Protein AF-A0A1B6GGQ5-F1 (afdb_monomer)

InterPro domains:
  IPR001676 Picornavirus capsid [PF00073] (69-137)
  IPR029053 Viral coat protein subunit [G3DSA:2.60.120.20] (2-201)
  IPR033703 Picornavirus/Calicivirus coat protein [cd00205] (10-200)

Secondary structure (DSSP, 8-state):
--------BHHHHTTS-EEEEEEEEETT--TT-EEEEEE-SSS--GGGS-EEEETTEEEE---HHHHHHTTEEEEES-EEEEEEEE--TT-EEEEEEEEEESS--TT--HHHHTTSEEEEEETTT-SEEEEE-----SSSSEE-S--SSSSS-----SEEEEEEEEEEEE--TTS-SEEEEEEEEEE-TT-EEEEE---SS--TT-------TTSSBEEPTTS-SBEEE--TT-TTTTSTTTTT--B-EEESSSSTT-BPPEE-SS--BGGGTB-EEEEE-TTSS-TT-EEPPSSTTSPPEE--EEEEEEETTEEEEEEES-HHHHHHHHHHHHHTTT-GGGT-BTTB-GGGTB-B---TT-SPPB-TTS---EEEEE---HHHHHHHHHHTTT-------S---S-S----SSPPP-TTTHHHHS----BHHHHHHHS------------

Organism: NCBI:txid1464854

pLDDT: mean 78.4, std 18.25, range [25.19, 97.12]

Solvent-accessible surface area (backbone atoms only — not comparable to full-atom values): 26386 Å² total; per-residue (Å²): 133,84,81,76,75,76,74,69,29,52,72,59,47,21,48,40,72,15,62,39,40,77,48,74,48,43,49,84,42,47,58,56,37,72,74,50,72,48,61,60,50,72,41,64,62,77,88,58,32,50,72,46,75,49,96,89,32,86,42,71,54,67,19,48,25,24,59,54,46,39,39,19,48,28,34,38,46,25,43,30,37,37,42,42,48,61,69,59,93,62,41,35,34,26,37,36,41,28,45,42,69,40,76,88,62,92,85,66,48,57,76,61,46,69,77,42,55,66,49,79,44,50,48,71,84,42,56,60,51,78,49,74,44,78,69,60,63,100,53,87,59,41,68,39,44,65,59,79,89,47,86,86,64,70,45,73,46,51,15,29,36,40,36,29,26,60,39,42,50,44,69,55,95,92,60,77,70,54,36,44,30,38,34,27,38,18,33,36,97,46,35,43,57,32,60,83,41,81,58,59,70,82,69,80,89,68,55,77,78,80,73,57,84,75,73,42,27,29,58,38,92,86,28,50,34,27,26,54,20,58,57,87,87,41,75,66,32,78,32,98,76,25,68,94,45,38,44,40,30,43,21,43,49,86,53,97,84,35,59,22,36,44,45,62,66,72,80,70,35,29,79,77,62,37,44,56,39,33,31,55,39,87,83,52,92,40,69,73,37,59,45,84,48,95,49,90,91,54,74,59,44,78,48,56,26,32,38,74,42,79,58,88,95,45,33,34,51,31,52,26,80,37,68,70,49,48,47,55,51,48,52,47,33,32,78,52,50,53,47,66,85,74,64,54,48,101,93,43,42,60,70,77,41,33,47,71,44,86,62,59,80,71,52,72,75,40,56,77,80,57,68,48,46,32,45,80,41,77,55,82,49,76,62,54,58,48,46,55,60,52,53,68,71,72,70,83,72,83,87,73,90,77,78,79,71,91,85,78,87,65,102,54,98,63,61,83,79,48,67,37,34,31,73,81,71,74,45,66,66,55,48,50,65,63,47,58,72,73,68,56,79,88,72,89,78,89,78,73,82,80,128

Radius of gyration: 28.23 Å; Cα contacts (8 Å, |Δi|>4): 866; chains: 1; bounding box: 82×48×77 Å

Nearest PDB structures (foldseek):
  5j98-assembly1_C  TM=6.216E-01  e=2.034E-29  Slow bee paralysis virus
  5mv5-assembly1_C  TM=5.835E-01  e=1.631E-29  Deformed wing virus
  6f5j-assembly1_C  TM=5.620E-01  e=7.533E-30  Deformed wing virus
  5l7q-assembly1_C  TM=5.604E-01  e=2.640E-30  Deformed wing virus
  5j96-assembly1_C  TM=5.602E-01  e=4.228E-28  Slow bee paralysis virus

Sequence (451 aa):
NTYVDDSFTVKDLVKRYGYVKQLRWEVSNASGKCIHAFPAIPMLPPTSYFTQVVDGVNTYVLPPISFLSNLFMYWRGQLMLRFDFVATMMHTGRLLIGYVPGDYKQDLSLEQLYGSSYVEFDLKEQQSIEYKTPFISDKIYWHRGLDLSQSSENSYAPGYIYIFVLAPLAIMDSIANFVEFNMYLAGAENFELVIPAQPSIGLSFNPKSIVPTYAKARFLEGYYPVYVGTYVYLGINDQPYSIGQSFAIFRYGTGYQHVAQVYLPSKTDYKNNVAYYLTLSSGTGAKDFKIRSKQDGQPDIPVSVFIPWFDGDYTYLLPCRSASVAQTFLDKMLRVGGDFSSVFFANYRPDTVFYPYWNDDVDPFVNQKGDWIFLETKVTTLESQIEDAMLAVHQIGDNRFVGCSESLLNPTTSVPSTSHGSYQFGESFNDLKDYTRRYQPYAVASISKAT

Foldseek 3Di:
DPPPPPDQWLLVQLFDWDFFDKFKAFLPAAFFDWRDKFFQAQAGDQVRFDWDADPNDTDGDHRSSNQSLLQFFKKFWKKKKKKAKPDDLQKWFKKKKAKDFDADDPPDTPVNRVVGGIDMDICNVDRMDIDIHFTDAPDLIAGHQADPPDDPPGRGGRIMMIMGGNTRIDGDPPDDRMMMMIMIIGGDSQMFGAHGDDRRDDDPPDPDDPDDPLAFKFWDPPLDLWWWFFAPPQVLCVAPQNPPFTFIWIAHDPPNPRGTFMRDSDDAFLQVLKAKKKFWDPPPPTQADFADDPDPPDDTHGFGIWGWDDDPPTITTFTWPDPVLVLVQVLLCSVVRNPPNPSDDPVRGPCNTTPTDDDHPPGDGDPRPRPITIDIDIRDHPVNVVVVVVVVVPPPPPPDDDDQPPDQPDPDSTGDHPQNCCSPNVDHRTHVVVVCVPPVCPDDDDDDDDD

Structure (mmCIF, N/CA/C/O backbone):
data_AF-A0A1B6GGQ5-F1
#
_entry.id   AF-A0A1B6GGQ5-F1
#
loop_
_atom_site.group_PDB
_atom_site.id
_atom_site.type_symbol
_atom_site.label_atom_id
_atom_site.label_alt_id
_atom_site.label_comp_id
_atom_site.label_asym_id
_atom_site.label_entity_id
_atom_site.label_seq_id
_atom_site.pdbx_PDB_ins_code
_atom_site.Cartn_x
_atom_site.Cartn_y
_atom_site.Cartn_z
_atom_site.occupancy
_atom_site.B_iso_or_equiv
_atom_site.auth_seq_id
_atom_site.auth_comp_id
_atom_site.auth_asym_id
_atom_site.auth_atom_id
_atom_site.pdbx_PDB_model_num
ATOM 1 N N . ASN A 1 1 ? -39.915 -25.429 3.733 1.00 43.44 1 ASN A N 1
ATOM 2 C CA . ASN A 1 1 ? -38.716 -24.578 3.869 1.00 43.44 1 ASN A CA 1
ATOM 3 C C . ASN A 1 1 ? -38.555 -23.732 2.626 1.00 43.44 1 ASN A C 1
ATOM 5 O O . ASN A 1 1 ? -37.887 -24.142 1.688 1.00 43.44 1 ASN A O 1
ATOM 9 N N . THR A 1 2 ? -39.226 -22.585 2.581 1.00 47.47 2 THR A N 1
ATOM 10 C CA . THR A 1 2 ? -38.871 -21.510 1.652 1.00 47.47 2 THR A CA 1
ATOM 11 C C . THR A 1 2 ? -37.515 -20.980 2.098 1.00 47.47 2 THR A C 1
ATOM 13 O O . THR A 1 2 ? -37.426 -20.340 3.143 1.00 47.47 2 THR A O 1
ATOM 16 N N . TYR A 1 3 ? -36.457 -21.323 1.365 1.00 50.84 3 TYR A N 1
ATOM 17 C CA . TYR A 1 3 ? -35.186 -20.618 1.476 1.00 50.84 3 TYR A CA 1
ATOM 18 C C . TYR A 1 3 ? -35.476 -19.159 1.120 1.00 50.84 3 TYR A C 1
ATOM 20 O O . TYR A 1 3 ? -35.829 -18.854 -0.016 1.00 50.84 3 TYR A O 1
ATOM 28 N N . VAL A 1 4 ? -35.456 -18.284 2.123 1.00 62.16 4 VAL A N 1
ATOM 29 C CA . VAL A 1 4 ? -35.434 -16.844 1.887 1.00 62.16 4 VAL A CA 1
ATOM 30 C C . VAL A 1 4 ? -34.001 -16.555 1.475 1.00 62.16 4 VAL A C 1
ATOM 32 O O . VAL A 1 4 ? -33.096 -16.711 2.291 1.00 62.16 4 VAL A O 1
ATOM 35 N N . ASP A 1 5 ? -33.794 -16.244 0.198 1.00 63.41 5 ASP A N 1
ATOM 36 C CA . ASP A 1 5 ? -32.487 -15.804 -0.279 1.00 63.41 5 ASP A CA 1
ATOM 37 C C . ASP A 1 5 ? -32.059 -14.570 0.523 1.00 63.41 5 ASP A C 1
ATOM 39 O O . ASP A 1 5 ? -32.849 -13.642 0.723 1.00 63.41 5 ASP A O 1
ATOM 43 N N . ASP A 1 6 ? -30.806 -14.563 0.980 1.00 65.31 6 ASP A N 1
ATOM 44 C CA . ASP A 1 6 ? -30.202 -13.377 1.578 1.00 65.31 6 ASP A CA 1
ATOM 45 C C . ASP A 1 6 ? -30.344 -12.200 0.603 1.00 65.31 6 ASP A C 1
ATOM 47 O O . ASP A 1 6 ? -30.014 -12.304 -0.583 1.00 65.31 6 ASP A O 1
ATOM 51 N N . SER A 1 7 ? -30.816 -11.065 1.119 1.00 66.81 7 SER A N 1
ATOM 52 C CA . SER A 1 7 ? -30.860 -9.808 0.374 1.00 66.81 7 SER A CA 1
ATOM 53 C C . SER A 1 7 ? -29.465 -9.489 -0.173 1.00 66.81 7 SER A C 1
ATOM 55 O O . SER A 1 7 ? -28.511 -9.281 0.579 1.00 66.81 7 SER A O 1
ATOM 57 N N . PHE A 1 8 ? -29.334 -9.480 -1.500 1.00 74.19 8 PHE A N 1
ATOM 58 C CA . PHE A 1 8 ? -28.065 -9.283 -2.204 1.00 74.19 8 PHE A CA 1
ATOM 59 C C . PHE A 1 8 ? -27.829 -7.803 -2.540 1.00 74.19 8 PHE A C 1
ATOM 61 O O . PHE A 1 8 ? -27.456 -7.449 -3.658 1.00 74.19 8 PHE A O 1
ATOM 68 N N . THR A 1 9 ? -28.095 -6.920 -1.578 1.00 83.00 9 THR A N 1
ATOM 69 C CA . THR A 1 9 ? -27.884 -5.477 -1.743 1.00 83.00 9 THR A CA 1
ATOM 70 C C . THR A 1 9 ? -26.495 -5.074 -1.270 1.00 83.00 9 THR A C 1
ATOM 72 O O . THR A 1 9 ? -25.923 -5.678 -0.355 1.00 83.00 9 THR A O 1
ATOM 75 N N . VAL A 1 10 ? -25.953 -4.001 -1.853 1.00 83.12 10 VAL A N 1
ATOM 76 C CA . VAL A 1 10 ? -24.671 -3.430 -1.407 1.00 83.12 10 VAL A CA 1
ATOM 77 C C . VAL A 1 10 ? -24.747 -3.068 0.080 1.00 83.12 10 VAL A C 1
ATOM 79 O O . VAL A 1 10 ? -23.834 -3.386 0.839 1.00 83.12 10 VAL A O 1
ATOM 82 N N . LYS A 1 11 ? -25.872 -2.485 0.514 1.00 83.88 11 LYS A N 1
ATOM 83 C CA . LYS A 1 11 ? -26.104 -2.040 1.894 1.00 83.88 11 LYS A CA 1
ATOM 84 C C . LYS A 1 11 ? -26.077 -3.175 2.921 1.00 83.88 11 LYS A C 1
ATOM 86 O O . LYS A 1 11 ? -25.633 -2.954 4.046 1.00 83.88 11 LYS A O 1
ATOM 91 N N . ASP A 1 12 ? -26.539 -4.370 2.565 1.00 86.31 12 ASP A N 1
ATOM 92 C CA . ASP A 1 12 ? -26.548 -5.511 3.487 1.00 86.31 12 ASP A CA 1
ATOM 93 C C . ASP A 1 12 ? -25.192 -6.221 3.531 1.00 86.31 12 ASP A C 1
ATOM 95 O O . ASP A 1 12 ? -24.758 -6.685 4.587 1.00 86.31 12 ASP A O 1
ATOM 99 N N . LEU A 1 13 ? -24.478 -6.257 2.403 1.00 89.25 13 LEU A N 1
ATOM 100 C CA . LEU A 1 13 ? -23.166 -6.893 2.316 1.00 89.25 13 LEU A CA 1
ATOM 101 C C . LEU A 1 13 ? -22.066 -6.082 3.014 1.00 89.25 13 LEU A C 1
ATOM 103 O O . LEU A 1 13 ? -21.235 -6.675 3.702 1.00 89.25 13 LEU A O 1
ATOM 107 N N . VAL A 1 14 ? -22.070 -4.746 2.903 1.00 91.56 14 VAL A N 1
ATOM 108 C CA . VAL A 1 14 ? -21.056 -3.890 3.560 1.00 91.56 14 VAL A CA 1
ATOM 109 C C . VAL A 1 14 ? -21.108 -3.967 5.087 1.00 91.56 14 VAL A C 1
ATOM 111 O O . VAL A 1 14 ? -20.090 -3.745 5.733 1.00 91.56 14 VAL A O 1
ATOM 114 N N . LYS A 1 15 ? -22.256 -4.322 5.678 1.00 91.75 15 LYS A N 1
ATOM 115 C CA . LYS A 1 15 ? -22.434 -4.455 7.136 1.00 91.75 15 LYS A CA 1
ATOM 116 C C . LYS A 1 15 ? -21.809 -5.724 7.720 1.00 91.75 15 LYS A C 1
ATOM 118 O O . LYS A 1 15 ? -21.727 -5.864 8.937 1.00 91.75 15 LYS A O 1
ATOM 123 N N . ARG A 1 16 ? -21.398 -6.676 6.879 1.00 91.62 16 ARG A N 1
ATOM 124 C CA . ARG A 1 16 ? -20.781 -7.924 7.338 1.00 91.62 16 ARG A CA 1
ATOM 125 C C . ARG A 1 16 ? -19.344 -7.647 7.769 1.00 91.62 16 ARG A C 1
ATOM 127 O O . ARG A 1 16 ? -18.522 -7.236 6.952 1.00 91.62 16 ARG A O 1
ATOM 134 N N . TYR A 1 17 ? -19.037 -7.921 9.035 1.00 94.38 17 TYR A N 1
ATOM 135 C CA . TYR A 1 17 ? -17.672 -7.844 9.548 1.00 94.38 17 TYR A CA 1
ATOM 136 C C . TYR A 1 17 ? -16.751 -8.796 8.793 1.00 94.38 17 TYR A C 1
ATOM 138 O O . TYR A 1 17 ? -16.973 -10.007 8.769 1.00 94.38 17 TYR A O 1
ATOM 146 N N . GLY A 1 18 ? -15.692 -8.243 8.211 1.00 93.00 18 GLY A N 1
ATOM 147 C CA . GLY A 1 18 ? -14.581 -9.021 7.688 1.00 93.00 18 GLY A CA 1
ATOM 148 C C . GLY A 1 18 ? -13.331 -8.808 8.527 1.00 93.00 18 GLY A C 1
ATOM 149 O O . GLY A 1 18 ? -13.074 -7.705 9.007 1.00 93.00 18 GLY A O 1
ATOM 150 N N . TYR A 1 19 ? -12.564 -9.878 8.705 1.00 93.25 19 TYR A N 1
ATOM 151 C CA . TYR A 1 19 ? -11.262 -9.822 9.357 1.00 93.25 19 TYR A CA 1
ATOM 152 C C . TYR A 1 19 ? -10.282 -8.992 8.522 1.00 93.25 19 TYR A C 1
ATOM 154 O O . TYR A 1 19 ? -10.258 -9.110 7.297 1.00 93.25 19 TYR A O 1
ATOM 162 N N . VAL A 1 20 ? -9.468 -8.172 9.186 1.00 92.25 20 VAL A N 1
ATOM 163 C CA . VAL A 1 20 ? -8.448 -7.344 8.535 1.00 92.25 20 VAL A CA 1
ATOM 164 C C . VAL A 1 20 ? -7.047 -7.787 8.935 1.00 92.25 20 VAL A C 1
ATOM 166 O O . VAL A 1 20 ? -6.260 -8.201 8.082 1.00 92.25 20 VAL A O 1
ATOM 169 N N . LYS A 1 21 ? -6.727 -7.679 10.229 1.00 91.19 21 LYS A N 1
ATOM 170 C CA . LYS A 1 21 ? -5.389 -7.948 10.759 1.00 91.19 21 LYS A C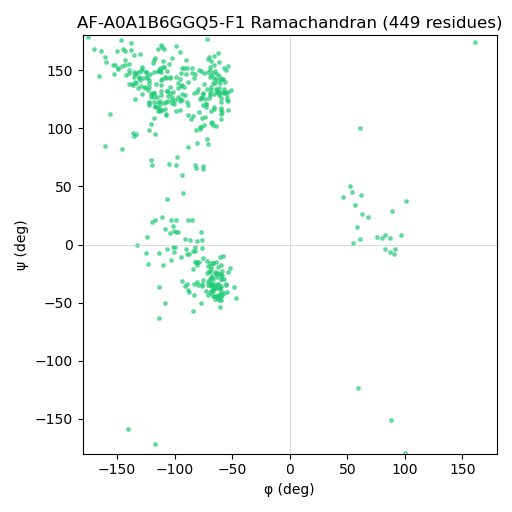A 1
ATOM 171 C C . LYS A 1 21 ? -5.432 -8.235 12.251 1.00 91.19 21 LYS A C 1
ATOM 173 O O . LYS A 1 21 ? -6.326 -7.772 12.956 1.00 91.19 21 LYS A O 1
ATOM 178 N N . GLN A 1 22 ? -4.415 -8.937 12.728 1.00 94.19 22 GLN A N 1
ATOM 179 C CA . GLN A 1 22 ? -4.111 -9.074 14.142 1.00 94.19 22 GLN A CA 1
ATOM 180 C C . GLN A 1 22 ? -3.094 -8.010 14.568 1.00 94.19 22 GLN A C 1
ATOM 182 O O . GLN A 1 22 ? -2.116 -7.739 13.867 1.00 94.19 22 GLN A O 1
ATOM 187 N N . LEU A 1 23 ? -3.337 -7.410 15.724 1.00 94.62 23 LEU A N 1
ATOM 188 C CA . LEU A 1 23 ? -2.466 -6.447 16.379 1.00 94.62 23 LEU A CA 1
ATOM 189 C C . LEU A 1 23 ? -2.025 -7.012 17.732 1.00 94.62 23 LEU A C 1
ATOM 191 O O . LEU A 1 23 ? -2.664 -7.910 18.282 1.00 94.62 23 LEU A O 1
ATOM 195 N N . ARG A 1 24 ? -0.919 -6.491 18.263 1.00 95.75 24 ARG A N 1
ATOM 196 C CA . ARG A 1 24 ? -0.322 -6.958 19.516 1.00 95.75 24 ARG A CA 1
ATOM 197 C C . ARG A 1 24 ? -0.140 -5.797 20.480 1.00 95.75 24 ARG A C 1
ATOM 199 O O . ARG A 1 24 ? 0.361 -4.746 20.094 1.00 95.75 24 ARG A O 1
ATOM 206 N N . TRP A 1 25 ? -0.526 -6.021 21.729 1.00 96.38 25 TRP A N 1
ATOM 207 C CA . TRP A 1 25 ? -0.337 -5.110 22.848 1.00 96.38 25 TRP A CA 1
ATOM 208 C C . TRP A 1 25 ? 0.544 -5.773 23.904 1.00 96.38 25 TRP A C 1
ATOM 210 O O . TRP A 1 25 ? 0.231 -6.859 24.387 1.00 96.38 25 TRP A O 1
ATOM 220 N N . GLU A 1 26 ? 1.663 -5.144 24.246 1.00 95.81 26 GLU A N 1
ATOM 221 C CA . GLU A 1 26 ? 2.661 -5.702 25.160 1.00 95.81 26 GLU A CA 1
ATOM 222 C C . GLU A 1 26 ? 2.688 -4.972 26.504 1.00 95.81 26 GLU A C 1
ATOM 224 O O . GLU A 1 26 ? 2.445 -3.767 26.575 1.00 95.81 26 GLU A O 1
ATOM 229 N N . VAL A 1 27 ? 3.100 -5.677 27.565 1.00 94.56 27 VAL A N 1
ATOM 230 C CA . VAL A 1 27 ? 3.356 -5.085 28.898 1.00 94.56 27 VAL A CA 1
ATOM 231 C C . VAL A 1 27 ? 4.433 -3.988 28.842 1.00 94.56 27 VAL A C 1
ATOM 233 O O . VAL A 1 27 ? 4.425 -3.058 29.643 1.00 94.56 27 VAL A O 1
ATOM 236 N N . SER A 1 28 ? 5.339 -4.056 27.860 1.00 95.44 28 SER A N 1
ATOM 237 C CA . SER A 1 28 ? 6.368 -3.041 27.601 1.00 95.44 28 SER A CA 1
ATOM 238 C C . SER A 1 28 ? 5.795 -1.707 27.094 1.00 95.44 28 SER A C 1
ATOM 240 O O . SER A 1 28 ? 6.479 -0.682 27.136 1.00 95.44 28 SER A O 1
ATOM 242 N N . ASN A 1 29 ? 4.557 -1.693 26.583 1.00 96.00 29 ASN A N 1
ATOM 243 C CA . ASN A 1 29 ? 3.934 -0.487 26.055 1.00 96.00 29 ASN A CA 1
ATOM 244 C C . ASN A 1 29 ? 3.453 0.399 27.211 1.00 96.00 29 ASN A C 1
ATOM 246 O O . ASN A 1 29 ? 2.410 0.159 27.819 1.00 96.00 29 ASN A O 1
ATOM 250 N N . ALA A 1 30 ? 4.237 1.438 27.499 1.00 95.44 30 ALA A N 1
ATOM 251 C CA . ALA A 1 30 ? 3.911 2.442 28.501 1.00 95.44 30 ALA A CA 1
ATOM 252 C C . ALA A 1 30 ? 2.674 3.274 28.115 1.00 95.44 30 ALA A C 1
ATOM 254 O O . ALA A 1 30 ? 2.283 3.343 26.947 1.00 95.44 30 ALA A O 1
ATOM 255 N N . SER A 1 31 ? 2.088 3.947 29.108 1.00 95.75 31 SER A N 1
ATOM 256 C CA . SER A 1 31 ? 1.003 4.907 28.889 1.00 95.75 31 SER A CA 1
ATOM 257 C C . SER A 1 31 ? 1.440 5.989 27.896 1.00 95.75 31 SER A C 1
ATOM 259 O O . SER A 1 31 ? 2.594 6.419 27.904 1.00 95.75 31 SER A O 1
ATOM 261 N N . GLY A 1 32 ? 0.535 6.380 27.002 1.00 94.19 32 GLY A N 1
ATOM 262 C CA . GLY A 1 32 ? 0.812 7.327 25.924 1.00 94.19 32 GLY A CA 1
ATOM 263 C C . GLY A 1 32 ? 1.461 6.707 24.684 1.00 94.19 32 GLY A C 1
ATOM 264 O O . GLY A 1 32 ? 1.624 7.394 23.678 1.00 94.19 32 GLY A O 1
ATOM 265 N N . LYS A 1 33 ? 1.798 5.408 24.686 1.00 95.12 33 LYS A N 1
ATOM 266 C CA . LYS A 1 33 ? 2.314 4.737 23.487 1.00 95.12 33 LYS A CA 1
ATOM 267 C C . LYS A 1 33 ? 1.191 4.496 22.472 1.00 95.12 33 LYS A C 1
ATOM 269 O O . LYS A 1 33 ? 0.208 3.825 22.782 1.00 95.12 33 LYS A O 1
ATOM 274 N N . CYS A 1 34 ? 1.382 4.965 21.239 1.00 94.69 34 CYS A N 1
ATOM 275 C CA . CYS A 1 34 ? 0.583 4.540 20.089 1.00 94.69 34 CYS A CA 1
ATOM 276 C C . CYS A 1 34 ? 0.978 3.107 19.689 1.00 94.69 34 CYS A C 1
ATOM 278 O O . CYS A 1 34 ? 2.138 2.858 19.345 1.00 94.69 34 CYS A O 1
ATOM 280 N N . ILE A 1 35 ? 0.027 2.173 19.762 1.00 94.44 35 ILE A N 1
ATOM 281 C CA . ILE A 1 35 ? 0.185 0.776 19.330 1.00 94.44 35 ILE A CA 1
ATOM 282 C C . ILE A 1 35 ? 0.103 0.702 17.808 1.00 94.44 35 ILE A C 1
ATOM 284 O O . ILE A 1 35 ? 0.943 0.087 17.152 1.00 94.44 35 ILE A O 1
ATOM 288 N N . HIS A 1 36 ? -0.937 1.315 17.243 1.00 93.94 36 HIS A N 1
ATOM 289 C CA . HIS A 1 36 ? -1.184 1.283 15.813 1.00 93.94 36 HIS A CA 1
ATOM 290 C C . HIS A 1 36 ? -1.960 2.515 15.360 1.00 93.94 36 HIS A C 1
ATOM 292 O O . HIS A 1 36 ? -2.821 3.020 16.082 1.00 93.94 36 HIS A O 1
ATOM 298 N N . ALA A 1 37 ? -1.666 2.954 14.140 1.00 93.06 37 ALA A N 1
ATOM 299 C CA . ALA A 1 37 ? -2.384 4.013 13.458 1.00 93.06 37 ALA A CA 1
ATOM 300 C C . ALA A 1 37 ? -2.625 3.605 12.005 1.00 93.06 37 ALA A C 1
ATOM 302 O O . ALA A 1 37 ? -1.732 3.048 11.361 1.00 93.06 37 ALA A O 1
ATOM 303 N N . PHE A 1 38 ? -3.827 3.859 11.497 1.00 91.06 38 PHE A N 1
ATOM 304 C CA . PHE A 1 38 ? -4.216 3.467 10.145 1.00 91.06 38 PHE A CA 1
ATOM 305 C C . PHE A 1 38 ? -5.278 4.416 9.570 1.00 91.06 38 PHE A C 1
ATOM 307 O O . PHE A 1 38 ? -6.005 5.062 10.331 1.00 91.06 38 PHE A O 1
ATOM 314 N N . PRO A 1 39 ? -5.366 4.543 8.234 1.00 91.81 39 PRO A N 1
ATOM 315 C CA . PRO A 1 39 ? -6.329 5.437 7.602 1.00 91.81 39 PRO A CA 1
ATOM 316 C C . PRO A 1 39 ? -7.769 4.967 7.832 1.00 91.81 39 PRO A C 1
ATOM 318 O O . PRO A 1 39 ? -8.076 3.783 7.710 1.00 91.81 39 PRO A O 1
ATOM 321 N N . ALA A 1 40 ? -8.673 5.902 8.111 1.00 92.75 40 ALA A N 1
ATOM 322 C CA . ALA A 1 40 ? -10.099 5.641 8.282 1.00 92.75 40 ALA A CA 1
ATOM 323 C C . ALA A 1 40 ? -10.812 5.578 6.921 1.00 92.75 40 ALA A C 1
ATOM 325 O O . ALA A 1 40 ? -11.594 6.456 6.563 1.00 92.75 40 ALA A O 1
ATOM 326 N N . ILE A 1 41 ? -10.501 4.541 6.145 1.00 92.06 41 ILE A N 1
ATOM 327 C CA . ILE A 1 41 ? -11.041 4.299 4.802 1.00 92.06 41 ILE A CA 1
ATOM 328 C C . ILE A 1 41 ? -11.599 2.875 4.701 1.00 92.06 41 ILE A C 1
ATOM 330 O O . ILE A 1 41 ? -11.092 1.973 5.370 1.00 92.06 41 ILE A O 1
ATOM 334 N N . PRO A 1 42 ? -12.616 2.631 3.856 1.00 92.38 42 PRO A N 1
ATOM 335 C CA . PRO A 1 42 ? -13.243 1.319 3.755 1.00 92.38 42 PRO A CA 1
ATOM 336 C C . PRO A 1 42 ? -12.332 0.273 3.119 1.00 92.38 42 PRO A C 1
ATOM 338 O O . PRO A 1 42 ? -12.526 -0.908 3.364 1.00 92.38 42 PRO A O 1
ATOM 341 N N . MET A 1 43 ? -11.344 0.696 2.323 1.00 87.75 43 MET A N 1
ATOM 342 C CA . MET A 1 43 ? -10.304 -0.157 1.760 1.00 87.75 43 MET A CA 1
ATOM 343 C C . MET A 1 43 ? -8.934 0.369 2.191 1.00 87.75 43 MET A C 1
ATOM 345 O O . MET A 1 43 ? -8.403 1.300 1.596 1.00 87.75 43 MET A O 1
ATOM 349 N N . LEU A 1 44 ? -8.373 -0.238 3.233 1.00 86.12 44 LEU A N 1
ATOM 350 C CA . LEU A 1 44 ? -7.020 0.019 3.727 1.00 86.12 44 LEU A CA 1
ATOM 351 C C . LEU A 1 44 ? -5.932 -0.330 2.691 1.00 86.12 44 LEU A C 1
ATOM 353 O O . LEU A 1 44 ? -6.209 -1.076 1.746 1.00 86.12 44 LEU A O 1
ATOM 357 N N . PRO A 1 45 ? -4.687 0.147 2.883 1.00 82.62 45 PRO A N 1
ATOM 358 C CA . PRO A 1 45 ? -3.550 -0.244 2.056 1.00 82.62 45 PRO A CA 1
ATOM 359 C C . PRO A 1 45 ? -3.316 -1.765 2.047 1.00 82.62 45 PRO A C 1
ATOM 361 O O . PRO A 1 45 ? -3.578 -2.429 3.052 1.00 82.62 45 PRO A O 1
ATOM 364 N N . PRO A 1 46 ? -2.745 -2.342 0.971 1.00 79.50 46 PRO A N 1
ATOM 365 C CA . PRO A 1 46 ? -2.531 -3.790 0.874 1.00 79.50 46 PRO A CA 1
ATOM 366 C C . PRO A 1 46 ? -1.698 -4.387 2.023 1.00 79.50 46 PRO A C 1
ATOM 368 O O . PRO A 1 46 ? -1.920 -5.524 2.429 1.00 79.50 46 PRO A O 1
ATOM 371 N N . THR A 1 47 ? -0.782 -3.603 2.603 1.00 79.38 47 THR A N 1
ATOM 372 C CA . THR A 1 47 ? 0.062 -3.977 3.758 1.00 79.38 47 THR A CA 1
ATOM 373 C C . THR A 1 47 ? -0.718 -4.178 5.066 1.00 79.38 47 THR A C 1
ATOM 375 O O . THR A 1 47 ? -0.201 -4.759 6.031 1.00 79.38 47 THR A O 1
ATOM 378 N N . SER A 1 48 ? -1.961 -3.700 5.120 1.00 83.69 48 SER A N 1
ATOM 379 C CA . SER A 1 48 ? -2.856 -3.870 6.262 1.00 83.69 48 SER A CA 1
ATOM 380 C C . SER A 1 48 ? -3.562 -5.222 6.266 1.00 83.69 48 SER A C 1
ATOM 382 O O . SER A 1 48 ? -4.076 -5.597 7.311 1.00 83.69 48 SER A O 1
ATOM 384 N N . TYR A 1 49 ? -3.576 -5.965 5.159 1.00 85.12 49 TYR A N 1
ATOM 385 C CA . TYR A 1 49 ? -4.291 -7.238 5.076 1.00 85.12 49 TYR A CA 1
ATOM 386 C C . TYR A 1 49 ? -3.368 -8.445 5.191 1.00 85.12 49 TYR A C 1
ATOM 388 O O . TYR A 1 49 ? -2.165 -8.385 4.916 1.00 85.12 49 TYR A O 1
ATOM 396 N N . PHE A 1 50 ? -3.967 -9.585 5.532 1.00 81.06 50 PHE A N 1
ATOM 397 C CA . PHE A 1 50 ? -3.308 -10.871 5.371 1.00 81.06 50 PHE A CA 1
ATOM 398 C C . PHE A 1 50 ? -2.953 -11.100 3.894 1.00 81.06 50 PHE A C 1
ATOM 400 O O . PHE A 1 50 ? -3.814 -11.010 3.013 1.00 81.06 50 PHE A O 1
ATOM 407 N N . THR A 1 51 ? -1.675 -11.382 3.638 1.00 81.12 51 THR A N 1
ATOM 408 C CA . THR A 1 51 ? -1.119 -11.568 2.294 1.00 81.12 51 THR A CA 1
ATOM 409 C C . THR A 1 51 ? -0.719 -13.024 2.096 1.00 81.12 51 THR A C 1
ATOM 411 O O . THR A 1 51 ? -0.009 -13.599 2.918 1.00 81.12 51 THR A O 1
ATOM 414 N N . GLN A 1 52 ? -1.133 -13.598 0.974 1.00 80.06 52 GLN A N 1
ATOM 415 C CA . GLN A 1 52 ? -0.759 -14.932 0.507 1.00 80.06 52 GLN A CA 1
ATOM 416 C C . GLN A 1 52 ? -0.182 -14.842 -0.906 1.00 80.06 52 GLN A C 1
ATOM 418 O O . GLN A 1 52 ? -0.592 -13.992 -1.694 1.00 80.06 52 GLN A O 1
ATOM 423 N N . VAL A 1 53 ? 0.752 -15.726 -1.250 1.00 76.25 53 VAL A N 1
ATOM 424 C CA . VAL A 1 53 ? 1.364 -15.765 -2.585 1.00 76.25 53 VAL A CA 1
ATOM 425 C C . VAL A 1 53 ? 0.748 -16.904 -3.389 1.00 76.25 53 VAL A C 1
ATOM 427 O O . VAL A 1 53 ? 0.828 -18.058 -2.975 1.00 76.25 53 VAL A O 1
ATOM 430 N N . VAL A 1 54 ? 0.161 -16.586 -4.544 1.00 67.75 54 VAL A N 1
ATOM 431 C CA . VAL A 1 54 ? -0.381 -17.567 -5.499 1.00 67.75 54 VAL A CA 1
ATOM 432 C C . VAL A 1 54 ? 0.318 -17.349 -6.839 1.00 67.75 54 VAL A C 1
ATOM 434 O O . VAL A 1 54 ? 0.313 -16.237 -7.360 1.00 67.75 54 VAL A O 1
ATOM 437 N N . ASP A 1 55 ? 0.986 -18.384 -7.357 1.00 67.25 55 ASP A N 1
ATOM 438 C CA . ASP A 1 55 ? 1.824 -18.346 -8.571 1.00 67.25 55 ASP A CA 1
ATOM 439 C C . ASP A 1 55 ? 2.794 -17.148 -8.642 1.00 67.25 55 ASP A C 1
ATOM 441 O O . ASP A 1 55 ? 2.987 -16.527 -9.687 1.00 67.25 55 ASP A O 1
ATOM 445 N N . GLY A 1 56 ? 3.414 -16.804 -7.509 1.00 64.88 56 GLY A N 1
ATOM 446 C CA . GLY A 1 56 ? 4.395 -15.716 -7.422 1.00 64.88 56 GLY A CA 1
ATOM 447 C C . GLY A 1 56 ? 3.801 -14.305 -7.343 1.00 64.88 56 GLY A C 1
ATOM 448 O O . GLY A 1 56 ? 4.562 -13.339 -7.345 1.00 64.88 56 GLY A O 1
ATOM 449 N N . VAL A 1 57 ? 2.476 -14.167 -7.236 1.00 65.44 57 VAL A N 1
ATOM 450 C CA . VAL A 1 57 ? 1.787 -12.878 -7.073 1.00 65.44 57 VAL A CA 1
ATOM 451 C C . VAL A 1 57 ? 1.162 -12.771 -5.685 1.00 65.44 57 VAL A C 1
ATOM 453 O O . VAL A 1 57 ? 0.551 -13.716 -5.184 1.00 65.44 57 VAL A O 1
ATOM 456 N N . ASN A 1 58 ? 1.302 -11.597 -5.065 1.00 74.62 58 ASN A N 1
ATOM 457 C CA . ASN A 1 58 ? 0.664 -11.292 -3.788 1.00 74.62 58 ASN A CA 1
ATOM 458 C C . ASN A 1 58 ? -0.854 -11.179 -3.968 1.00 74.62 58 ASN A C 1
ATOM 460 O O . ASN A 1 58 ? -1.349 -10.432 -4.809 1.00 74.62 58 ASN A O 1
ATOM 464 N N . THR A 1 59 ? -1.588 -11.899 -3.135 1.00 78.38 59 THR A N 1
ATOM 465 C CA . THR A 1 59 ? -3.046 -11.888 -3.052 1.00 78.38 59 THR A CA 1
ATOM 466 C C . THR A 1 59 ? -3.450 -11.555 -1.620 1.00 78.38 59 THR A C 1
ATOM 468 O O . THR A 1 59 ? -2.757 -11.927 -0.672 1.00 78.38 59 THR A O 1
ATOM 471 N N . TYR A 1 60 ? -4.548 -10.821 -1.458 1.00 84.19 60 TYR A N 1
ATOM 472 C CA . TYR A 1 60 ? -4.944 -10.229 -0.179 1.00 84.19 60 TYR A CA 1
ATOM 473 C C . TYR A 1 60 ? -6.334 -10.710 0.222 1.00 84.19 60 TYR A C 1
ATOM 475 O O . TYR A 1 60 ? -7.233 -10.785 -0.618 1.00 84.19 60 TYR A O 1
ATOM 483 N N . VAL A 1 61 ? -6.520 -11.014 1.506 1.00 85.38 61 VAL A N 1
ATOM 484 C CA . VAL A 1 61 ? -7.838 -11.347 2.059 1.00 85.38 61 VAL A CA 1
ATOM 485 C C . VAL A 1 61 ? -8.510 -10.056 2.508 1.00 85.38 61 VAL A C 1
ATOM 487 O O . VAL A 1 61 ? -8.057 -9.409 3.449 1.00 85.38 61 VAL A O 1
ATOM 490 N N . LEU A 1 62 ? -9.573 -9.668 1.805 1.00 88.12 62 LEU A N 1
ATOM 491 C CA . LEU A 1 62 ? -10.269 -8.404 2.029 1.00 88.12 62 LEU A CA 1
ATOM 492 C C . LEU A 1 62 ? -11.590 -8.615 2.776 1.00 88.12 62 LEU A C 1
ATOM 494 O O . LEU A 1 62 ? -12.305 -9.578 2.481 1.00 88.12 62 LEU A O 1
ATOM 498 N N . PRO A 1 63 ? -11.970 -7.699 3.684 1.00 91.75 63 PRO A N 1
ATOM 499 C CA . PRO A 1 63 ? -13.307 -7.698 4.251 1.00 91.75 63 PRO A CA 1
ATOM 500 C C . PRO A 1 63 ? -14.352 -7.308 3.180 1.00 91.75 63 PRO A C 1
ATOM 502 O O . PRO A 1 63 ? -14.009 -6.642 2.195 1.00 91.75 63 PRO A O 1
ATOM 505 N N . PRO A 1 64 ? -15.638 -7.672 3.365 1.00 91.69 64 PRO A N 1
ATOM 506 C CA . PRO A 1 64 ? -16.697 -7.407 2.384 1.00 91.69 64 PRO A CA 1
ATOM 507 C C . PRO A 1 64 ? -16.811 -5.936 1.974 1.00 91.69 64 PRO A C 1
ATOM 509 O O . PRO A 1 64 ? -16.957 -5.635 0.790 1.00 91.69 64 PRO A O 1
ATOM 512 N N . ILE A 1 65 ? -16.682 -5.018 2.937 1.00 93.69 65 ILE A N 1
ATOM 513 C CA . ILE A 1 65 ? -16.680 -3.576 2.677 1.00 93.69 65 ILE A CA 1
ATOM 514 C C . ILE A 1 65 ? -15.516 -3.157 1.766 1.00 93.69 65 ILE A C 1
ATOM 516 O O . ILE A 1 65 ? -15.772 -2.496 0.767 1.00 93.69 65 ILE A O 1
ATOM 520 N N . SER A 1 66 ? -14.277 -3.595 2.023 1.00 90.69 66 SER A N 1
ATOM 521 C CA . SER A 1 66 ? -13.119 -3.269 1.173 1.00 90.69 66 SER A CA 1
ATOM 522 C C . SER A 1 66 ? -13.310 -3.761 -0.259 1.00 90.69 66 SER A C 1
ATOM 524 O O . SER A 1 66 ? -13.018 -3.035 -1.209 1.00 90.69 66 SER A O 1
ATOM 526 N N . PHE A 1 67 ? -13.806 -4.993 -0.419 1.00 87.62 67 PHE A N 1
ATOM 527 C CA . PHE A 1 67 ? -14.052 -5.579 -1.735 1.00 87.62 67 PHE A CA 1
ATOM 528 C C . PHE A 1 67 ? -15.123 -4.805 -2.513 1.00 87.62 67 PHE A C 1
ATOM 530 O O . PHE A 1 67 ? -14.936 -4.521 -3.694 1.00 87.62 67 PHE A O 1
ATOM 537 N N . LEU A 1 68 ? -16.226 -4.429 -1.858 1.00 89.62 68 LEU A N 1
ATOM 538 C CA . LEU A 1 68 ? -17.289 -3.659 -2.500 1.00 89.62 68 LEU A CA 1
ATOM 539 C C . LEU A 1 68 ? -16.857 -2.223 -2.787 1.00 89.62 68 LEU A C 1
ATOM 541 O O . LEU A 1 68 ? -17.085 -1.747 -3.890 1.00 89.62 68 LEU A O 1
ATOM 545 N N . SER A 1 69 ? -16.184 -1.543 -1.858 1.00 89.75 69 SER A N 1
ATOM 546 C CA . SER A 1 69 ? -15.694 -0.173 -2.062 1.00 89.75 69 SER A CA 1
ATOM 547 C C . SER A 1 69 ? -14.729 -0.045 -3.232 1.00 89.75 69 SER A C 1
ATOM 549 O O . SER A 1 69 ? -14.698 0.990 -3.882 1.00 89.75 69 SER A O 1
ATOM 551 N N . ASN A 1 70 ? -13.983 -1.101 -3.547 1.00 84.38 70 ASN A N 1
ATOM 552 C CA . ASN A 1 70 ? -13.121 -1.153 -4.721 1.00 84.38 70 ASN A CA 1
ATOM 553 C C . ASN A 1 70 ? -13.885 -1.040 -6.063 1.00 84.38 70 ASN A C 1
ATOM 555 O O . ASN A 1 70 ? -13.306 -0.618 -7.063 1.00 84.38 70 ASN A O 1
ATOM 559 N N . LEU A 1 71 ? -15.169 -1.408 -6.095 1.00 84.75 71 LEU A N 1
ATOM 560 C CA . LEU A 1 71 ? -16.027 -1.384 -7.288 1.00 84.75 71 LEU A CA 1
ATOM 561 C C . LEU A 1 71 ? -16.630 0.001 -7.588 1.00 84.75 71 LEU A C 1
ATOM 563 O O . LEU A 1 71 ? -17.299 0.173 -8.612 1.00 84.75 71 LEU A O 1
ATOM 567 N N . PHE A 1 72 ? -16.414 0.975 -6.700 1.00 85.56 72 PHE A N 1
ATOM 568 C CA . PHE A 1 72 ? -16.979 2.320 -6.769 1.00 85.56 72 PHE A CA 1
ATOM 569 C C . PHE A 1 72 ? -15.878 3.372 -6.621 1.00 85.56 72 PHE A C 1
ATOM 571 O O . PHE A 1 72 ? -14.883 3.146 -5.941 1.00 85.56 72 PHE A O 1
ATOM 578 N N . MET A 1 73 ? -16.051 4.529 -7.255 1.00 80.56 73 MET A N 1
ATOM 579 C CA . MET A 1 73 ? -15.089 5.632 -7.213 1.00 80.56 73 MET A CA 1
ATOM 580 C C . MET A 1 73 ? -15.152 6.394 -5.892 1.00 80.56 73 MET A C 1
ATOM 582 O O . MET A 1 73 ? -14.123 6.843 -5.387 1.00 80.56 73 MET A O 1
ATOM 586 N N . TYR A 1 74 ? -16.355 6.524 -5.329 1.00 85.19 74 TYR A N 1
ATOM 587 C CA . TYR A 1 74 ? -16.599 7.318 -4.138 1.00 85.19 74 TYR A CA 1
ATOM 588 C C . TYR A 1 74 ? -17.350 6.546 -3.057 1.00 85.19 74 TYR A C 1
ATOM 590 O O . TYR A 1 74 ? -18.144 5.642 -3.323 1.00 85.19 74 TYR A O 1
ATOM 598 N N . TRP A 1 75 ? -17.130 6.955 -1.814 1.00 90.88 75 TRP A N 1
ATOM 599 C CA . TRP A 1 75 ? -17.808 6.428 -0.639 1.00 90.88 75 TRP A CA 1
ATOM 600 C C . TRP A 1 75 ? -18.078 7.542 0.373 1.00 90.88 75 TRP A C 1
ATOM 602 O O . TRP A 1 75 ? -17.432 8.589 0.360 1.00 90.88 75 TRP A O 1
ATOM 612 N N . ARG A 1 76 ? -19.040 7.329 1.265 1.00 88.50 76 ARG A N 1
ATOM 613 C CA . ARG A 1 76 ? -19.257 8.187 2.435 1.00 88.50 76 ARG A CA 1
ATOM 614 C C . ARG A 1 76 ? -19.847 7.392 3.586 1.00 88.50 76 ARG A C 1
ATOM 616 O O . ARG A 1 76 ? -20.378 6.302 3.392 1.00 88.50 76 ARG A O 1
ATOM 623 N N . GLY A 1 77 ? -19.828 7.993 4.768 1.00 90.31 77 GLY A N 1
ATOM 624 C CA . GLY A 1 77 ? -20.489 7.448 5.946 1.00 90.31 77 GLY A CA 1
ATOM 625 C C . GLY A 1 77 ? -19.534 6.737 6.892 1.00 90.31 77 GLY A C 1
ATOM 626 O O . GLY A 1 77 ? -18.319 6.725 6.705 1.00 90.31 77 GLY A O 1
ATOM 627 N N . GLN A 1 78 ? -20.100 6.213 7.973 1.00 93.62 78 GLN A N 1
ATOM 628 C CA . GLN A 1 78 ? -19.319 5.742 9.109 1.00 93.62 78 GLN A CA 1
ATOM 629 C C . GLN A 1 78 ? -18.806 4.324 8.875 1.00 93.62 78 GLN A C 1
ATOM 631 O O . GLN A 1 78 ? -19.505 3.474 8.316 1.00 93.62 78 GLN A O 1
ATOM 636 N N . LEU A 1 79 ? -17.595 4.062 9.354 1.00 95.31 79 LEU A N 1
ATOM 637 C CA . LEU A 1 79 ? -17.034 2.723 9.409 1.00 95.31 79 LEU A CA 1
ATOM 638 C C . LEU A 1 79 ? -17.313 2.135 10.790 1.00 95.31 79 LEU A C 1
ATOM 640 O O . LEU A 1 79 ? -17.375 2.851 11.792 1.00 95.31 79 LEU A O 1
ATOM 644 N N . MET A 1 80 ? -17.491 0.824 10.833 1.00 96.12 80 MET A N 1
ATOM 645 C CA . MET A 1 80 ? -17.634 0.070 12.063 1.00 96.12 80 MET A CA 1
ATOM 646 C C . MET A 1 80 ? -16.401 -0.804 12.249 1.00 96.12 80 MET A C 1
ATOM 648 O O . MET A 1 80 ? -16.130 -1.698 11.444 1.00 96.12 80 MET A O 1
ATOM 652 N N . LEU A 1 81 ? -15.647 -0.519 13.304 1.00 96.25 81 LEU A N 1
ATOM 653 C CA . LEU A 1 81 ? -14.474 -1.283 13.698 1.00 96.25 81 LEU A CA 1
ATOM 654 C C . LEU A 1 81 ? -14.842 -2.148 14.886 1.00 96.25 81 LEU A C 1
ATOM 656 O O . LEU A 1 81 ? -15.371 -1.633 15.866 1.00 96.25 81 LEU A O 1
ATOM 660 N N . ARG A 1 82 ? -14.520 -3.435 14.825 1.00 96.56 82 ARG A N 1
ATOM 661 C CA . ARG A 1 82 ? -14.613 -4.315 15.988 1.00 96.56 82 ARG A CA 1
ATOM 662 C C . ARG A 1 82 ? -13.237 -4.848 16.330 1.00 96.56 82 ARG A C 1
ATOM 664 O O . ARG A 1 82 ? -12.533 -5.345 15.450 1.00 96.56 82 ARG A O 1
ATOM 671 N N . PHE A 1 83 ? -12.867 -4.742 17.597 1.00 97.06 83 PHE A N 1
ATOM 672 C CA . PHE A 1 83 ? -11.624 -5.284 18.122 1.00 97.06 83 PHE A CA 1
ATOM 673 C C . PHE A 1 83 ? -11.948 -6.403 19.102 1.00 97.06 83 PHE A C 1
ATOM 675 O O . PHE A 1 83 ? -12.572 -6.143 20.124 1.00 97.06 83 PHE A O 1
ATOM 682 N N . ASP A 1 84 ? -11.516 -7.624 18.789 1.00 96.88 84 ASP A N 1
ATOM 683 C CA . ASP A 1 84 ? -11.715 -8.802 19.638 1.00 96.88 84 ASP A CA 1
ATOM 684 C C . ASP A 1 84 ? -10.375 -9.186 20.281 1.00 96.88 84 ASP A C 1
ATOM 686 O O . ASP A 1 84 ? -9.445 -9.606 19.588 1.00 96.88 84 ASP A O 1
ATOM 690 N N . PHE A 1 85 ? -10.264 -9.026 21.598 1.00 96.44 85 PHE A N 1
ATOM 691 C CA . PHE A 1 85 ? -9.050 -9.244 22.381 1.00 96.44 85 PHE A CA 1
ATOM 692 C C . PHE A 1 85 ? -8.955 -10.693 22.861 1.00 96.44 85 PHE A C 1
ATOM 694 O O . PHE A 1 85 ? -9.816 -11.192 23.585 1.00 96.44 85 PHE A O 1
ATOM 701 N N . VAL A 1 86 ? -7.864 -11.364 22.499 1.00 94.69 86 VAL A N 1
ATOM 702 C CA . VAL A 1 86 ? -7.551 -12.728 22.930 1.00 94.69 86 VAL A CA 1
ATOM 703 C C . VAL A 1 86 ? -6.775 -12.647 24.241 1.00 94.69 86 VAL A C 1
ATOM 705 O O . VAL A 1 86 ? -5.546 -12.650 24.269 1.00 94.69 86 VAL A O 1
ATOM 708 N N . ALA A 1 87 ? -7.512 -12.527 25.341 1.00 92.00 87 ALA A N 1
ATOM 709 C CA . ALA A 1 87 ? -6.958 -12.394 26.682 1.00 92.00 87 ALA A CA 1
ATOM 710 C C . ALA A 1 87 ? -7.686 -13.293 27.688 1.00 92.00 87 ALA A C 1
ATOM 712 O O . ALA A 1 87 ? -8.803 -13.754 27.460 1.00 92.00 87 ALA A O 1
ATOM 713 N N . THR A 1 88 ? -7.059 -13.526 28.837 1.00 90.31 88 THR A N 1
ATOM 714 C CA . THR A 1 88 ? -7.720 -14.111 30.016 1.00 90.31 88 THR A CA 1
ATOM 715 C C . THR A 1 88 ? -8.180 -13.002 30.962 1.00 90.31 88 THR A C 1
ATOM 717 O O . THR A 1 88 ? -7.685 -11.881 30.879 1.00 90.31 88 THR A O 1
ATOM 720 N N . MET A 1 89 ? -9.044 -13.318 31.933 1.00 88.12 89 MET A N 1
ATOM 721 C CA . MET A 1 89 ? -9.478 -12.366 32.976 1.00 88.12 89 MET A CA 1
ATOM 722 C C . MET A 1 89 ? -8.332 -11.824 33.855 1.00 88.12 89 MET A C 1
ATOM 724 O O . MET A 1 89 ? -8.536 -10.898 34.634 1.00 88.12 89 MET A O 1
ATOM 728 N N . MET A 1 90 ? -7.136 -12.416 33.754 1.00 90.69 90 MET A N 1
ATOM 729 C CA . MET A 1 90 ? -5.940 -12.014 34.501 1.00 90.69 90 MET A CA 1
ATOM 730 C C . MET A 1 90 ? -5.134 -10.916 33.793 1.00 90.69 90 MET A C 1
ATOM 732 O O . MET A 1 90 ? -4.183 -10.397 34.371 1.00 90.69 90 MET A O 1
ATOM 736 N N . HIS A 1 91 ? -5.494 -10.576 32.552 1.00 93.62 91 HIS A N 1
ATOM 737 C CA . HIS A 1 91 ? -4.960 -9.418 31.848 1.00 93.62 91 HIS A CA 1
ATOM 738 C C . HIS A 1 91 ? -5.865 -8.220 32.122 1.00 93.62 91 HIS A C 1
ATOM 740 O O . HIS A 1 91 ? -7.076 -8.292 31.927 1.00 93.62 91 HIS A O 1
ATOM 746 N N . THR A 1 92 ? -5.280 -7.108 32.551 1.00 94.75 92 THR A N 1
ATOM 747 C CA . THR A 1 92 ? -6.010 -5.858 32.789 1.00 94.75 92 THR A CA 1
ATOM 748 C C . THR A 1 92 ? -5.283 -4.696 32.138 1.00 94.75 92 THR A C 1
ATOM 750 O O . THR A 1 92 ? -4.062 -4.697 32.038 1.00 94.75 92 THR A O 1
ATOM 753 N N . GLY A 1 93 ? -6.021 -3.689 31.699 1.00 95.19 93 GLY A N 1
ATOM 754 C CA . GLY A 1 93 ? -5.450 -2.460 31.170 1.00 95.19 93 GLY A CA 1
ATOM 755 C C . GLY A 1 93 ? -6.477 -1.721 30.328 1.00 95.19 93 GLY A C 1
ATOM 756 O O . GLY A 1 93 ? -7.574 -2.228 30.088 1.00 95.19 93 GLY A O 1
ATOM 757 N N . ARG A 1 94 ? -6.117 -0.518 29.879 1.00 96.81 94 ARG A N 1
ATOM 758 C CA . ARG A 1 94 ? -7.044 0.361 29.161 1.00 96.81 94 ARG A CA 1
ATOM 759 C C . ARG A 1 94 ? -6.421 0.906 27.892 1.00 96.81 94 ARG A C 1
ATOM 761 O O . ARG A 1 94 ? -5.289 1.393 27.920 1.00 96.81 94 ARG A O 1
ATOM 768 N N . LEU A 1 95 ? -7.183 0.869 26.809 1.00 97.00 95 LEU A N 1
ATOM 769 C CA . LEU A 1 95 ? -6.818 1.464 25.530 1.00 97.00 95 LEU A CA 1
ATOM 770 C C . LEU A 1 95 ? -7.741 2.636 25.219 1.00 97.00 95 LEU A C 1
ATOM 772 O O . LEU A 1 95 ? -8.906 2.647 25.609 1.00 97.00 95 LEU A O 1
ATOM 776 N N . LEU A 1 96 ? -7.215 3.606 24.485 1.00 96.69 96 LEU A N 1
ATOM 777 C CA . LEU A 1 96 ? -7.979 4.709 23.932 1.00 96.69 96 LEU A CA 1
ATOM 778 C C . LEU A 1 96 ? -7.905 4.620 22.411 1.00 96.69 96 LEU A C 1
ATOM 780 O O . LEU A 1 96 ? -6.822 4.667 21.828 1.00 96.69 96 LEU A O 1
ATOM 784 N N . ILE A 1 97 ? -9.060 4.448 21.778 1.00 96.69 97 ILE A N 1
ATOM 785 C CA . ILE A 1 97 ? -9.192 4.339 20.326 1.00 96.69 97 ILE A CA 1
ATOM 786 C C . ILE A 1 97 ? -9.867 5.616 19.852 1.00 96.69 97 ILE A C 1
ATOM 788 O O . ILE A 1 97 ? -10.968 5.924 20.299 1.00 96.69 97 ILE A O 1
ATOM 792 N N . GLY A 1 98 ? -9.233 6.368 18.959 1.00 95.06 98 GLY A N 1
ATOM 793 C CA . GLY A 1 98 ? -9.798 7.633 18.505 1.00 95.06 98 GLY A CA 1
ATOM 794 C C . GLY A 1 98 ? -9.551 7.934 17.041 1.00 95.06 98 GLY A C 1
ATOM 795 O O . GLY A 1 98 ? -8.596 7.453 16.437 1.00 95.06 98 GLY A O 1
ATOM 796 N N . TYR A 1 99 ? -10.448 8.736 16.483 1.00 95.38 99 TYR A N 1
ATOM 797 C CA . TYR A 1 99 ? -10.415 9.246 15.124 1.00 95.38 99 TYR A CA 1
ATOM 798 C C . TYR A 1 99 ? -9.947 10.698 15.129 1.00 95.38 99 TYR A C 1
ATOM 800 O O . TYR A 1 99 ? -10.563 11.546 15.779 1.00 95.38 99 TYR A O 1
ATOM 808 N N . VAL A 1 100 ? -8.919 10.996 14.338 1.00 93.38 100 VAL A N 1
ATOM 809 C CA . VAL A 1 100 ? -8.445 12.359 14.080 1.00 93.38 100 VAL A CA 1
ATOM 810 C C . VAL A 1 100 ? -8.723 12.707 12.613 1.00 93.38 100 VAL A C 1
ATOM 812 O O . VAL A 1 100 ? -8.231 11.992 11.736 1.00 93.38 100 VAL A O 1
ATOM 815 N N . PRO A 1 101 ? -9.501 13.767 12.318 1.00 90.88 101 PRO A N 1
ATOM 816 C CA . PRO A 1 101 ? -9.745 14.205 10.945 1.00 90.88 101 PRO A CA 1
ATOM 817 C C . PRO A 1 101 ? -8.487 14.803 10.302 1.00 90.88 101 PRO A C 1
ATOM 819 O O . PRO A 1 101 ? -7.676 15.440 10.981 1.00 90.88 101 PRO A O 1
ATOM 822 N N . GLY A 1 102 ? -8.381 14.660 8.981 1.00 85.88 102 GLY A N 1
ATOM 823 C CA . GLY A 1 102 ? -7.286 15.197 8.174 1.00 85.88 102 GLY A CA 1
ATOM 824 C C . GLY A 1 102 ? -6.088 14.254 8.056 1.00 85.88 102 GLY A C 1
ATOM 825 O O . GLY A 1 102 ? -6.231 13.031 8.091 1.00 85.88 102 GLY A O 1
ATOM 826 N N . ASP A 1 103 ? -4.905 14.842 7.887 1.00 83.44 103 ASP A N 1
ATOM 827 C CA . ASP A 1 103 ? -3.689 14.104 7.551 1.00 83.44 103 ASP A CA 1
ATOM 828 C C . ASP A 1 103 ? -3.139 13.241 8.691 1.00 83.44 103 ASP A C 1
ATOM 830 O O . ASP A 1 103 ? -3.404 13.446 9.882 1.00 83.44 103 ASP A O 1
ATOM 834 N N . TYR A 1 104 ? -2.315 12.269 8.299 1.00 84.44 104 TYR A N 1
ATOM 835 C CA . TYR A 1 104 ? -1.586 11.420 9.229 1.00 84.44 104 TYR A CA 1
ATOM 836 C C . TYR A 1 104 ? -0.631 12.251 10.089 1.00 84.44 104 TYR A C 1
ATOM 838 O O . TYR A 1 104 ? 0.126 13.082 9.589 1.00 84.44 104 TYR A O 1
ATOM 846 N N . LYS A 1 105 ? -0.624 11.974 11.391 1.00 85.19 105 LYS A N 1
ATOM 847 C CA . LYS A 1 105 ? 0.252 12.605 12.375 1.00 85.19 105 LYS A CA 1
ATOM 848 C C . LYS A 1 105 ? 1.093 11.527 13.036 1.00 85.19 105 LYS A C 1
ATOM 850 O O . LYS A 1 105 ? 0.608 10.790 13.890 1.00 85.19 105 LYS A O 1
ATOM 855 N N . GLN A 1 106 ? 2.358 11.447 12.631 1.00 84.38 106 GLN A N 1
ATOM 856 C CA . GLN A 1 106 ? 3.299 10.455 13.150 1.00 84.38 106 GLN A CA 1
ATOM 857 C C . GLN A 1 106 ? 3.507 10.588 14.667 1.00 84.38 106 GLN A C 1
ATOM 859 O O . GLN A 1 106 ? 3.460 9.586 15.377 1.00 84.38 106 GLN A O 1
ATOM 864 N N . ASP A 1 107 ? 3.646 11.822 15.154 1.00 87.25 107 ASP A N 1
ATOM 865 C CA . ASP A 1 107 ? 3.936 12.137 16.558 1.00 87.25 107 ASP A CA 1
ATOM 866 C C . ASP A 1 107 ? 2.708 12.700 17.294 1.00 87.25 107 ASP A C 1
ATOM 868 O O . ASP A 1 107 ? 2.805 13.648 18.075 1.00 87.25 107 ASP A O 1
ATOM 872 N N . LEU A 1 108 ? 1.520 12.149 17.018 1.00 90.81 108 LEU A N 1
ATOM 873 C CA . LEU A 1 108 ? 0.315 12.493 17.773 1.00 90.81 108 LEU A CA 1
ATOM 874 C C . LEU A 1 108 ? 0.485 12.066 19.241 1.00 90.81 108 LEU A C 1
ATOM 876 O O . LEU A 1 108 ? 0.855 10.924 19.512 1.00 90.81 108 LEU A O 1
ATOM 880 N N . SER A 1 109 ? 0.188 12.958 20.187 1.00 91.69 109 SER A N 1
ATOM 881 C CA . SER A 1 109 ? 0.190 12.617 21.615 1.00 91.69 109 SER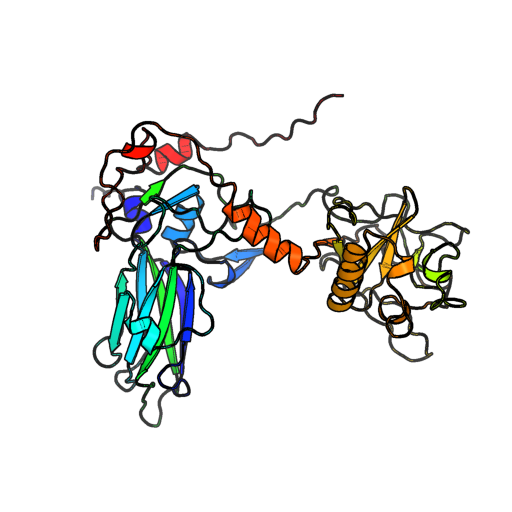 A CA 1
ATOM 882 C C . SER A 1 109 ? -1.180 12.118 22.090 1.00 91.69 109 SER A C 1
ATOM 884 O O . SER A 1 109 ? -2.218 12.412 21.490 1.00 91.69 109 SER A O 1
ATOM 886 N N . LEU A 1 110 ? -1.198 11.380 23.202 1.00 91.75 110 LEU A N 1
ATOM 887 C CA . LEU A 1 110 ? -2.436 10.892 23.816 1.00 91.75 110 LEU A CA 1
ATOM 888 C C . LEU A 1 110 ? -3.345 12.054 24.257 1.00 91.75 110 LEU A C 1
ATOM 890 O O . LEU A 1 110 ? -4.559 11.999 24.072 1.00 91.75 110 LEU A O 1
ATOM 894 N N . GLU A 1 111 ? -2.766 13.145 24.759 1.00 91.31 111 GLU A N 1
ATOM 895 C CA . GLU A 1 111 ? -3.488 14.359 25.161 1.00 91.31 111 GLU A CA 1
ATOM 896 C C . GLU A 1 111 ? -4.136 15.062 23.964 1.00 91.31 111 GLU A C 1
ATOM 898 O O . GLU A 1 111 ? -5.239 15.592 24.074 1.00 91.31 111 GLU A O 1
ATOM 903 N N . GLN A 1 112 ? -3.476 15.047 22.803 1.00 90.62 112 GLN A N 1
ATOM 904 C CA . GLN A 1 112 ? -4.041 15.598 21.572 1.00 90.62 112 GLN A CA 1
ATOM 905 C C . GLN A 1 112 ? -5.213 14.755 21.057 1.00 90.62 112 GLN A C 1
ATOM 907 O O . GLN A 1 112 ? -6.181 15.310 20.533 1.00 90.62 112 GLN A O 1
ATOM 912 N N . LEU A 1 113 ? -5.156 13.429 21.225 1.00 91.06 113 LEU A N 1
ATOM 913 C CA . LEU A 1 113 ? -6.234 12.534 20.807 1.00 91.06 113 LEU A CA 1
ATOM 914 C C . LEU A 1 113 ? -7.524 12.759 21.610 1.00 91.06 113 LEU A C 1
ATOM 916 O O . LEU A 1 113 ? -8.608 12.698 21.030 1.00 91.06 113 LEU A O 1
ATOM 920 N N . TYR A 1 114 ? -7.422 13.118 22.895 1.00 90.44 114 TYR A N 1
AT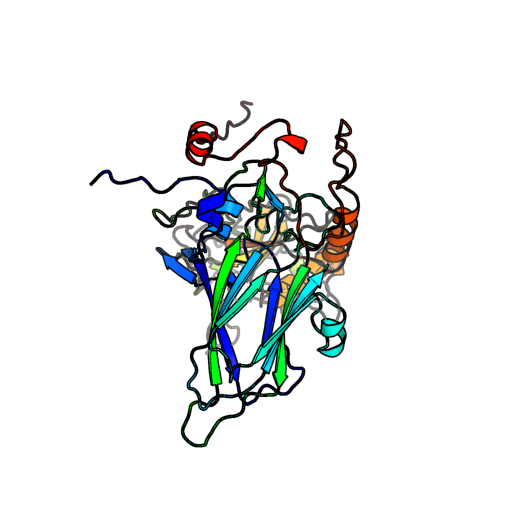OM 921 C CA . TYR A 1 114 ? -8.573 13.521 23.717 1.00 90.44 114 TYR A CA 1
ATOM 922 C C . TYR A 1 114 ? -9.334 14.735 23.165 1.00 90.44 114 TYR A C 1
ATOM 924 O O . TYR A 1 114 ? -10.516 14.904 23.461 1.00 90.44 114 TYR A O 1
ATOM 932 N N . GLY A 1 115 ? -8.687 15.568 22.343 1.00 86.81 115 GLY A N 1
ATOM 933 C CA . GLY A 1 115 ? -9.334 16.677 21.639 1.00 86.81 115 GLY A CA 1
ATOM 934 C C . GLY A 1 115 ? -10.176 16.256 20.428 1.00 86.81 115 GLY A C 1
ATOM 935 O O . GLY A 1 115 ? -10.781 17.113 19.789 1.00 86.81 115 GLY A O 1
ATOM 936 N N . SER A 1 116 ? -10.198 14.966 20.080 1.00 90.00 116 SER A N 1
ATOM 937 C CA . SER A 1 116 ? -10.924 14.418 18.927 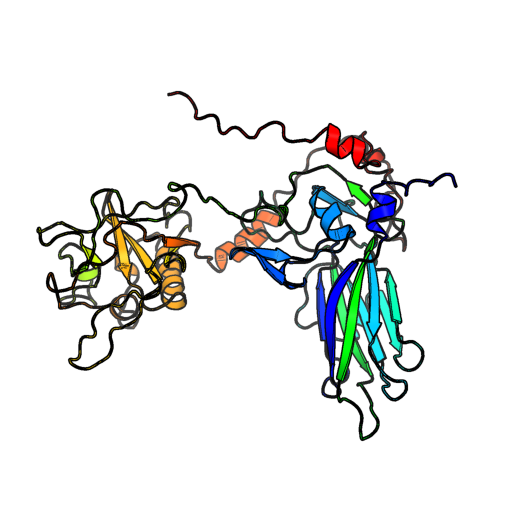1.00 90.00 116 SER A CA 1
ATOM 938 C C . SER A 1 116 ? -12.018 13.429 19.362 1.00 90.00 116 SER A C 1
ATOM 940 O O . SER A 1 116 ? -12.336 13.315 20.541 1.00 90.00 116 SER A O 1
ATOM 942 N N . SER A 1 117 ? -12.648 12.722 18.417 1.00 91.19 117 SER A N 1
ATOM 943 C CA . SER A 1 117 ? -13.612 11.668 18.760 1.00 91.19 117 SER A CA 1
ATOM 944 C 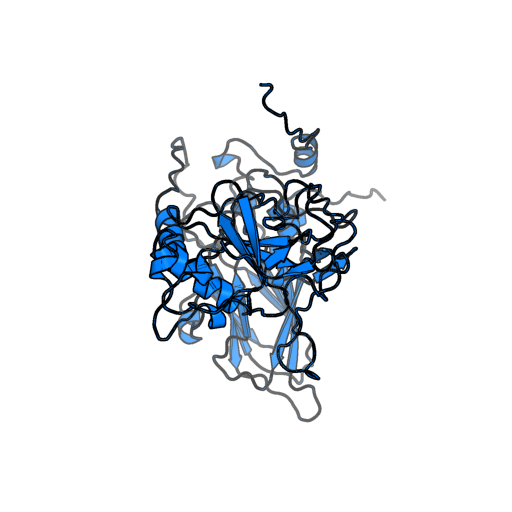C . SER A 1 117 ? -12.866 10.419 19.217 1.00 91.19 117 SER A C 1
ATOM 946 O O . SER A 1 117 ? -12.011 9.923 18.488 1.00 91.19 117 SER A O 1
ATOM 948 N N . TYR A 1 118 ? -13.204 9.883 20.387 1.00 94.38 118 TYR A N 1
ATOM 949 C CA . TYR A 1 118 ? -12.573 8.681 20.926 1.00 94.38 118 TYR A CA 1
ATOM 950 C C . TYR A 1 118 ? -13.566 7.791 21.673 1.00 94.38 118 TYR A C 1
ATOM 952 O O . TYR A 1 118 ? -14.683 8.198 21.993 1.00 94.38 118 TYR A O 1
ATOM 960 N N . VAL A 1 119 ? -13.128 6.567 21.948 1.00 95.00 119 VAL A N 1
ATOM 961 C CA . VAL A 1 119 ? -13.747 5.628 22.874 1.00 95.00 119 VAL A CA 1
ATOM 962 C C . VAL A 1 119 ? -12.662 5.026 23.765 1.00 95.00 119 VAL A C 1
ATOM 964 O O . VAL A 1 119 ? -11.555 4.725 23.307 1.00 95.00 119 VAL A O 1
ATOM 967 N N . GLU A 1 120 ? -12.970 4.873 25.048 1.00 95.69 120 GLU A N 1
ATOM 968 C CA . GLU A 1 120 ? -12.109 4.171 25.995 1.00 95.69 120 GLU A CA 1
ATOM 969 C C . GLU A 1 120 ? -12.548 2.710 26.103 1.00 95.69 120 GLU A C 1
ATOM 971 O O . GLU A 1 120 ? -13.738 2.400 26.172 1.00 95.69 120 GLU A O 1
ATOM 976 N N . PHE A 1 121 ? -11.573 1.811 26.106 1.00 95.81 121 PHE A N 1
ATOM 977 C CA . PHE A 1 121 ? -11.768 0.379 26.259 1.00 95.81 121 PHE A CA 1
ATOM 978 C C . PHE A 1 121 ? -11.065 -0.098 27.524 1.00 95.81 121 PHE A C 1
ATOM 980 O O . PHE A 1 121 ? -9.862 0.124 27.675 1.00 95.81 121 PHE A O 1
ATOM 987 N N . ASP A 1 122 ? -11.794 -0.790 28.398 1.00 95.94 122 ASP A N 1
ATOM 988 C CA . ASP A 1 122 ? -11.236 -1.489 29.554 1.00 95.94 122 ASP A CA 1
ATOM 989 C C . ASP A 1 122 ? -11.291 -3.006 29.340 1.00 95.94 122 ASP A C 1
ATOM 991 O O . ASP A 1 122 ? -12.369 -3.602 29.257 1.00 95.94 122 ASP A O 1
ATOM 995 N N . LEU A 1 123 ? -10.110 -3.631 29.284 1.00 95.00 123 LEU A N 1
ATOM 996 C CA . LEU A 1 123 ? -9.960 -5.071 29.071 1.00 95.00 123 LEU A CA 1
ATOM 997 C C . LEU A 1 123 ? -10.543 -5.902 30.226 1.00 95.00 123 LEU A C 1
ATOM 999 O O . LEU A 1 123 ? -10.886 -7.069 30.040 1.00 95.00 123 LEU A O 1
ATOM 1003 N N . LYS A 1 124 ? -10.652 -5.322 31.428 1.00 91.50 124 LYS A N 1
ATOM 1004 C CA . LYS A 1 124 ? -11.200 -6.015 32.599 1.00 91.50 124 LYS A CA 1
ATOM 1005 C C . LYS A 1 124 ? -12.708 -6.239 32.480 1.00 91.50 124 LYS A C 1
ATOM 1007 O O . LYS A 1 124 ? -13.218 -7.218 33.021 1.00 91.50 124 LYS A O 1
ATOM 1012 N N . GLU A 1 125 ? -13.416 -5.325 31.821 1.00 90.00 125 GLU A N 1
ATOM 1013 C CA . GLU A 1 125 ? -14.879 -5.343 31.738 1.00 90.00 125 GLU A CA 1
ATOM 1014 C C . GLU A 1 125 ? -15.379 -6.179 30.559 1.00 90.00 125 GLU A C 1
ATOM 1016 O O . GLU A 1 125 ? -16.361 -6.911 30.686 1.00 90.00 125 GLU A O 1
ATOM 1021 N N . GLN A 1 126 ? -14.697 -6.093 29.416 1.00 92.69 126 GLN A N 1
ATOM 1022 C CA . GLN A 1 126 ? -15.113 -6.736 28.174 1.00 92.69 126 GLN A CA 1
ATOM 1023 C C . GLN A 1 126 ? -13.912 -7.120 27.306 1.00 92.69 126 GLN A C 1
ATOM 1025 O O . GLN A 1 126 ? -12.866 -6.481 27.329 1.00 92.69 126 GLN A O 1
ATOM 1030 N N . GLN A 1 127 ? -14.078 -8.176 26.508 1.00 93.69 127 GLN A N 1
ATOM 1031 C CA . GLN A 1 127 ? -13.041 -8.690 25.600 1.00 93.69 127 GLN A CA 1
ATOM 1032 C C . GLN A 1 127 ? -13.235 -8.246 24.148 1.00 93.69 127 GLN A C 1
ATOM 1034 O O . GLN A 1 127 ? -12.436 -8.594 23.286 1.00 93.69 127 GLN A O 1
ATOM 1039 N N . SER A 1 128 ? -14.298 -7.503 23.858 1.00 94.62 128 SER A N 1
ATOM 1040 C CA . SER A 1 128 ? -14.569 -6.962 22.532 1.00 94.62 128 SER A CA 1
ATOM 1041 C C . SER A 1 128 ? -15.092 -5.541 22.661 1.00 94.62 128 SER A C 1
ATOM 1043 O O . SER A 1 128 ? -15.755 -5.215 23.646 1.00 94.62 128 SER A O 1
ATOM 1045 N N . ILE A 1 129 ? -14.780 -4.699 21.682 1.00 95.56 129 ILE A N 1
ATOM 1046 C CA . ILE A 1 129 ? -15.338 -3.355 21.565 1.00 95.56 129 ILE A CA 1
ATOM 1047 C C . ILE A 1 129 ? -15.647 -3.036 20.112 1.00 95.56 129 ILE A C 1
ATOM 1049 O O . ILE A 1 129 ? -14.850 -3.312 19.211 1.00 95.56 129 ILE A O 1
ATOM 1053 N N . GLU A 1 130 ? -16.801 -2.411 19.904 1.00 95.56 130 GLU A N 1
ATOM 1054 C CA . GLU A 1 130 ? -17.190 -1.825 18.630 1.00 95.56 130 GLU A CA 1
ATOM 1055 C C . GLU A 1 130 ? -17.007 -0.308 18.688 1.00 95.56 130 GLU A C 1
ATOM 1057 O O . GLU A 1 130 ? -17.556 0.375 19.554 1.00 95.56 130 GLU A O 1
ATOM 1062 N N . TYR A 1 131 ? -16.228 0.227 17.753 1.00 94.25 131 TYR A N 1
ATOM 1063 C CA . TYR A 1 131 ? -16.031 1.654 17.574 1.00 94.25 131 TYR A CA 1
ATOM 1064 C C . TYR A 1 131 ? -16.601 2.091 16.228 1.00 94.25 131 TYR A C 1
ATOM 1066 O O . TYR A 1 131 ? -16.115 1.716 15.157 1.00 94.25 131 TYR A O 1
ATOM 1074 N N . LYS A 1 132 ? -17.639 2.924 16.296 1.00 94.94 132 LYS A N 1
ATOM 1075 C CA . LYS A 1 132 ? -18.236 3.570 15.132 1.00 94.94 132 LYS A CA 1
ATOM 1076 C C . LYS A 1 132 ? -17.476 4.854 14.830 1.00 94.94 132 LYS A C 1
ATOM 1078 O O . LYS A 1 132 ? -17.607 5.838 15.559 1.00 94.94 132 LYS A O 1
ATOM 1083 N N . THR A 1 133 ? -16.698 4.862 13.755 1.00 92.44 133 THR A N 1
ATOM 1084 C CA . THR A 1 133 ? -15.901 6.037 13.396 1.00 92.44 133 THR A CA 1
ATOM 1085 C C . THR A 1 133 ? -16.818 7.173 12.939 1.00 92.44 133 THR A C 1
ATOM 1087 O O . THR A 1 133 ? -17.838 6.929 12.284 1.00 92.44 133 THR A O 1
ATOM 1090 N N . PRO A 1 134 ? -16.501 8.440 13.233 1.00 91.50 134 PRO A N 1
ATOM 1091 C CA . PRO A 1 134 ? -17.159 9.546 12.554 1.00 91.50 134 PRO A CA 1
ATOM 1092 C C . PRO A 1 134 ? -16.703 9.610 11.082 1.00 91.50 134 PRO A C 1
ATOM 1094 O O . PRO A 1 134 ? -15.676 9.044 10.706 1.00 91.50 134 PRO A O 1
ATOM 1097 N N . PHE A 1 135 ? -17.479 10.300 10.246 1.00 89.56 135 PHE A N 1
ATOM 1098 C CA . PHE A 1 135 ? -17.096 10.664 8.879 1.00 89.56 135 PHE A CA 1
ATOM 1099 C C . PHE A 1 135 ? -17.047 12.189 8.812 1.00 89.56 135 PHE A C 1
ATOM 1101 O O . PHE A 1 135 ? -18.082 12.840 8.677 1.00 89.56 135 PHE A O 1
ATOM 1108 N N . ILE A 1 136 ? -15.852 12.748 9.003 1.00 86.94 136 ILE A N 1
ATOM 1109 C CA . ILE A 1 136 ? -15.615 14.196 9.014 1.00 86.94 136 ILE A CA 1
ATOM 1110 C C . ILE A 1 136 ? -14.767 14.514 7.793 1.00 86.94 136 ILE A C 1
ATOM 1112 O O . ILE A 1 136 ? -13.634 14.050 7.699 1.00 86.94 136 ILE A O 1
ATOM 1116 N N . SER A 1 137 ? -15.334 15.277 6.866 1.00 82.38 137 SER A N 1
ATOM 1117 C CA . SER A 1 137 ? -14.707 15.636 5.601 1.00 82.38 137 SER A CA 1
ATOM 1118 C C . SER A 1 137 ? -15.201 17.011 5.147 1.00 82.38 137 SER A C 1
ATOM 1120 O O . SER A 1 137 ? -16.316 17.417 5.473 1.00 82.38 137 SER A O 1
ATOM 1122 N N . ASP A 1 138 ? -14.365 17.713 4.390 1.00 79.94 138 ASP A N 1
ATOM 1123 C CA . ASP A 1 138 ? -14.708 18.907 3.613 1.00 79.94 138 ASP A CA 1
ATOM 1124 C C . ASP A 1 138 ? -15.568 18.578 2.376 1.00 79.94 138 ASP A C 1
ATOM 1126 O O . ASP A 1 138 ? -16.181 19.466 1.783 1.00 79.94 138 ASP A O 1
ATOM 1130 N N . LYS A 1 139 ? -15.641 17.297 1.998 1.00 79.31 139 LYS A N 1
ATOM 1131 C CA . LYS A 1 139 ? -16.372 16.787 0.837 1.00 79.31 139 LYS A CA 1
ATOM 1132 C C . LYS A 1 139 ? -17.547 15.916 1.269 1.00 79.31 139 LYS A C 1
ATOM 1134 O O . LYS A 1 139 ? -17.516 15.215 2.277 1.00 79.31 139 LYS A O 1
ATOM 1139 N N . ILE A 1 140 ? -18.597 15.920 0.449 1.00 80.44 140 ILE A N 1
ATOM 1140 C CA . ILE A 1 140 ? -19.792 15.089 0.671 1.00 80.44 140 ILE A CA 1
ATOM 1141 C C . ILE A 1 140 ? -19.458 13.600 0.505 1.00 80.44 140 ILE A C 1
ATOM 1143 O O . ILE A 1 140 ? -19.941 12.763 1.271 1.00 80.44 140 ILE A O 1
ATOM 1147 N N . TYR A 1 141 ? -18.631 13.290 -0.493 1.00 82.06 141 TYR A N 1
ATOM 1148 C CA . TYR A 1 141 ? -18.116 11.957 -0.759 1.00 82.06 141 TYR A CA 1
ATOM 1149 C C . TYR A 1 141 ? -16.598 11.980 -0.802 1.00 82.06 141 TYR A C 1
ATOM 1151 O O . TYR A 1 141 ? -15.984 12.958 -1.230 1.00 82.06 141 TYR A O 1
ATOM 1159 N N . TRP A 1 142 ? -16.008 10.868 -0.396 1.00 86.00 142 TRP A N 1
ATOM 1160 C CA . TRP A 1 142 ? -14.577 10.667 -0.393 1.00 86.00 142 TRP A CA 1
ATOM 1161 C C . TRP A 1 142 ? -14.164 9.696 -1.491 1.00 86.00 142 TRP A C 1
ATOM 1163 O O . TRP A 1 142 ? -14.886 8.746 -1.793 1.00 86.00 142 TRP A O 1
ATOM 1173 N N . HIS A 1 143 ? -13.012 9.940 -2.107 1.00 83.69 143 HIS A N 1
ATOM 1174 C CA . HIS A 1 143 ? -12.490 9.070 -3.156 1.00 83.69 143 HIS A CA 1
ATOM 1175 C C . HIS A 1 143 ? -12.045 7.717 -2.580 1.00 83.69 143 HIS A C 1
ATOM 1177 O O . HIS A 1 143 ? -11.693 7.601 -1.400 1.00 83.69 143 HIS A O 1
ATOM 1183 N N . ARG A 1 144 ? -12.084 6.661 -3.392 1.00 78.31 144 ARG A N 1
ATOM 1184 C CA . ARG A 1 144 ? -11.569 5.344 -2.998 1.00 78.31 144 ARG A CA 1
ATOM 1185 C C . ARG A 1 144 ? -10.063 5.402 -2.726 1.00 78.31 144 ARG A C 1
ATOM 1187 O O . ARG A 1 144 ? -9.345 6.137 -3.388 1.00 78.31 144 ARG A O 1
ATOM 1194 N N . GLY A 1 145 ? -9.581 4.595 -1.780 1.00 69.12 145 GLY A N 1
ATOM 1195 C CA . GLY A 1 145 ? -8.173 4.615 -1.354 1.00 69.12 145 GLY A CA 1
ATOM 1196 C C . GLY A 1 145 ? -7.170 4.107 -2.400 1.00 69.12 145 GLY A C 1
ATOM 1197 O O . GLY A 1 145 ? -6.048 4.596 -2.456 1.00 69.12 145 GLY A O 1
ATOM 1198 N N . LEU A 1 146 ? -7.564 3.134 -3.227 1.00 68.94 146 LEU A N 1
ATOM 1199 C CA . LEU A 1 146 ? -6.722 2.544 -4.273 1.00 68.94 146 LEU A CA 1
ATOM 1200 C C . LEU A 1 146 ? -7.344 2.810 -5.641 1.00 68.94 146 LEU A C 1
ATOM 1202 O O . LEU A 1 146 ? -8.448 2.333 -5.912 1.00 68.94 146 LEU A O 1
ATOM 1206 N N . ASP A 1 147 ? -6.626 3.523 -6.506 1.00 63.81 147 ASP A N 1
ATOM 1207 C CA . ASP A 1 147 ? -7.029 3.797 -7.884 1.00 63.81 147 ASP A CA 1
ATOM 1208 C C . ASP A 1 147 ? -5.940 3.375 -8.883 1.00 63.81 147 ASP A C 1
ATOM 1210 O O . ASP A 1 147 ? -4.759 3.623 -8.665 1.00 63.81 147 ASP A O 1
ATOM 1214 N N . LEU A 1 148 ? -6.340 2.708 -9.971 1.00 55.12 148 LEU A N 1
ATOM 1215 C CA . LEU A 1 148 ? -5.430 2.207 -11.011 1.00 55.12 148 LEU A CA 1
ATOM 1216 C C . LEU A 1 148 ? -5.076 3.266 -12.060 1.00 55.12 148 LEU A C 1
ATOM 1218 O O . LEU A 1 148 ? -4.083 3.102 -12.765 1.00 55.12 148 LEU A O 1
ATOM 1222 N N . SER A 1 149 ? -5.891 4.318 -12.201 1.00 46.34 149 SER A N 1
ATOM 1223 C CA . SER A 1 149 ? -5.642 5.415 -13.148 1.00 46.34 149 SER A CA 1
ATOM 1224 C C . SER A 1 149 ? -4.641 6.449 -12.646 1.00 46.34 149 SER A C 1
ATOM 1226 O O . SER A 1 149 ? -4.113 7.209 -13.454 1.00 46.34 149 SER A O 1
ATOM 1228 N N . GLN A 1 150 ? -4.372 6.482 -11.342 1.00 46.69 150 GLN A N 1
ATOM 1229 C CA . GLN A 1 150 ? -3.454 7.443 -10.748 1.00 46.69 150 GLN A CA 1
ATOM 1230 C C . GLN A 1 150 ? -2.090 6.790 -10.532 1.00 46.69 150 GLN A C 1
ATOM 1232 O O . GLN A 1 150 ? -1.927 5.842 -9.764 1.00 46.69 150 GLN A O 1
ATOM 1237 N N . SER A 1 151 ? -1.083 7.291 -11.246 1.00 40.44 151 SER A N 1
ATOM 1238 C CA . SER A 1 151 ? 0.308 6.921 -11.024 1.00 40.44 151 SER A CA 1
ATOM 1239 C C . SER A 1 151 ? 0.729 7.373 -9.626 1.00 40.44 151 SER A C 1
ATOM 1241 O O . SER A 1 151 ? 1.011 8.545 -9.415 1.00 40.44 151 SER A O 1
ATOM 1243 N N . SER A 1 152 ? 0.783 6.445 -8.668 1.00 39.56 152 SER A N 1
ATOM 1244 C CA . SER A 1 152 ? 1.360 6.622 -7.319 1.00 39.56 152 SER A CA 1
ATOM 1245 C C . SER A 1 152 ? 0.751 7.693 -6.397 1.00 39.56 152 SER A C 1
ATOM 1247 O O . SER A 1 152 ? 1.248 7.864 -5.284 1.00 39.56 152 SER A O 1
ATOM 1249 N N . GLU A 1 153 ? -0.334 8.361 -6.783 1.00 42.00 153 GLU A N 1
ATOM 1250 C CA . GLU A 1 153 ? -1.065 9.267 -5.893 1.00 42.00 153 GLU A CA 1
ATOM 1251 C C . GLU A 1 153 ? -1.940 8.434 -4.947 1.00 42.00 153 GLU A C 1
ATOM 1253 O O . GLU A 1 153 ? -2.998 7.915 -5.305 1.00 42.00 153 GLU A O 1
ATOM 1258 N N . ASN A 1 154 ? -1.461 8.235 -3.718 1.00 46.53 154 ASN A N 1
ATOM 1259 C CA . ASN A 1 154 ? -2.278 7.658 -2.657 1.00 46.53 154 ASN A CA 1
ATOM 1260 C C . ASN A 1 154 ? -3.489 8.570 -2.448 1.00 46.53 154 ASN A C 1
ATOM 1262 O O . ASN A 1 154 ? -3.328 9.715 -2.030 1.00 46.53 154 ASN A O 1
ATOM 1266 N N . SER A 1 155 ? -4.703 8.069 -2.680 1.00 52.59 155 SER A N 1
ATOM 1267 C CA . SER A 1 155 ? -5.890 8.783 -2.220 1.00 52.59 155 SER A CA 1
ATOM 1268 C C . SER A 1 155 ? -5.812 8.922 -0.701 1.00 52.59 155 SER A C 1
ATOM 1270 O O . SER A 1 155 ? -5.854 7.933 0.035 1.00 52.59 155 SER A O 1
ATOM 1272 N N . TYR A 1 156 ? -5.644 10.165 -0.245 1.00 71.12 156 TYR A N 1
ATOM 1273 C CA . TYR A 1 156 ? -5.585 10.532 1.166 1.00 71.12 156 TYR A CA 1
ATOM 1274 C C . TYR A 1 156 ? -6.835 10.039 1.892 1.00 71.12 156 TYR A C 1
ATOM 1276 O O . TYR A 1 156 ? -7.895 9.924 1.288 1.00 71.12 156 TYR A O 1
ATOM 1284 N N . ALA A 1 157 ? -6.729 9.724 3.179 1.00 85.06 157 ALA A N 1
ATOM 1285 C CA . ALA A 1 157 ? -7.876 9.366 4.008 1.00 85.06 157 ALA A CA 1
ATOM 1286 C C . ALA A 1 157 ? -8.561 10.631 4.560 1.00 85.06 157 ALA A C 1
ATOM 1288 O O . ALA A 1 157 ? -7.869 11.619 4.792 1.00 85.06 157 ALA A O 1
ATOM 1289 N N . PRO A 1 158 ? -9.879 10.615 4.841 1.00 88.25 158 PRO A N 1
ATOM 1290 C CA . PRO A 1 158 ? -10.554 11.756 5.477 1.00 88.25 158 PRO A CA 1
ATOM 1291 C C . PRO A 1 158 ? -10.120 11.948 6.943 1.00 88.25 158 PRO A C 1
ATOM 1293 O O . PRO A 1 158 ? -10.341 12.994 7.553 1.00 88.25 158 PRO A O 1
ATOM 1296 N N . GLY A 1 159 ? -9.499 10.922 7.518 1.00 90.69 159 GLY A N 1
ATOM 1297 C CA . GLY A 1 159 ? -8.922 10.927 8.848 1.00 90.69 159 GLY A CA 1
ATOM 1298 C C . GLY A 1 159 ? -8.184 9.627 9.128 1.00 90.69 159 GLY A C 1
ATOM 1299 O O . GLY A 1 159 ? -8.164 8.702 8.309 1.00 90.69 159 GLY A O 1
ATOM 1300 N N . TYR A 1 160 ? -7.596 9.551 10.313 1.00 93.31 160 TYR A N 1
ATOM 1301 C CA . TYR A 1 160 ? -6.827 8.405 10.781 1.00 93.31 160 TYR A CA 1
ATOM 1302 C C . TYR A 1 160 ? -7.339 7.945 12.139 1.00 93.31 160 TYR A C 1
ATOM 1304 O O . TYR A 1 160 ? -7.716 8.757 12.985 1.00 93.31 160 TYR A O 1
ATOM 1312 N N . ILE A 1 161 ? -7.339 6.631 12.343 1.00 95.06 161 ILE A N 1
ATOM 1313 C CA . ILE A 1 161 ? -7.635 6.016 13.633 1.00 95.06 161 ILE A CA 1
ATOM 1314 C C . ILE A 1 161 ? -6.323 5.704 14.329 1.00 95.06 161 ILE A C 1
ATOM 1316 O O . ILE A 1 161 ? -5.411 5.144 13.720 1.00 95.06 161 ILE A O 1
ATOM 1320 N N . TYR A 1 162 ? -6.259 6.032 15.612 1.00 96.44 162 TYR A N 1
ATOM 1321 C CA . TYR A 1 162 ? -5.128 5.757 16.481 1.00 96.44 162 TYR A CA 1
ATOM 1322 C C . TYR A 1 162 ? -5.578 4.914 17.667 1.00 96.44 162 TYR A C 1
ATOM 1324 O O . TYR A 1 162 ? -6.657 5.131 18.220 1.00 96.44 162 TYR A O 1
ATOM 1332 N N . ILE A 1 163 ? -4.728 3.973 18.068 1.00 96.56 163 ILE A N 1
ATOM 1333 C CA . ILE A 1 163 ? -4.925 3.118 19.237 1.00 96.56 163 ILE A CA 1
ATOM 1334 C C . ILE A 1 163 ? -3.788 3.402 20.214 1.00 96.56 163 ILE A C 1
ATOM 1336 O O . ILE A 1 163 ? -2.640 3.028 19.964 1.00 96.56 163 ILE A O 1
ATOM 1340 N N . PHE A 1 164 ? -4.106 4.062 21.321 1.00 97.06 164 PHE A N 1
ATOM 1341 C CA . PHE A 1 164 ? -3.159 4.416 22.371 1.00 97.06 164 PHE A CA 1
ATOM 1342 C C . PHE A 1 164 ? -3.344 3.564 23.619 1.00 97.06 164 PHE A C 1
ATOM 1344 O O . PHE A 1 164 ? -4.455 3.171 23.971 1.00 97.06 164 PHE A O 1
ATOM 1351 N N . VAL A 1 165 ? -2.244 3.336 24.331 1.00 97.12 165 VAL A N 1
ATOM 1352 C CA . VAL A 1 165 ? -2.274 2.784 25.685 1.00 97.12 165 VAL A CA 1
ATOM 1353 C C 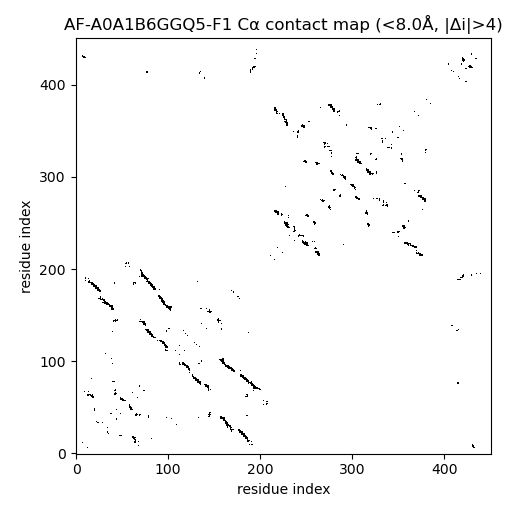. VAL A 1 165 ? -2.636 3.889 26.667 1.00 97.12 165 VAL A C 1
ATOM 1355 O O . VAL A 1 165 ? -1.849 4.811 26.875 1.00 97.12 165 VAL A O 1
ATOM 1358 N N . LEU A 1 166 ? -3.802 3.780 27.301 1.00 96.00 166 LEU A N 1
ATOM 1359 C CA . LEU A 1 166 ? -4.205 4.681 28.378 1.00 96.00 166 LEU A CA 1
ATOM 1360 C C . LEU A 1 166 ? -3.620 4.197 29.708 1.00 96.00 166 LEU A C 1
ATOM 1362 O O . LEU A 1 166 ? -2.834 4.899 30.343 1.00 96.00 166 LEU A O 1
ATOM 1366 N N . ALA A 1 167 ? -3.936 2.958 30.087 1.00 96.12 167 ALA A N 1
ATOM 1367 C CA . ALA A 1 167 ? -3.324 2.269 31.217 1.00 96.12 167 ALA A CA 1
ATOM 1368 C C . ALA A 1 167 ? -2.541 1.050 30.698 1.00 96.12 167 ALA A C 1
ATOM 1370 O O . ALA A 1 167 ? -3.140 0.250 29.974 1.00 96.12 167 ALA A O 1
ATOM 1371 N N . PRO A 1 168 ? -1.245 0.896 31.044 1.00 95.81 168 PRO A N 1
ATOM 1372 C CA . PRO A 1 168 ? -0.424 -0.227 30.593 1.00 95.81 168 PRO A CA 1
ATOM 1373 C C . PRO A 1 168 ? -1.051 -1.585 30.897 1.00 95.81 168 PRO A C 1
ATOM 1375 O O . PRO A 1 168 ? -1.812 -1.726 31.856 1.00 95.81 168 PRO A O 1
ATOM 1378 N N . LEU A 1 169 ? -0.694 -2.586 30.092 1.00 95.50 169 LEU A N 1
ATOM 1379 C CA . LEU A 1 169 ? -1.127 -3.960 30.312 1.00 95.50 169 LEU A CA 1
ATOM 1380 C C . LEU A 1 169 ? -0.505 -4.484 31.612 1.00 95.50 169 LEU A C 1
ATOM 1382 O O . LEU A 1 169 ? 0.713 -4.607 31.721 1.00 95.50 169 LEU A O 1
ATOM 1386 N N . ALA A 1 170 ? -1.346 -4.802 32.587 1.00 92.56 170 ALA A N 1
ATOM 1387 C CA . ALA A 1 170 ? -0.973 -5.449 33.832 1.00 92.56 170 ALA A CA 1
ATOM 1388 C C . ALA A 1 170 ? -1.387 -6.926 33.800 1.00 92.56 170 ALA A C 1
ATOM 1390 O O . ALA A 1 170 ? -2.497 -7.272 33.386 1.00 92.56 170 ALA A O 1
ATOM 1391 N N . ILE A 1 171 ? -0.475 -7.784 34.251 1.00 92.50 171 ILE A N 1
ATOM 1392 C CA . ILE A 1 171 ? -0.597 -9.243 34.242 1.00 92.50 171 ILE A CA 1
ATOM 1393 C C . ILE A 1 171 ? -0.271 -9.820 35.623 1.00 92.50 171 ILE A C 1
ATOM 1395 O O . ILE A 1 171 ? 0.353 -9.155 36.449 1.00 92.50 171 ILE A O 1
ATOM 1399 N N . MET A 1 172 ? -0.658 -11.073 35.858 1.00 87.00 172 MET A N 1
ATOM 1400 C CA . MET A 1 172 ? -0.172 -11.877 36.983 1.00 87.00 172 MET A CA 1
ATOM 1401 C C . MET A 1 172 ? 1.040 -12.717 36.549 1.00 87.00 172 MET A C 1
ATOM 1403 O O . MET A 1 172 ? 1.146 -13.093 35.380 1.00 87.00 172 MET A O 1
ATOM 1407 N N . ASP A 1 173 ? 1.940 -13.045 37.477 1.00 75.56 173 ASP A N 1
ATOM 1408 C CA . ASP A 1 173 ? 3.058 -13.947 37.187 1.00 75.56 173 ASP A CA 1
ATOM 1409 C C . ASP A 1 173 ? 2.526 -15.305 36.692 1.00 75.56 173 ASP A C 1
ATOM 1411 O O . ASP A 1 173 ? 1.655 -15.902 37.327 1.00 75.56 173 ASP A O 1
ATOM 1415 N N . SER A 1 174 ? 3.080 -15.810 35.580 1.00 83.31 174 SER A N 1
ATOM 1416 C CA . SER A 1 174 ? 2.738 -17.073 34.873 1.00 83.31 174 SER A CA 1
ATOM 1417 C C . SER A 1 174 ? 1.779 -16.991 33.669 1.00 83.31 174 SER A C 1
ATOM 1419 O O . SER A 1 174 ? 1.402 -18.039 33.144 1.00 83.31 174 SER A O 1
ATOM 1421 N N . ILE A 1 175 ? 1.413 -15.802 33.178 1.00 90.00 175 ILE A N 1
ATOM 1422 C CA . ILE A 1 175 ? 0.703 -15.638 31.888 1.00 90.00 175 ILE A CA 1
ATOM 1423 C C . ILE A 1 175 ? 1.552 -14.894 30.849 1.00 90.00 175 ILE A C 1
ATOM 1425 O O . ILE A 1 175 ? 2.614 -14.357 31.161 1.00 90.00 175 ILE A O 1
ATOM 1429 N N . ALA A 1 176 ? 1.108 -14.909 29.588 1.00 90.94 176 ALA A N 1
ATOM 1430 C CA . ALA A 1 176 ? 1.795 -14.225 28.497 1.00 90.94 176 ALA A CA 1
ATOM 1431 C C . ALA A 1 176 ? 1.938 -12.718 28.780 1.00 90.94 176 ALA A C 1
ATOM 1433 O O . ALA A 1 176 ? 1.031 -12.075 29.298 1.00 90.94 176 ALA A O 1
ATOM 1434 N N . ASN A 1 177 ? 3.074 -12.134 28.396 1.00 93.88 177 ASN A N 1
ATOM 1435 C CA . ASN A 1 177 ? 3.359 -10.702 28.561 1.00 93.88 177 ASN A CA 1
ATOM 1436 C C . ASN A 1 177 ? 2.799 -9.830 27.423 1.00 93.88 177 ASN A C 1
ATOM 1438 O O . ASN A 1 177 ? 3.282 -8.720 27.176 1.00 93.88 177 ASN A O 1
ATOM 1442 N N . PHE A 1 178 ? 1.807 -10.346 26.705 1.00 94.56 178 PHE A N 1
ATOM 1443 C CA . PHE A 1 178 ? 1.164 -9.675 25.592 1.00 94.56 178 PHE A CA 1
ATOM 1444 C C . PHE A 1 178 ? -0.269 -10.173 25.415 1.00 94.56 178 PHE A C 1
ATOM 1446 O O . PHE A 1 178 ? -0.594 -11.307 25.759 1.00 94.56 178 PHE A O 1
ATOM 1453 N N . VAL A 1 179 ? -1.095 -9.321 24.820 1.00 95.69 179 VAL A N 1
ATOM 1454 C CA . VAL A 1 179 ? -2.437 -9.640 24.339 1.00 95.69 179 VAL A CA 1
ATOM 1455 C C . VAL A 1 179 ? -2.465 -9.387 22.841 1.00 95.69 179 VAL A C 1
ATOM 1457 O O . VAL A 1 179 ? -2.060 -8.323 22.368 1.00 95.69 179 VAL A O 1
ATOM 1460 N N . GLU A 1 180 ? -2.952 -10.361 22.084 1.00 96.69 180 GLU A N 1
ATOM 1461 C CA . GLU A 1 180 ? -3.249 -10.175 20.667 1.00 96.69 180 GLU A CA 1
ATOM 1462 C C . GLU A 1 180 ? -4.721 -9.833 20.496 1.00 96.69 180 GLU A C 1
ATOM 1464 O O . GLU A 1 180 ? -5.582 -10.367 21.195 1.00 96.69 180 GLU A O 1
ATOM 1469 N N . PHE A 1 181 ? -5.025 -8.948 19.557 1.00 96.00 181 PHE A N 1
ATOM 1470 C CA . PHE A 1 181 ? -6.396 -8.568 19.267 1.00 96.00 181 PHE A CA 1
ATOM 1471 C C . PHE A 1 181 ? -6.641 -8.483 17.769 1.00 96.00 181 PHE A C 1
ATOM 1473 O O . PHE A 1 181 ? -5.806 -8.016 16.993 1.00 96.00 181 PHE A O 1
ATOM 1480 N N . ASN A 1 182 ? -7.797 -8.989 17.362 1.00 96.00 182 ASN A N 1
ATOM 1481 C CA . ASN A 1 182 ? -8.207 -9.081 15.974 1.00 96.00 182 ASN A CA 1
ATOM 1482 C C . ASN A 1 182 ? -9.023 -7.851 15.601 1.00 96.00 182 ASN A C 1
ATOM 1484 O O . ASN A 1 182 ? -9.986 -7.518 16.286 1.00 96.00 182 ASN A O 1
ATOM 1488 N N . MET A 1 183 ? -8.653 -7.210 14.498 1.00 95.31 183 MET A N 1
ATOM 1489 C CA . MET A 1 183 ? -9.374 -6.081 13.932 1.00 95.31 183 MET A CA 1
ATOM 1490 C C . MET A 1 183 ? -10.303 -6.555 12.816 1.00 95.31 183 MET A C 1
ATOM 1492 O O . MET A 1 183 ? -9.862 -7.193 11.854 1.00 95.31 183 MET A O 1
ATOM 1496 N N . TYR A 1 184 ? -11.573 -6.184 12.926 1.00 96.19 184 TYR A N 1
ATOM 1497 C CA . TYR A 1 184 ? -12.601 -6.397 11.917 1.00 96.19 184 TYR A CA 1
ATOM 1498 C C . TYR A 1 184 ? -13.143 -5.060 11.424 1.00 96.19 184 TYR A C 1
ATOM 1500 O O . TYR A 1 184 ? -13.225 -4.095 12.185 1.00 96.19 184 TYR A O 1
ATOM 1508 N N . LEU A 1 185 ? -13.546 -5.024 10.156 1.00 95.88 185 LEU A N 1
ATOM 1509 C CA . LEU A 1 185 ? -14.082 -3.835 9.503 1.00 95.88 185 LEU A CA 1
ATOM 1510 C C . LEU A 1 185 ? -15.416 -4.153 8.820 1.00 95.88 185 LEU A C 1
ATOM 1512 O O . LEU A 1 185 ? -15.554 -5.176 8.144 1.00 95.88 185 LEU A O 1
ATOM 1516 N N . ALA A 1 186 ? -16.378 -3.253 8.995 1.00 95.38 186 ALA A N 1
ATOM 1517 C CA . ALA A 1 186 ? -17.673 -3.235 8.327 1.00 95.38 186 ALA A CA 1
ATOM 1518 C C . ALA A 1 186 ? -18.122 -1.787 8.067 1.00 95.38 186 ALA A C 1
ATOM 1520 O O . ALA A 1 186 ? -17.542 -0.830 8.580 1.00 95.38 186 ALA A O 1
ATOM 1521 N N . GLY A 1 187 ? -19.163 -1.620 7.259 1.00 93.88 187 GLY A N 1
ATOM 1522 C CA . GLY A 1 187 ? -19.852 -0.350 7.056 1.00 93.88 187 GLY A CA 1
ATOM 1523 C C . GLY A 1 187 ? -20.967 -0.188 8.082 1.00 93.88 187 GLY A C 1
ATOM 1524 O O . GLY A 1 187 ? -21.679 -1.144 8.391 1.00 93.88 187 GLY A O 1
ATOM 1525 N N . ALA A 1 188 ? -21.141 1.022 8.606 1.00 92.69 188 ALA A N 1
ATOM 1526 C CA . ALA A 1 188 ? -22.300 1.339 9.429 1.00 92.69 188 ALA A CA 1
ATOM 1527 C C . ALA A 1 188 ? -23.586 1.440 8.584 1.00 92.69 188 ALA A C 1
ATOM 1529 O O . ALA A 1 188 ? -23.571 1.388 7.357 1.00 92.69 188 ALA A O 1
ATOM 1530 N N . GLU A 1 189 ? -24.731 1.655 9.235 1.00 89.31 189 GLU A N 1
ATOM 1531 C CA . GLU A 1 189 ? -26.029 1.783 8.552 1.00 89.31 189 GLU A CA 1
ATOM 1532 C C . GLU A 1 189 ? -26.121 2.941 7.546 1.00 89.31 189 GLU A C 1
ATOM 1534 O O . GLU A 1 189 ? -26.932 2.875 6.620 1.00 89.31 189 GLU A O 1
ATOM 1539 N N . ASN A 1 190 ? -25.304 3.982 7.736 1.00 88.38 190 ASN A N 1
ATOM 1540 C CA . ASN A 1 190 ? -25.212 5.169 6.884 1.00 88.38 190 ASN A CA 1
ATOM 1541 C C . ASN A 1 190 ? -24.015 5.141 5.921 1.00 88.38 190 ASN A C 1
ATOM 1543 O O . ASN A 1 190 ? -23.682 6.173 5.343 1.00 88.38 190 ASN A O 1
ATOM 1547 N N . PHE A 1 191 ? -23.345 3.995 5.787 1.00 93.44 191 PHE A N 1
ATOM 1548 C CA . PHE A 1 191 ? -22.285 3.818 4.807 1.00 93.44 191 PHE A CA 1
ATOM 1549 C C . PHE A 1 191 ? -22.876 3.667 3.402 1.00 93.44 191 PHE A C 1
ATOM 1551 O O . PHE A 1 191 ? -23.781 2.860 3.183 1.00 93.44 191 PHE A O 1
ATOM 1558 N N . GLU A 1 192 ? -22.352 4.431 2.448 1.00 88.62 192 GLU A N 1
ATOM 1559 C CA . GLU A 1 192 ? -22.824 4.458 1.065 1.00 88.62 192 GLU A CA 1
ATOM 1560 C C . GLU A 1 192 ? -21.651 4.430 0.083 1.00 88.62 192 GLU A C 1
ATOM 1562 O O . GLU A 1 192 ? -20.608 5.045 0.316 1.00 88.62 192 GLU A O 1
ATOM 1567 N N . LEU A 1 193 ? -21.859 3.745 -1.042 1.00 88.56 193 LEU A N 1
ATOM 1568 C CA . LEU A 1 193 ? -20.943 3.683 -2.179 1.00 88.56 193 LEU A CA 1
ATOM 1569 C C . LEU A 1 193 ? -21.612 4.302 -3.397 1.00 88.56 193 LEU A C 1
ATOM 1571 O O . LEU A 1 193 ? -22.805 4.089 -3.617 1.00 88.56 193 LEU A O 1
ATOM 1575 N N . VAL A 1 194 ? -20.855 5.085 -4.165 1.00 83.12 194 VAL A N 1
ATOM 1576 C CA . VAL A 1 194 ? -21.400 5.874 -5.272 1.00 83.12 194 VAL A CA 1
ATOM 1577 C C . VAL A 1 194 ? -20.441 5.897 -6.460 1.00 83.12 194 VAL A C 1
ATOM 1579 O O . VAL A 1 194 ? -19.224 5.905 -6.289 1.00 83.12 194 VAL A O 1
ATOM 1582 N N . ILE A 1 195 ? -21.022 5.921 -7.665 1.00 79.25 195 ILE A N 1
ATOM 1583 C CA . ILE A 1 195 ? -20.354 5.867 -8.974 1.00 79.25 195 ILE A CA 1
ATOM 1584 C C . ILE A 1 195 ? -19.557 4.567 -9.167 1.00 79.25 195 ILE A C 1
ATOM 1586 O O . ILE A 1 195 ? -18.434 4.446 -8.683 1.00 79.25 195 ILE A O 1
ATOM 1590 N N . PRO A 1 196 ? -20.111 3.584 -9.893 1.00 80.94 196 PRO A N 1
ATOM 1591 C CA . PRO A 1 196 ? -19.366 2.431 -10.390 1.00 80.94 196 PRO A CA 1
ATOM 1592 C C . PRO A 1 196 ? -18.087 2.832 -11.130 1.00 80.94 196 PRO A C 1
ATOM 1594 O O . PRO A 1 196 ? -18.117 3.695 -12.005 1.00 80.94 196 PRO A O 1
ATOM 1597 N N . ALA A 1 197 ? -16.976 2.172 -10.813 1.00 75.44 197 ALA A N 1
ATOM 1598 C CA . ALA A 1 197 ? -15.697 2.379 -11.483 1.00 75.44 197 ALA A CA 1
ATOM 1599 C C . ALA A 1 197 ? -14.989 1.049 -11.753 1.00 75.44 197 ALA A C 1
ATOM 1601 O O . ALA A 1 197 ? -15.359 0.004 -11.216 1.00 75.44 197 ALA A O 1
ATOM 1602 N N . GLN A 1 198 ? -13.947 1.099 -12.587 1.00 73.06 198 GLN A N 1
ATOM 1603 C CA . GLN A 1 198 ? -13.087 -0.049 -12.858 1.00 73.06 198 GLN A CA 1
ATOM 1604 C C . GLN A 1 198 ? -12.537 -0.614 -11.536 1.00 73.06 198 GLN A C 1
ATOM 1606 O O . GLN A 1 198 ? -11.895 0.142 -10.802 1.00 73.06 198 GLN A O 1
ATOM 1611 N N . PRO A 1 199 ? -12.727 -1.912 -11.234 1.00 76.31 199 PRO A N 1
ATOM 1612 C CA . PRO A 1 199 ? -12.162 -2.538 -10.042 1.00 76.31 199 PRO A CA 1
ATOM 1613 C C . PRO A 1 199 ? -10.642 -2.347 -9.973 1.00 76.31 199 PRO A C 1
ATOM 1615 O O . PRO A 1 199 ? -9.943 -2.646 -10.942 1.00 76.31 199 PRO A O 1
ATOM 1618 N N . SER A 1 200 ? -10.133 -1.892 -8.826 1.00 72.06 200 SER A N 1
ATOM 1619 C CA . SER A 1 200 ? -8.693 -1.720 -8.582 1.00 72.06 200 SER A CA 1
ATOM 1620 C C . SER A 1 200 ? -7.959 -3.024 -8.254 1.00 72.06 200 SER A C 1
ATOM 1622 O O . SER A 1 200 ? -6.735 -3.085 -8.324 1.00 72.06 200 SER A O 1
ATOM 1624 N N . ILE A 1 201 ? -8.696 -4.082 -7.915 1.00 74.25 201 ILE A N 1
ATOM 1625 C CA . ILE A 1 201 ? -8.173 -5.427 -7.647 1.00 74.25 201 ILE A CA 1
ATOM 1626 C C . ILE A 1 201 ? -8.794 -6.454 -8.597 1.00 74.25 201 ILE A C 1
ATOM 1628 O O . ILE A 1 201 ? -9.966 -6.355 -8.969 1.00 74.25 201 ILE A O 1
ATOM 1632 N N . GLY A 1 202 ? -8.003 -7.467 -8.947 1.00 73.31 202 GLY A N 1
ATOM 1633 C CA . GLY A 1 202 ? -8.447 -8.642 -9.693 1.00 73.31 202 GLY A CA 1
ATOM 1634 C C . GLY A 1 202 ? -8.723 -9.846 -8.792 1.00 73.31 202 GLY A C 1
ATOM 1635 O O . GLY A 1 202 ? -8.398 -9.854 -7.605 1.00 73.31 202 GLY A O 1
ATOM 1636 N N . LEU A 1 203 ? -9.308 -10.891 -9.377 1.00 78.31 203 LEU A N 1
ATOM 1637 C CA . LEU A 1 203 ? -9.515 -12.176 -8.706 1.00 78.31 203 LEU A CA 1
ATOM 1638 C C . LEU A 1 203 ? -8.214 -12.986 -8.648 1.00 78.31 203 LEU A C 1
ATOM 1640 O O . LEU A 1 203 ? -7.406 -12.955 -9.573 1.00 78.31 203 LEU A O 1
ATOM 1644 N N . SER A 1 204 ? -8.063 -13.802 -7.606 1.00 72.00 204 SER A N 1
ATOM 1645 C CA . SER A 1 204 ? -6.925 -14.718 -7.441 1.00 72.00 204 SER A CA 1
ATOM 1646 C C . SER A 1 204 ? -7.046 -16.026 -8.237 1.00 72.00 204 SER A C 1
ATOM 1648 O O . SER A 1 204 ? -6.177 -16.883 -8.121 1.00 72.00 204 SER A O 1
ATOM 1650 N N . PHE A 1 205 ? -8.096 -16.209 -9.049 1.00 72.19 205 PHE A N 1
ATOM 1651 C CA . PHE A 1 205 ? -8.326 -17.453 -9.803 1.00 72.19 205 PHE A CA 1
ATOM 1652 C C . PHE A 1 205 ? -7.306 -17.693 -10.921 1.00 72.19 205 PHE A C 1
ATOM 1654 O O . PHE A 1 205 ? -7.033 -18.838 -11.269 1.00 72.19 205 PHE A O 1
ATOM 1661 N N . ASN A 1 206 ? -6.754 -16.623 -11.493 1.00 67.69 206 ASN A N 1
ATOM 1662 C CA . ASN A 1 206 ? -5.678 -16.696 -12.476 1.00 67.69 206 ASN A CA 1
ATOM 1663 C C . ASN A 1 206 ? -4.739 -15.495 -12.290 1.00 67.69 206 ASN A C 1
ATOM 1665 O O . ASN A 1 206 ? -4.873 -14.497 -12.998 1.00 67.69 206 ASN A O 1
ATOM 1669 N N . PRO A 1 207 ? -3.798 -15.562 -11.337 1.00 63.97 207 PRO A N 1
ATOM 1670 C CA . PRO A 1 207 ? -2.936 -14.435 -10.997 1.00 63.97 207 PRO A CA 1
ATOM 1671 C C . PRO A 1 207 ? -1.795 -14.211 -12.008 1.00 63.97 207 PRO A C 1
ATOM 1673 O O . PRO A 1 207 ? -0.887 -13.424 -11.755 1.00 63.97 207 PRO A O 1
ATOM 1676 N N . LYS A 1 208 ? -1.810 -14.872 -13.173 1.00 55.31 208 LYS A N 1
ATOM 1677 C CA . LYS A 1 208 ? -0.773 -14.722 -14.199 1.00 55.31 208 LYS A CA 1
ATOM 1678 C C . LYS A 1 208 ? -0.803 -13.319 -14.802 1.00 55.31 208 LYS A C 1
ATOM 1680 O O . LYS A 1 208 ? -1.616 -13.018 -15.673 1.00 55.31 208 LYS A O 1
ATOM 1685 N N . SER A 1 209 ? 0.141 -12.481 -14.388 1.00 54.19 209 SER A N 1
ATOM 1686 C CA . SER A 1 209 ? 0.387 -11.194 -15.032 1.00 54.19 209 SER A CA 1
ATOM 1687 C C . SER A 1 209 ? 1.243 -11.395 -16.283 1.00 54.19 209 SER A C 1
ATOM 1689 O O . SER A 1 209 ? 2.467 -11.537 -16.214 1.00 54.19 209 SER A O 1
ATOM 1691 N N . ILE A 1 210 ? 0.593 -11.436 -17.448 1.00 50.81 210 ILE A N 1
ATOM 1692 C CA . ILE A 1 210 ? 1.286 -11.389 -18.738 1.00 50.81 210 ILE A CA 1
ATOM 1693 C C . ILE A 1 210 ? 1.605 -9.923 -19.010 1.00 50.81 210 ILE A C 1
ATOM 1695 O O . ILE A 1 210 ? 0.823 -9.201 -19.622 1.00 50.81 210 ILE A O 1
ATOM 1699 N N . VAL A 1 211 ? 2.751 -9.463 -18.519 1.00 50.47 211 VAL A N 1
ATOM 1700 C CA . VAL A 1 211 ? 3.237 -8.137 -18.900 1.00 50.47 211 VAL A CA 1
ATOM 1701 C C . VAL A 1 211 ? 3.718 -8.223 -20.351 1.00 50.47 211 VAL A C 1
ATOM 1703 O O . VAL A 1 211 ? 4.605 -9.039 -20.622 1.00 50.47 211 VAL A O 1
ATOM 1706 N N . PRO A 1 212 ? 3.155 -7.438 -21.287 1.00 48.50 212 PRO A N 1
ATOM 1707 C CA . PRO A 1 212 ? 3.533 -7.517 -22.692 1.00 48.50 212 PRO A CA 1
ATOM 1708 C C . PRO A 1 212 ? 5.031 -7.246 -22.873 1.00 48.50 212 PRO A C 1
ATOM 1710 O O . PRO A 1 212 ? 5.606 -6.385 -22.210 1.00 48.50 212 PRO A O 1
ATOM 1713 N N . THR A 1 213 ? 5.671 -7.966 -23.795 1.00 47.03 213 THR A N 1
ATOM 1714 C CA . THR A 1 213 ? 7.126 -7.923 -24.057 1.00 47.03 213 THR A CA 1
ATOM 1715 C C . THR A 1 213 ? 7.646 -6.533 -24.462 1.00 47.03 213 THR A C 1
ATOM 1717 O O . THR A 1 213 ? 8.845 -6.272 -24.383 1.00 47.03 213 THR A O 1
ATOM 1720 N N . TYR A 1 214 ? 6.750 -5.634 -24.879 1.00 53.84 214 TYR A N 1
ATOM 1721 C CA . TYR A 1 214 ? 7.029 -4.231 -25.214 1.00 53.84 214 TYR A CA 1
ATOM 1722 C C . TYR A 1 214 ? 6.887 -3.273 -24.019 1.00 53.84 214 TYR A C 1
ATOM 1724 O O . TYR A 1 214 ? 7.133 -2.088 -24.164 1.00 53.84 214 TYR A O 1
ATOM 1732 N N . ALA A 1 215 ? 6.461 -3.748 -22.848 1.00 56.91 215 ALA A N 1
ATOM 1733 C CA . ALA A 1 215 ? 6.281 -2.928 -21.646 1.00 56.91 215 ALA A CA 1
ATOM 1734 C C . ALA A 1 215 ? 7.398 -3.136 -20.611 1.00 56.91 215 ALA A C 1
ATOM 1736 O O . ALA A 1 215 ? 7.277 -2.700 -19.470 1.00 56.91 215 ALA A O 1
ATOM 1737 N N . LYS A 1 216 ? 8.472 -3.845 -20.977 1.00 73.88 216 LYS A N 1
ATOM 1738 C CA . LYS A 1 216 ? 9.597 -4.155 -20.088 1.00 73.88 216 LYS A CA 1
ATOM 1739 C C . LYS A 1 216 ? 10.917 -3.836 -20.766 1.00 73.88 216 LYS A C 1
ATOM 1741 O O . LYS A 1 216 ? 11.070 -4.083 -21.963 1.00 73.88 216 LYS A O 1
ATOM 1746 N N . ALA A 1 217 ? 11.870 -3.342 -19.983 1.00 84.88 217 ALA A N 1
ATOM 1747 C CA . ALA A 1 217 ? 13.209 -3.095 -20.478 1.00 84.88 217 ALA A CA 1
ATOM 1748 C C . ALA A 1 217 ? 13.953 -4.423 -20.705 1.00 84.88 217 ALA A C 1
ATOM 1750 O O . ALA A 1 217 ? 13.892 -5.334 -19.874 1.00 84.88 217 ALA A O 1
ATOM 1751 N N . ARG A 1 218 ? 14.618 -4.556 -21.857 1.00 86.75 218 ARG A N 1
ATOM 1752 C CA . ARG A 1 218 ? 15.326 -5.777 -22.292 1.00 86.75 218 ARG A CA 1
ATOM 1753 C C . ARG A 1 218 ? 16.343 -5.464 -23.382 1.00 86.75 218 ARG A C 1
ATOM 1755 O O . ARG A 1 218 ? 16.214 -4.453 -24.069 1.00 86.75 218 ARG A O 1
ATOM 1762 N N . PHE A 1 219 ? 17.305 -6.356 -23.595 1.00 89.62 219 PHE A N 1
ATOM 1763 C CA . PHE A 1 219 ? 18.183 -6.251 -24.761 1.00 89.62 219 PHE A CA 1
ATOM 1764 C C . PHE A 1 219 ? 17.379 -6.373 -26.062 1.00 89.62 219 PHE A C 1
ATOM 1766 O O . PHE A 1 219 ? 16.414 -7.145 -26.148 1.00 89.62 219 PHE A O 1
ATOM 1773 N N . LEU A 1 220 ? 17.759 -5.577 -27.060 1.00 89.88 220 LEU A N 1
ATOM 1774 C CA . LEU A 1 220 ? 17.182 -5.655 -28.398 1.00 89.88 220 LEU A CA 1
ATOM 1775 C C . LEU A 1 220 ? 17.536 -6.990 -29.065 1.00 89.88 220 LEU A C 1
ATOM 1777 O O . LEU A 1 220 ? 18.539 -7.631 -28.743 1.00 89.88 220 LEU A O 1
ATOM 1781 N N . GLU A 1 221 ? 16.692 -7.420 -30.002 1.00 87.38 221 GLU A N 1
ATOM 1782 C CA . GLU A 1 221 ? 16.946 -8.630 -30.783 1.00 87.38 221 GLU A CA 1
ATOM 1783 C C . GLU A 1 221 ? 18.244 -8.473 -31.590 1.00 87.38 221 GLU A C 1
ATOM 1785 O O . GLU A 1 221 ? 18.467 -7.438 -32.215 1.00 87.38 221 GLU A O 1
ATOM 1790 N N . GLY A 1 222 ? 19.128 -9.472 -31.516 1.00 89.12 222 GLY A N 1
ATOM 1791 C CA . GLY A 1 222 ? 20.468 -9.420 -32.113 1.00 89.12 222 GLY A CA 1
ATOM 1792 C C . GLY A 1 222 ? 21.565 -8.807 -31.228 1.00 89.12 222 GLY A C 1
ATOM 1793 O O . GLY A 1 222 ? 22.733 -8.905 -31.587 1.00 89.12 222 GLY A O 1
ATOM 1794 N N . TYR A 1 223 ? 21.227 -8.248 -30.058 1.00 92.19 223 TYR A N 1
ATOM 1795 C CA . TYR A 1 223 ? 22.187 -7.676 -29.093 1.00 92.19 223 TYR A CA 1
ATOM 1796 C C . TYR A 1 223 ? 22.443 -8.581 -27.879 1.00 92.19 223 TYR A C 1
ATOM 1798 O O . TYR A 1 223 ? 22.869 -8.115 -26.824 1.00 92.19 223 TYR A O 1
ATOM 1806 N N . TYR A 1 224 ? 22.166 -9.876 -28.013 1.00 90.69 224 TYR A N 1
ATOM 1807 C CA . TYR A 1 224 ? 22.499 -10.917 -27.043 1.00 90.69 224 TYR A CA 1
ATOM 1808 C C . TYR A 1 224 ? 22.973 -12.176 -27.794 1.00 90.69 224 TYR A C 1
ATOM 1810 O O . TYR A 1 224 ? 22.584 -12.356 -28.952 1.00 90.69 224 TYR A O 1
ATOM 1818 N N . PRO A 1 225 ? 23.776 -13.070 -27.183 1.00 91.62 225 PRO A N 1
ATOM 1819 C CA . PRO A 1 225 ? 24.291 -13.056 -25.805 1.00 91.62 225 PRO A CA 1
ATOM 1820 C C . PRO A 1 225 ? 25.168 -11.841 -25.479 1.00 91.62 225 PRO A C 1
ATOM 1822 O O . PRO A 1 225 ? 25.752 -11.244 -26.377 1.00 91.62 225 PRO A O 1
ATOM 1825 N N . VAL A 1 226 ? 25.281 -11.489 -24.195 1.00 91.56 226 VAL A N 1
ATOM 1826 C CA . VAL A 1 226 ? 26.093 -10.344 -23.739 1.00 91.56 226 VAL A CA 1
ATOM 1827 C C . VAL A 1 226 ? 27.211 -10.787 -22.806 1.00 91.56 226 VAL A C 1
ATOM 1829 O O . VAL A 1 226 ? 27.083 -11.807 -22.153 1.00 91.56 226 VAL A O 1
ATOM 1832 N N . TYR A 1 227 ? 28.287 -10.026 -22.686 1.00 92.00 227 TYR A N 1
ATOM 1833 C CA . TYR A 1 227 ? 29.310 -10.170 -21.643 1.00 92.00 227 TYR A CA 1
ATOM 1834 C C . TYR A 1 227 ? 29.703 -8.782 -21.134 1.00 92.00 227 TYR A C 1
ATOM 1836 O O . TYR A 1 227 ? 29.241 -7.765 -21.659 1.00 92.00 227 TYR A O 1
ATOM 1844 N N . VAL A 1 228 ? 30.524 -8.731 -20.088 1.00 92.44 228 VAL A N 1
ATOM 1845 C CA . VAL A 1 228 ? 30.999 -7.467 -19.519 1.00 92.44 228 VAL A CA 1
ATOM 1846 C C . VAL A 1 228 ? 32.330 -7.106 -20.150 1.00 92.44 228 VAL A C 1
ATOM 1848 O O . VAL A 1 228 ? 33.279 -7.881 -20.095 1.00 92.44 228 VAL A O 1
ATOM 1851 N N . GLY A 1 229 ? 32.395 -5.917 -20.731 1.00 92.00 229 GLY A N 1
ATOM 1852 C CA . GLY A 1 229 ? 33.621 -5.356 -21.277 1.00 92.00 229 GLY A CA 1
ATOM 1853 C C . GLY A 1 229 ? 33.717 -3.869 -20.978 1.00 92.00 229 GLY A C 1
ATOM 1854 O O . GLY A 1 229 ? 33.070 -3.353 -20.062 1.00 92.00 229 GLY A O 1
ATOM 1855 N N . THR A 1 230 ? 34.525 -3.180 -21.768 1.00 91.81 230 THR A N 1
ATOM 1856 C CA . THR A 1 230 ? 34.690 -1.727 -21.729 1.00 91.81 230 THR A CA 1
ATOM 1857 C C . THR A 1 230 ? 34.250 -1.115 -23.047 1.00 91.81 230 THR A C 1
ATOM 1859 O O . THR A 1 230 ? 34.166 -1.811 -24.048 1.00 91.81 230 THR A O 1
ATOM 1862 N N . TYR A 1 231 ? 33.954 0.180 -23.091 1.00 90.62 231 TYR A N 1
ATOM 1863 C CA . TYR A 1 231 ? 33.697 0.880 -24.350 1.00 90.62 231 TYR A CA 1
ATOM 1864 C C . TYR A 1 231 ? 34.441 2.204 -24.359 1.00 90.62 231 TYR A C 1
ATOM 1866 O O . TYR A 1 231 ? 34.281 2.999 -23.437 1.00 90.62 231 TYR A O 1
ATOM 1874 N N . VAL A 1 232 ? 35.263 2.429 -25.388 1.00 85.06 232 VAL A N 1
ATOM 1875 C CA . VAL A 1 232 ? 36.180 3.575 -25.433 1.00 85.06 232 VAL A CA 1
ATOM 1876 C C . VAL A 1 232 ? 35.438 4.910 -25.524 1.00 85.06 232 VAL A C 1
ATOM 1878 O O . VAL A 1 232 ? 35.800 5.830 -24.803 1.00 85.06 232 VAL A O 1
ATOM 1881 N N . TYR A 1 233 ? 34.355 4.990 -26.307 1.00 84.88 233 TYR A N 1
ATOM 1882 C CA . TYR A 1 233 ? 33.561 6.216 -26.492 1.00 84.88 233 TYR A CA 1
ATOM 1883 C C . TYR A 1 233 ? 32.451 6.389 -25.457 1.00 84.88 233 TYR A C 1
ATOM 1885 O O . TYR A 1 233 ? 31.467 7.091 -25.683 1.00 84.88 233 TYR A O 1
ATOM 1893 N N . LEU A 1 234 ? 32.573 5.728 -24.311 1.00 84.38 234 LEU A N 1
ATOM 1894 C CA . LEU A 1 234 ? 31.672 5.990 -23.210 1.00 84.38 234 LEU A CA 1
ATOM 1895 C C . LEU A 1 234 ? 32.063 7.340 -22.601 1.00 84.38 234 LEU A C 1
ATOM 1897 O O . LEU A 1 234 ? 33.104 7.427 -21.959 1.00 84.38 234 LEU A O 1
ATOM 1901 N N . GLY A 1 235 ? 31.240 8.379 -22.776 1.00 77.62 235 GLY A N 1
ATOM 1902 C CA . GLY A 1 235 ? 31.575 9.762 -22.382 1.00 77.62 235 GLY A CA 1
ATOM 1903 C C . GLY A 1 235 ? 31.920 9.979 -20.897 1.00 77.62 235 GLY A C 1
ATOM 1904 O O . GLY A 1 235 ? 32.406 11.043 -20.516 1.00 77.62 235 GLY A O 1
ATOM 1905 N N . ILE A 1 236 ? 31.705 8.969 -20.048 1.00 81.56 236 ILE A N 1
ATOM 1906 C CA . ILE A 1 236 ? 32.207 8.924 -18.671 1.00 81.56 236 ILE A CA 1
ATOM 1907 C C . ILE A 1 236 ? 33.728 8.749 -18.578 1.00 81.56 236 ILE A C 1
ATOM 1909 O O . ILE A 1 236 ? 34.330 9.259 -17.640 1.00 81.56 236 ILE A O 1
ATOM 1913 N N . ASN A 1 237 ? 34.358 8.073 -19.541 1.00 82.25 237 ASN A N 1
ATOM 1914 C CA . ASN A 1 237 ? 35.802 7.830 -19.563 1.00 82.25 237 ASN A CA 1
ATOM 1915 C C . ASN A 1 237 ? 36.594 9.134 -19.759 1.00 82.25 237 ASN A C 1
ATOM 1917 O O . ASN A 1 237 ? 37.710 9.263 -19.258 1.00 82.25 237 ASN A O 1
ATOM 1921 N N . ASP A 1 238 ? 36.000 10.107 -20.453 1.00 80.56 238 ASP A N 1
ATOM 1922 C CA . ASP A 1 238 ? 36.632 11.382 -20.806 1.00 80.56 238 ASP A CA 1
ATOM 1923 C C . ASP A 1 238 ? 36.482 12.461 -19.714 1.00 80.56 238 ASP A C 1
ATOM 1925 O O . ASP A 1 238 ? 36.897 13.607 -19.896 1.00 80.56 238 ASP A O 1
ATOM 1929 N N . GLN A 1 239 ? 35.893 12.127 -18.558 1.00 77.31 239 GLN A N 1
ATOM 1930 C CA . GLN A 1 239 ? 35.654 13.096 -17.485 1.00 77.31 239 GLN A CA 1
ATOM 1931 C C . GLN A 1 239 ? 36.913 13.396 -16.657 1.00 77.31 239 GLN A C 1
ATOM 1933 O O . GLN A 1 239 ? 37.708 12.485 -16.411 1.00 77.31 239 GLN A O 1
ATOM 1938 N N . PRO A 1 240 ? 37.062 14.617 -16.091 1.00 72.62 240 PRO A N 1
ATOM 1939 C CA . PRO A 1 240 ? 38.235 15.025 -15.302 1.00 72.62 240 PRO A CA 1
ATOM 1940 C C . PRO A 1 240 ? 38.605 14.097 -14.132 1.00 72.62 240 PRO A C 1
ATOM 1942 O O . PRO A 1 240 ? 39.755 14.070 -13.701 1.00 72.62 240 PRO A O 1
ATOM 1945 N N . TYR A 1 241 ? 37.641 13.324 -13.624 1.00 80.31 241 TYR A N 1
ATOM 1946 C CA . TYR A 1 241 ? 37.813 12.384 -12.509 1.00 80.31 241 TYR A CA 1
ATOM 1947 C C . TYR A 1 241 ? 37.773 10.906 -12.932 1.00 80.31 241 TYR A C 1
ATOM 1949 O O . TYR A 1 241 ? 37.676 10.030 -12.073 1.00 80.31 241 TYR A O 1
ATOM 1957 N N . SER A 1 242 ? 37.864 10.639 -14.237 1.00 80.31 242 SER A N 1
ATOM 1958 C CA . SER A 1 242 ? 37.825 9.304 -14.850 1.00 80.31 242 SER A CA 1
ATOM 1959 C C . SER A 1 242 ? 38.915 9.056 -15.886 1.00 80.31 242 SER A C 1
ATOM 1961 O O . SER A 1 242 ? 39.001 7.948 -16.406 1.00 80.31 242 SER A O 1
ATOM 1963 N N . ILE A 1 243 ? 39.782 10.038 -16.150 1.00 76.44 243 ILE A N 1
ATOM 1964 C CA . ILE A 1 243 ? 40.897 9.895 -17.092 1.00 76.44 243 ILE A CA 1
ATOM 1965 C C . ILE A 1 243 ? 41.740 8.664 -16.725 1.00 76.44 243 ILE A C 1
ATOM 1967 O O . ILE A 1 243 ? 42.251 8.545 -15.609 1.00 76.44 243 ILE A O 1
ATOM 1971 N N . GLY A 1 244 ? 41.891 7.749 -17.686 1.00 78.12 244 GLY A N 1
ATOM 1972 C CA . GLY A 1 244 ? 42.624 6.491 -17.510 1.00 78.12 244 GLY A CA 1
ATOM 1973 C C . GLY A 1 244 ? 41.816 5.366 -16.853 1.00 78.12 244 GLY A C 1
ATOM 1974 O O . GLY A 1 244 ? 42.383 4.324 -16.525 1.00 78.12 244 GLY A O 1
ATOM 1975 N N . GLN A 1 245 ? 40.509 5.554 -16.658 1.00 83.38 245 GLN A N 1
ATOM 1976 C CA . GLN A 1 245 ? 39.577 4.523 -16.220 1.00 83.38 245 GLN A CA 1
ATOM 1977 C C . GLN A 1 245 ? 38.609 4.177 -17.350 1.00 83.38 245 GLN A C 1
ATOM 1979 O O . GLN A 1 245 ? 38.123 5.044 -18.071 1.00 83.38 245 GLN A O 1
ATOM 1984 N N . SER A 1 246 ? 38.300 2.892 -17.465 1.00 88.81 246 SER A N 1
ATOM 1985 C CA . SER A 1 246 ? 37.191 2.397 -18.271 1.00 88.81 246 SER A CA 1
ATOM 1986 C C . SER A 1 246 ? 36.165 1.772 -17.342 1.00 88.81 246 SER A C 1
ATOM 1988 O O . SER A 1 246 ? 36.530 1.255 -16.286 1.00 88.81 246 SER A O 1
ATOM 1990 N N . PHE A 1 247 ? 34.889 1.829 -17.707 1.00 91.31 247 PHE A N 1
ATOM 1991 C CA . PHE A 1 247 ? 33.800 1.318 -16.875 1.00 91.31 247 PHE A CA 1
ATOM 1992 C C . PHE A 1 247 ? 33.138 0.099 -17.506 1.00 91.31 247 PHE A C 1
ATOM 1994 O O . PHE A 1 247 ? 33.134 -0.062 -18.728 1.00 91.31 247 PHE A O 1
ATOM 2001 N N . ALA A 1 248 ? 32.592 -0.757 -16.645 1.00 92.81 248 ALA A N 1
ATOM 2002 C CA . ALA A 1 248 ? 31.888 -1.963 -17.041 1.00 92.81 248 ALA A CA 1
ATOM 2003 C C . ALA A 1 248 ? 30.646 -1.607 -17.867 1.00 92.81 248 ALA A C 1
ATOM 2005 O O . ALA A 1 248 ? 29.829 -0.779 -17.459 1.00 92.81 248 ALA A O 1
ATOM 2006 N N . ILE A 1 249 ? 30.486 -2.269 -19.006 1.00 93.44 249 ILE A N 1
ATOM 2007 C CA . ILE A 1 249 ? 29.327 -2.137 -19.889 1.00 93.44 249 ILE A CA 1
ATOM 2008 C C . ILE A 1 249 ? 29.024 -3.486 -20.539 1.00 93.44 249 ILE A C 1
ATOM 2010 O O . ILE A 1 249 ? 29.915 -4.322 -20.702 1.00 93.44 249 ILE A O 1
ATOM 2014 N N . PHE A 1 250 ? 27.766 -3.710 -20.916 1.00 94.12 250 PHE A N 1
ATOM 2015 C CA . PHE A 1 250 ? 27.397 -4.906 -21.664 1.00 94.12 250 PHE A CA 1
ATOM 2016 C C . PHE A 1 250 ? 27.785 -4.784 -23.137 1.00 94.12 250 PHE A C 1
ATOM 2018 O O . PHE A 1 250 ? 27.364 -3.859 -23.832 1.00 94.12 250 PHE A O 1
ATOM 2025 N N . ARG A 1 251 ? 28.547 -5.759 -23.624 1.00 93.94 251 ARG A N 1
ATOM 2026 C CA . ARG A 1 251 ? 28.904 -5.934 -25.035 1.00 93.94 251 ARG A CA 1
ATOM 2027 C C . ARG A 1 251 ? 28.269 -7.209 -25.568 1.00 93.94 251 ARG A C 1
ATOM 2029 O O . ARG A 1 251 ? 28.095 -8.158 -24.812 1.00 93.94 251 ARG A O 1
ATOM 2036 N N . TYR A 1 252 ? 27.930 -7.240 -26.854 1.00 93.56 252 TYR A N 1
ATOM 2037 C CA . TYR A 1 252 ? 27.396 -8.447 -27.511 1.00 93.56 252 TYR A CA 1
ATOM 2038 C C . TYR A 1 252 ? 28.414 -9.108 -28.455 1.00 93.56 252 TYR A C 1
ATOM 2040 O O . TYR A 1 252 ? 28.166 -10.178 -29.006 1.00 93.56 252 TYR A O 1
ATOM 2048 N N . GLY A 1 253 ? 29.584 -8.490 -28.633 1.00 92.50 253 GLY A N 1
ATOM 2049 C CA . GLY A 1 253 ? 30.695 -9.046 -29.395 1.00 92.50 253 GLY A CA 1
ATOM 2050 C C . GLY A 1 253 ? 31.980 -8.235 -29.232 1.00 92.50 253 GLY A C 1
ATOM 2051 O O . GLY A 1 253 ? 31.960 -7.103 -28.752 1.00 92.50 253 GLY A O 1
ATOM 2052 N N . THR A 1 254 ? 33.087 -8.814 -29.694 1.00 89.62 254 THR A N 1
ATOM 2053 C CA . THR A 1 254 ? 34.449 -8.250 -29.596 1.00 89.62 254 THR A CA 1
ATOM 2054 C C . THR A 1 254 ? 34.771 -7.229 -30.695 1.00 89.62 254 THR A C 1
ATOM 2056 O O . THR A 1 254 ? 35.851 -6.648 -30.744 1.00 89.62 254 THR A O 1
ATOM 2059 N N . GLY A 1 255 ? 33.835 -6.993 -31.621 1.00 86.94 255 GLY A N 1
ATOM 2060 C CA . GLY A 1 255 ? 33.969 -5.950 -32.637 1.00 86.94 255 GLY A CA 1
ATOM 2061 C C . GLY A 1 255 ? 33.983 -4.559 -32.002 1.00 86.94 255 GLY A C 1
ATOM 2062 O O . GLY A 1 255 ? 33.329 -4.337 -30.989 1.00 86.94 255 GLY A O 1
ATOM 2063 N N . TYR A 1 256 ? 34.685 -3.604 -32.617 1.00 79.62 256 TYR A N 1
ATOM 2064 C CA . TYR A 1 256 ? 35.018 -2.291 -32.040 1.00 79.62 256 TYR A CA 1
ATOM 2065 C C . TYR A 1 256 ? 33.844 -1.555 -31.351 1.00 79.62 256 TYR A C 1
ATOM 2067 O O . TYR A 1 256 ? 33.983 -1.122 -30.207 1.00 79.62 256 TYR A O 1
ATOM 2075 N N . GLN A 1 257 ? 32.667 -1.493 -31.985 1.00 86.12 257 GLN A N 1
ATOM 2076 C CA . GLN A 1 257 ? 31.464 -0.803 -31.476 1.00 86.12 257 GLN A CA 1
ATOM 2077 C C . GLN A 1 257 ? 30.324 -1.760 -31.076 1.00 86.12 257 GLN A C 1
ATOM 2079 O O . GLN A 1 257 ? 29.153 -1.386 -31.076 1.00 86.12 257 GLN A O 1
ATOM 2084 N N . HIS A 1 258 ? 30.631 -3.017 -30.750 1.00 91.81 258 HIS A N 1
ATOM 2085 C CA . HIS A 1 258 ? 29.616 -4.020 -30.409 1.00 91.81 258 HIS A CA 1
ATOM 2086 C C . HIS A 1 258 ? 29.134 -3.905 -28.949 1.00 91.81 258 HIS A C 1
ATOM 2088 O O . HIS A 1 258 ? 29.330 -4.802 -28.127 1.00 91.81 258 HIS A O 1
ATOM 2094 N N . VAL A 1 259 ? 28.469 -2.794 -28.628 1.00 93.44 259 VAL A N 1
ATOM 2095 C CA . VAL A 1 259 ? 27.838 -2.544 -27.322 1.00 93.44 259 VAL A CA 1
ATOM 2096 C C . VAL A 1 259 ? 26.376 -2.999 -27.353 1.00 93.44 259 VAL A C 1
ATOM 2098 O O . VAL A 1 259 ? 25.665 -2.771 -28.333 1.00 93.44 259 VAL A O 1
ATOM 2101 N N . ALA A 1 260 ? 25.927 -3.692 -26.305 1.00 93.69 260 ALA A N 1
ATOM 2102 C CA . ALA A 1 260 ? 24.584 -4.257 -26.241 1.00 93.69 260 ALA A CA 1
ATOM 2103 C C . ALA A 1 260 ? 23.534 -3.154 -26.040 1.00 93.69 260 ALA A C 1
ATOM 2105 O O . ALA A 1 260 ? 23.567 -2.418 -25.051 1.00 93.69 260 ALA A O 1
ATOM 2106 N N . GLN A 1 261 ? 22.591 -3.053 -26.977 1.00 93.25 261 GLN A N 1
ATOM 2107 C CA . GLN A 1 261 ? 21.527 -2.056 -26.938 1.00 93.25 261 GLN A CA 1
ATOM 2108 C C . GLN A 1 261 ? 20.297 -2.572 -26.203 1.00 93.25 261 GLN A C 1
ATOM 2110 O O . GLN A 1 261 ? 19.950 -3.756 -26.272 1.00 93.25 261 GLN A O 1
ATOM 2115 N N . VAL A 1 262 ? 19.614 -1.656 -25.524 1.00 90.56 262 VAL A N 1
ATOM 2116 C CA . VAL A 1 262 ? 18.461 -1.960 -24.684 1.00 90.56 262 VAL A CA 1
ATOM 2117 C C . VAL A 1 262 ? 17.250 -1.164 -25.125 1.00 90.56 262 VAL A C 1
ATOM 2119 O O . VAL A 1 262 ? 17.306 0.043 -25.344 1.00 90.56 262 VAL A O 1
ATOM 2122 N N . TYR A 1 263 ? 16.130 -1.868 -25.231 1.00 88.12 263 TYR A N 1
ATOM 2123 C CA . TYR A 1 263 ? 14.822 -1.258 -25.343 1.00 88.12 263 TYR A CA 1
ATOM 2124 C C . TYR A 1 263 ? 14.381 -0.771 -23.964 1.00 88.12 263 TYR A C 1
ATOM 2126 O O . TYR A 1 263 ? 14.348 -1.565 -23.023 1.00 88.12 263 TYR A O 1
ATOM 2134 N N . LEU A 1 264 ? 14.013 0.506 -23.864 1.00 86.00 264 LEU A N 1
ATOM 2135 C CA . LEU A 1 264 ? 13.351 1.081 -22.697 1.00 86.00 264 LEU A CA 1
ATOM 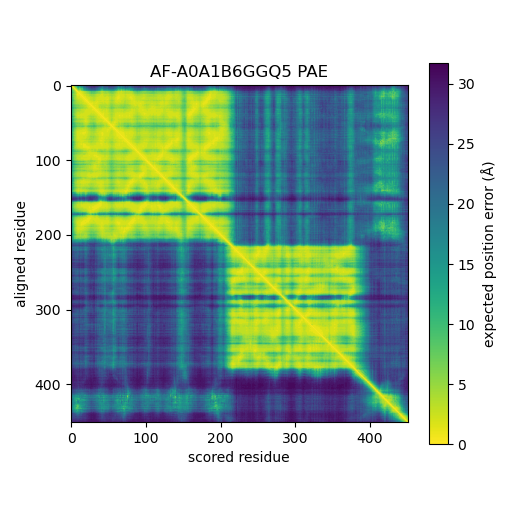2136 C C . LEU A 1 264 ? 11.920 1.476 -23.073 1.00 86.00 264 LEU A C 1
ATOM 2138 O O . LEU A 1 264 ? 11.751 2.258 -24.014 1.00 86.00 264 LEU A O 1
ATOM 2142 N N . PRO A 1 265 ? 10.893 0.970 -22.372 1.00 78.25 265 PRO A N 1
ATOM 2143 C CA . PRO A 1 265 ? 9.522 1.416 -22.589 1.00 78.25 265 PRO A CA 1
ATOM 2144 C C . PRO A 1 265 ? 9.313 2.868 -22.131 1.00 78.25 265 PRO A C 1
ATOM 2146 O O . PRO A 1 265 ? 8.593 3.607 -22.802 1.00 78.25 265 PRO A O 1
ATOM 2149 N N . SER A 1 266 ? 9.976 3.300 -21.052 1.00 79.44 266 SER A N 1
ATOM 2150 C CA . SER A 1 266 ? 9.904 4.675 -20.550 1.00 79.44 266 SER A CA 1
ATOM 2151 C C . SER A 1 266 ? 11.199 5.424 -20.871 1.00 79.44 266 SER A C 1
ATOM 2153 O O . SER A 1 266 ? 12.289 5.003 -20.484 1.00 79.44 266 SER A O 1
ATOM 2155 N N . LYS A 1 267 ? 11.111 6.558 -21.578 1.00 76.75 267 LYS A N 1
ATOM 2156 C CA . LYS A 1 267 ? 12.291 7.393 -21.848 1.00 76.75 267 LYS A CA 1
ATOM 2157 C C . LYS A 1 267 ? 12.568 8.318 -20.664 1.00 76.75 267 LYS A C 1
ATOM 2159 O O . LYS A 1 267 ? 11.676 9.019 -20.196 1.00 76.75 267 LYS A O 1
ATOM 2164 N N . THR A 1 268 ? 13.818 8.333 -20.213 1.00 82.00 268 THR A N 1
ATOM 2165 C CA . THR A 1 268 ? 14.335 9.352 -19.293 1.00 82.00 268 THR A CA 1
ATOM 2166 C C . THR A 1 268 ? 14.302 10.715 -19.980 1.00 82.00 268 THR A C 1
ATOM 2168 O O . THR A 1 268 ? 14.751 10.852 -21.117 1.00 82.00 268 THR A O 1
ATOM 2171 N N . ASP A 1 269 ? 13.802 11.721 -19.273 1.00 82.50 269 ASP A N 1
ATOM 2172 C CA . ASP A 1 269 ? 13.788 13.114 -19.693 1.00 82.50 269 ASP A CA 1
ATOM 2173 C C . ASP A 1 269 ? 14.226 13.993 -18.521 1.00 82.50 269 ASP A C 1
ATOM 2175 O O . ASP A 1 269 ? 13.431 14.405 -17.672 1.00 82.50 269 ASP A O 1
ATOM 2179 N N . TYR A 1 270 ? 15.527 14.276 -18.479 1.00 82.75 270 TYR A N 1
ATOM 2180 C CA . TYR A 1 270 ? 16.119 15.068 -17.408 1.00 82.75 270 TYR A CA 1
ATOM 2181 C C . TYR A 1 270 ? 15.593 16.507 -17.364 1.00 82.75 270 TYR A C 1
ATOM 2183 O O . TYR A 1 270 ? 15.605 17.110 -16.298 1.00 82.75 270 TYR A O 1
ATOM 2191 N N . LYS A 1 271 ? 15.115 17.062 -18.487 1.00 80.62 271 LYS A N 1
ATOM 2192 C CA . LYS A 1 271 ? 14.575 18.430 -18.527 1.00 80.62 271 LYS A CA 1
ATOM 2193 C C . LYS A 1 271 ? 13.188 18.510 -17.900 1.00 80.62 271 LYS A C 1
ATOM 2195 O O . LYS A 1 271 ? 12.844 19.537 -17.329 1.00 80.62 271 LYS A O 1
ATOM 2200 N N . ASN A 1 272 ? 12.424 17.425 -17.992 1.00 76.69 272 ASN A N 1
ATOM 2201 C CA . ASN A 1 272 ? 11.096 17.296 -17.399 1.00 76.69 272 ASN A CA 1
ATOM 2202 C C . ASN A 1 272 ? 11.114 16.538 -16.058 1.00 76.69 272 ASN A C 1
ATOM 2204 O O . ASN A 1 272 ? 10.086 16.017 -15.637 1.00 76.69 272 ASN A O 1
ATOM 2208 N N . ASN A 1 273 ? 12.267 16.460 -15.379 1.00 77.81 273 ASN A N 1
ATOM 2209 C CA . ASN A 1 273 ? 12.420 15.781 -14.086 1.00 77.81 273 ASN A CA 1
ATOM 2210 C C . ASN A 1 273 ? 11.992 14.299 -14.083 1.00 77.81 273 ASN A C 1
ATOM 2212 O O . ASN A 1 273 ? 11.526 13.766 -13.074 1.00 77.81 273 ASN A O 1
ATOM 2216 N N . VAL A 1 274 ? 12.194 13.591 -15.195 1.00 79.94 274 VAL A N 1
ATOM 2217 C CA . VAL A 1 274 ? 11.896 12.160 -15.310 1.00 79.94 274 VAL A CA 1
ATOM 2218 C C . VAL A 1 274 ? 13.189 11.368 -15.475 1.00 79.94 274 VAL A C 1
ATOM 2220 O O . VAL A 1 274 ? 13.861 11.483 -16.493 1.00 79.94 274 VAL A O 1
ATOM 2223 N N . ALA A 1 275 ? 13.521 10.503 -14.514 1.00 85.50 275 ALA A N 1
ATOM 2224 C CA . ALA A 1 275 ? 14.620 9.546 -14.645 1.00 85.50 275 ALA A CA 1
ATOM 2225 C C . ALA A 1 275 ? 14.263 8.179 -14.064 1.00 85.50 275 ALA A C 1
ATOM 2227 O O . ALA A 1 275 ? 13.495 8.083 -13.106 1.00 85.50 275 ALA A O 1
ATOM 2228 N N . TYR A 1 276 ? 14.857 7.127 -14.630 1.00 87.94 276 TYR A N 1
ATOM 2229 C CA . TYR A 1 276 ? 14.638 5.744 -14.217 1.00 87.94 276 TYR A CA 1
ATOM 2230 C C . TYR A 1 276 ? 15.967 5.023 -13.993 1.00 87.94 276 TYR A C 1
ATOM 2232 O O . TYR A 1 276 ? 16.909 5.187 -14.770 1.00 87.94 276 TYR A O 1
ATOM 2240 N N . TYR A 1 277 ? 16.023 4.181 -12.964 1.00 90.94 277 TYR A N 1
ATOM 2241 C CA . TYR A 1 277 ? 17.030 3.124 -12.867 1.00 90.94 277 TYR A CA 1
ATOM 2242 C C . TYR A 1 277 ? 16.366 1.763 -13.043 1.00 90.94 277 TYR A C 1
ATOM 2244 O O . TYR A 1 277 ? 15.164 1.602 -12.832 1.00 90.94 277 TYR A O 1
ATOM 2252 N N . LEU A 1 278 ? 17.160 0.777 -13.437 1.00 89.88 278 LEU A N 1
ATOM 2253 C CA . LEU A 1 278 ? 16.695 -0.566 -13.727 1.00 89.88 278 LEU A CA 1
ATOM 2254 C C . LEU A 1 278 ? 17.144 -1.550 -12.655 1.00 89.88 278 LEU A C 1
ATOM 2256 O O . LEU A 1 278 ? 18.269 -1.479 -12.160 1.00 89.88 278 LEU A O 1
ATOM 2260 N N . THR A 1 279 ? 16.286 -2.517 -12.350 1.00 87.44 279 THR A N 1
ATOM 2261 C CA . THR A 1 279 ? 16.631 -3.672 -11.516 1.00 87.44 279 THR A CA 1
ATOM 2262 C C . THR A 1 279 ? 16.340 -4.970 -12.243 1.00 87.44 279 THR A C 1
ATOM 2264 O O . THR A 1 279 ? 15.382 -5.081 -13.004 1.00 87.44 279 THR A O 1
ATOM 2267 N N . LEU A 1 280 ? 17.191 -5.965 -12.046 1.00 82.00 280 LEU A N 1
ATOM 2268 C CA . LEU A 1 280 ? 17.044 -7.242 -12.727 1.00 82.00 280 LEU A CA 1
ATOM 2269 C C . LEU A 1 280 ? 15.911 -8.071 -12.101 1.00 82.00 280 LEU A C 1
ATOM 2271 O O . LEU A 1 280 ? 15.875 -8.262 -10.884 1.00 82.00 280 LEU A O 1
ATOM 2275 N N . SER A 1 281 ? 14.986 -8.579 -12.918 1.00 74.69 281 SER A N 1
ATOM 2276 C CA . SER A 1 281 ? 13.861 -9.373 -12.410 1.00 74.69 281 SER A CA 1
ATOM 2277 C C . SER A 1 281 ? 14.298 -10.761 -11.913 1.00 74.69 281 SER A C 1
ATOM 2279 O O . SER A 1 281 ? 15.225 -11.379 -12.436 1.00 74.69 281 SER A O 1
ATOM 2281 N N . SER A 1 282 ? 13.605 -11.289 -10.902 1.00 56.62 282 SER A N 1
ATOM 2282 C CA . SER A 1 282 ? 13.937 -12.555 -10.230 1.00 56.62 282 SER A CA 1
ATOM 2283 C C . SER A 1 282 ? 13.570 -13.830 -11.013 1.00 56.62 282 SER A C 1
ATOM 2285 O O . SER A 1 282 ? 13.736 -14.924 -10.479 1.00 56.62 282 SER A O 1
ATOM 2287 N N . GLY A 1 283 ? 13.063 -13.717 -12.247 1.00 54.75 283 GLY A N 1
ATOM 2288 C CA . GLY A 1 283 ? 12.320 -14.787 -12.929 1.00 54.75 283 GLY A CA 1
ATOM 2289 C C . GLY A 1 283 ? 13.084 -15.725 -13.874 1.00 54.75 283 GLY A C 1
ATOM 2290 O O . GLY A 1 283 ? 12.511 -16.733 -14.268 1.00 54.75 283 GLY A O 1
ATOM 2291 N N . THR A 1 284 ? 14.337 -15.457 -14.245 1.00 51.81 284 THR A N 1
ATOM 2292 C CA . THR A 1 284 ? 15.041 -16.228 -15.298 1.00 51.81 284 THR A CA 1
ATOM 2293 C C . THR A 1 284 ? 16.557 -16.058 -15.194 1.00 51.81 284 THR A C 1
ATOM 2295 O O . THR A 1 284 ? 17.097 -15.167 -15.824 1.00 51.81 284 THR A O 1
ATOM 2298 N N . GLY A 1 285 ? 17.273 -16.835 -14.365 1.00 52.72 285 GLY A N 1
ATOM 2299 C CA . GLY A 1 285 ? 18.759 -16.866 -14.304 1.00 52.72 285 GLY A CA 1
ATOM 2300 C C . GLY A 1 285 ? 19.495 -15.527 -14.079 1.00 52.72 285 GLY A C 1
ATOM 2301 O O . GLY A 1 285 ? 20.720 -15.487 -14.065 1.00 52.72 285 GLY A O 1
ATOM 2302 N N . ALA A 1 286 ? 18.754 -14.433 -13.928 1.00 57.34 286 ALA A N 1
ATOM 2303 C CA . ALA A 1 286 ? 19.251 -13.079 -14.026 1.00 57.34 286 ALA A CA 1
ATOM 2304 C C . ALA A 1 286 ? 19.775 -12.632 -12.657 1.00 57.34 286 ALA A C 1
ATOM 2306 O O . ALA A 1 286 ? 20.860 -12.073 -12.562 1.00 57.34 286 ALA A O 1
ATOM 2307 N N . LYS A 1 287 ? 19.060 -12.971 -11.575 1.00 57.12 287 LYS A N 1
ATOM 2308 C CA . LYS A 1 287 ? 19.329 -12.539 -10.189 1.00 57.12 287 LYS A CA 1
ATOM 2309 C C . LYS A 1 287 ? 20.768 -12.783 -9.693 1.00 57.12 287 LYS A C 1
ATOM 2311 O O . LYS A 1 287 ? 21.196 -12.115 -8.756 1.00 57.12 287 LYS A O 1
ATOM 2316 N N . ASP A 1 288 ? 21.505 -13.688 -10.332 1.00 65.62 288 ASP A N 1
ATOM 2317 C CA . ASP A 1 288 ? 22.867 -14.074 -9.964 1.00 65.62 288 ASP A CA 1
ATOM 2318 C C . ASP A 1 288 ? 23.954 -13.426 -10.840 1.00 65.62 288 ASP A C 1
ATOM 2320 O O . ASP A 1 288 ? 25.094 -13.893 -10.835 1.00 65.62 288 ASP A O 1
ATOM 2324 N N . PHE A 1 289 ? 23.635 -12.365 -11.595 1.00 84.38 289 PHE A N 1
ATOM 2325 C CA . PHE A 1 289 ? 24.637 -11.647 -12.380 1.00 84.38 289 PHE A CA 1
ATOM 2326 C C . PHE A 1 289 ? 25.734 -11.061 -11.486 1.00 84.38 289 PHE A C 1
ATOM 2328 O O . PHE A 1 289 ? 25.477 -10.376 -10.489 1.00 84.38 289 PHE A O 1
ATOM 2335 N N . LYS A 1 290 ? 26.979 -11.331 -11.876 1.00 86.81 290 LYS A N 1
ATOM 2336 C CA . LYS A 1 290 ? 28.175 -10.853 -11.199 1.00 86.81 290 LYS A CA 1
ATOM 2337 C C . LYS A 1 290 ? 29.160 -10.302 -12.216 1.00 86.81 290 LYS A C 1
ATOM 2339 O O . LYS A 1 290 ? 29.250 -10.797 -13.336 1.00 86.81 290 LYS A O 1
ATOM 2344 N N . ILE A 1 291 ? 29.911 -9.302 -11.787 1.00 88.25 291 ILE A N 1
ATOM 2345 C CA . ILE A 1 291 ? 31.076 -8.766 -12.494 1.00 88.25 291 ILE A CA 1
ATOM 2346 C C . ILE A 1 291 ? 32.345 -9.260 -11.811 1.00 88.25 291 ILE A C 1
ATOM 2348 O O . ILE A 1 291 ? 32.389 -9.385 -10.582 1.00 88.25 291 ILE A O 1
ATOM 2352 N N . ARG A 1 292 ? 33.383 -9.522 -12.608 1.00 86.19 292 ARG A N 1
ATOM 2353 C CA . ARG A 1 292 ? 34.668 -10.007 -12.104 1.00 86.19 292 ARG A CA 1
ATOM 2354 C C . ARG A 1 292 ? 35.277 -9.017 -11.112 1.00 86.19 292 ARG A C 1
ATOM 2356 O O . ARG A 1 292 ? 35.175 -7.804 -11.299 1.00 86.19 292 ARG A O 1
ATOM 2363 N N . SER A 1 293 ? 35.921 -9.524 -10.063 1.00 82.19 293 SER A N 1
ATOM 2364 C CA . SER A 1 293 ? 36.687 -8.698 -9.120 1.00 82.19 293 SER A CA 1
ATOM 2365 C C . SER A 1 293 ? 38.098 -8.389 -9.637 1.00 82.19 293 SER A C 1
ATOM 2367 O O . SER A 1 293 ? 38.712 -9.214 -10.308 1.00 82.19 293 SER A O 1
ATOM 2369 N N . LYS A 1 294 ? 38.633 -7.199 -9.311 1.00 76.50 294 LYS A N 1
ATOM 2370 C CA . LYS A 1 294 ? 39.966 -6.731 -9.764 1.00 76.50 294 LYS A CA 1
ATOM 2371 C C . LYS A 1 294 ? 41.128 -7.468 -9.128 1.00 76.50 294 LYS A C 1
ATOM 2373 O O . LYS A 1 294 ? 42.232 -7.451 -9.659 1.00 76.50 294 LYS A O 1
ATOM 2378 N N . GLN A 1 295 ? 40.889 -8.056 -7.967 1.00 72.88 295 GLN A N 1
ATOM 2379 C CA . GLN A 1 295 ? 41.907 -8.761 -7.211 1.00 72.88 295 GLN A CA 1
ATOM 2380 C C . GLN A 1 295 ? 41.746 -10.257 -7.442 1.00 72.88 295 GLN A C 1
ATOM 2382 O O . GLN A 1 295 ? 40.697 -10.820 -7.122 1.00 72.88 295 GLN A O 1
ATOM 2387 N N . ASP A 1 296 ? 42.795 -10.887 -7.966 1.00 67.56 296 ASP A N 1
ATOM 2388 C CA . ASP A 1 296 ? 42.840 -12.334 -8.146 1.00 67.56 296 ASP A CA 1
ATOM 2389 C C . ASP A 1 296 ? 42.558 -13.045 -6.809 1.00 67.56 296 ASP A C 1
ATOM 2391 O O . ASP A 1 296 ? 43.179 -12.754 -5.785 1.00 67.56 296 ASP A O 1
ATOM 2395 N N . GLY A 1 297 ? 41.583 -13.960 -6.808 1.00 67.25 297 GLY A N 1
ATOM 2396 C CA . GLY A 1 297 ? 41.168 -14.727 -5.626 1.00 67.25 297 GLY A CA 1
ATOM 2397 C C . GLY A 1 297 ? 40.040 -14.113 -4.783 1.00 67.25 297 GLY A C 1
ATOM 2398 O O . GLY A 1 297 ? 39.578 -14.769 -3.849 1.00 67.25 297 GLY A O 1
ATOM 2399 N N . GLN A 1 298 ? 39.556 -12.905 -5.097 1.00 78.38 298 GLN A N 1
ATOM 2400 C CA . GLN A 1 298 ? 38.335 -12.351 -4.490 1.00 78.38 298 GLN A CA 1
ATOM 2401 C C . GLN A 1 298 ? 37.075 -12.835 -5.231 1.00 78.38 298 GLN A C 1
ATOM 2403 O O . GLN A 1 298 ? 37.127 -13.021 -6.447 1.00 78.38 298 GLN A O 1
ATOM 2408 N N . PRO A 1 299 ? 35.933 -13.022 -4.538 1.00 84.19 299 PRO A N 1
ATOM 2409 C CA . PRO A 1 299 ? 34.692 -13.432 -5.185 1.00 84.19 299 PRO A CA 1
ATOM 2410 C C . PRO A 1 299 ? 34.163 -12.344 -6.127 1.00 84.19 299 PRO A C 1
ATOM 2412 O O . PRO A 1 299 ? 34.297 -11.148 -5.856 1.00 84.19 299 PRO A O 1
ATOM 2415 N N . ASP A 1 300 ? 33.512 -12.773 -7.210 1.00 86.38 300 ASP A N 1
ATOM 2416 C CA . ASP A 1 300 ? 32.846 -11.869 -8.149 1.00 86.38 300 ASP A CA 1
ATOM 2417 C C . ASP A 1 300 ? 31.733 -11.068 -7.460 1.00 86.38 300 ASP A C 1
ATOM 2419 O O . ASP A 1 300 ? 31.025 -11.559 -6.572 1.00 86.38 300 ASP A O 1
ATOM 2423 N N . ILE A 1 301 ? 31.568 -9.820 -7.889 1.00 87.12 301 ILE A N 1
ATOM 2424 C CA . ILE A 1 301 ? 30.707 -8.844 -7.227 1.00 87.12 301 ILE A CA 1
ATOM 2425 C C . ILE A 1 301 ? 29.288 -8.972 -7.794 1.00 87.12 301 ILE A C 1
ATOM 2427 O O . ILE A 1 301 ? 29.107 -8.765 -8.996 1.00 87.12 301 ILE A O 1
ATOM 2431 N N . PRO A 1 302 ? 28.270 -9.278 -6.969 1.00 87.44 302 PRO A N 1
ATOM 2432 C CA . PRO A 1 302 ? 26.888 -9.345 -7.428 1.00 87.44 302 PRO A CA 1
ATOM 2433 C C . PRO A 1 302 ? 26.368 -7.958 -7.791 1.00 87.44 302 PRO A C 1
ATOM 2435 O O . PRO A 1 302 ? 26.506 -7.013 -7.012 1.00 87.44 302 PRO A O 1
ATOM 2438 N N . VAL A 1 303 ? 25.727 -7.847 -8.956 1.00 88.12 303 VAL A N 1
ATOM 2439 C CA . VAL A 1 303 ? 25.109 -6.600 -9.414 1.00 88.12 303 VAL A CA 1
ATOM 2440 C C . VAL A 1 303 ? 23.670 -6.844 -9.828 1.00 88.12 303 VAL A C 1
ATOM 2442 O O . VAL A 1 303 ? 23.364 -7.727 -10.620 1.00 88.12 303 VAL A O 1
ATOM 2445 N N . SER A 1 304 ? 22.781 -6.017 -9.288 1.00 84.25 304 SER A N 1
ATOM 2446 C CA . SER A 1 304 ? 21.335 -6.102 -9.516 1.00 84.25 304 SER A CA 1
ATOM 2447 C C . SER A 1 304 ? 20.717 -4.804 -10.033 1.00 84.25 304 SER A C 1
ATOM 2449 O O . SER A 1 304 ? 19.539 -4.804 -10.389 1.00 84.25 304 SER A O 1
ATOM 2451 N N . VAL A 1 305 ? 21.492 -3.716 -10.080 1.00 90.50 305 VAL A N 1
ATOM 2452 C CA . VAL A 1 305 ? 21.028 -2.367 -10.420 1.00 90.50 305 VAL A CA 1
ATOM 2453 C C . VAL A 1 305 ? 21.802 -1.847 -11.621 1.00 90.50 305 VAL A C 1
ATOM 2455 O O . VAL A 1 305 ? 23.025 -1.965 -11.675 1.00 90.50 305 VAL A O 1
ATOM 2458 N N . PHE A 1 306 ? 21.090 -1.247 -12.570 1.00 92.56 306 PHE A N 1
ATOM 2459 C CA . PHE A 1 306 ? 21.654 -0.726 -13.809 1.00 92.56 306 PHE A CA 1
ATOM 2460 C C . PHE A 1 306 ? 21.105 0.665 -14.098 1.00 92.56 306 PHE A C 1
ATOM 2462 O O . PHE A 1 306 ? 19.950 0.965 -13.792 1.00 92.56 306 PHE A O 1
ATOM 2469 N N . ILE A 1 307 ? 21.931 1.513 -14.698 1.00 92.81 307 ILE A N 1
ATOM 2470 C CA . ILE A 1 307 ? 21.538 2.854 -15.127 1.00 92.81 307 ILE A CA 1
ATOM 2471 C C . ILE A 1 307 ? 21.541 2.881 -16.658 1.00 92.81 307 ILE A C 1
ATOM 2473 O O . ILE A 1 307 ? 22.541 2.469 -17.262 1.00 92.81 307 ILE A O 1
ATOM 2477 N N . PRO A 1 308 ? 20.448 3.341 -17.292 1.00 91.38 308 PRO A N 1
ATOM 2478 C CA . PRO A 1 308 ? 20.420 3.543 -18.728 1.00 91.38 308 PRO A CA 1
ATOM 2479 C C . PRO A 1 308 ? 21.317 4.711 -19.128 1.00 91.38 308 PRO A C 1
ATOM 2481 O O . PRO A 1 308 ? 21.246 5.800 -18.559 1.00 91.38 308 PRO A O 1
ATOM 2484 N N . TRP A 1 309 ? 22.161 4.466 -20.122 1.00 88.50 309 TRP A N 1
ATOM 2485 C CA . TRP A 1 309 ? 23.081 5.442 -20.677 1.00 88.50 309 TRP A CA 1
ATOM 2486 C C . TRP A 1 309 ? 22.705 5.753 -22.115 1.00 88.50 309 TRP A C 1
ATOM 2488 O O . TRP A 1 309 ? 22.646 4.849 -22.948 1.00 88.50 309 TRP A O 1
ATOM 2498 N N . PHE A 1 310 ? 22.455 7.027 -22.393 1.00 86.25 310 PHE A N 1
ATOM 2499 C CA . PHE A 1 310 ? 21.996 7.496 -23.694 1.00 86.25 310 PHE A CA 1
ATOM 2500 C C . PHE A 1 310 ? 23.175 8.052 -24.484 1.00 86.25 310 PHE A C 1
ATOM 2502 O O . PHE A 1 310 ? 23.877 8.944 -24.010 1.00 86.25 310 PHE A O 1
ATOM 2509 N N . ASP A 1 311 ? 23.382 7.517 -25.681 1.00 81.94 311 ASP A N 1
ATOM 2510 C CA . ASP A 1 311 ? 24.416 7.943 -26.618 1.00 81.94 311 ASP A CA 1
ATOM 2511 C C . ASP A 1 311 ? 23.787 8.077 -28.011 1.00 81.94 311 ASP A C 1
ATOM 2513 O O . ASP A 1 311 ? 23.584 7.095 -28.730 1.00 81.94 311 ASP A O 1
ATOM 2517 N N . GLY A 1 312 ? 23.375 9.302 -28.347 1.00 81.06 312 GLY A N 1
ATOM 2518 C CA . GLY A 1 312 ? 22.559 9.573 -29.531 1.00 81.06 312 GLY A CA 1
ATOM 2519 C C . GLY A 1 312 ? 21.227 8.817 -29.488 1.00 81.06 312 GLY A C 1
ATOM 2520 O O . GLY A 1 312 ? 20.460 8.948 -28.533 1.00 81.06 312 GLY A O 1
ATOM 2521 N N . ASP A 1 313 ? 20.965 8.016 -30.521 1.00 82.12 313 ASP A N 1
ATOM 2522 C CA . ASP A 1 313 ? 19.758 7.185 -30.631 1.00 82.12 313 ASP A CA 1
ATOM 2523 C C . ASP A 1 313 ? 19.874 5.842 -29.891 1.00 82.12 313 ASP A C 1
ATOM 2525 O O . ASP A 1 313 ? 18.902 5.086 -29.802 1.00 82.12 313 ASP A O 1
ATOM 2529 N N . TYR A 1 314 ? 21.053 5.528 -29.350 1.00 87.00 314 TYR A N 1
ATOM 2530 C CA . TYR A 1 314 ? 21.324 4.257 -28.696 1.00 87.00 314 TYR A CA 1
ATOM 2531 C C . TYR A 1 314 ? 21.211 4.369 -27.182 1.00 87.00 314 TYR A C 1
ATOM 2533 O O . TYR A 1 314 ? 21.563 5.374 -26.564 1.00 87.00 314 TYR A O 1
ATOM 2541 N N . THR A 1 315 ? 20.712 3.297 -26.570 1.00 90.50 315 THR A N 1
ATOM 2542 C CA . THR A 1 315 ? 20.634 3.173 -25.116 1.00 90.50 315 THR A CA 1
ATOM 2543 C C . THR A 1 315 ? 21.387 1.936 -24.660 1.00 90.50 315 THR A C 1
ATOM 2545 O O . THR A 1 315 ? 21.086 0.819 -25.088 1.00 90.50 315 THR A O 1
ATOM 2548 N N . TYR A 1 316 ? 22.357 2.143 -23.778 1.00 92.44 316 TYR A N 1
ATOM 2549 C CA . TYR A 1 316 ? 23.180 1.104 -23.170 1.00 92.44 316 TYR A CA 1
ATOM 2550 C C . TYR A 1 316 ? 22.862 0.965 -21.681 1.00 92.44 316 TYR A C 1
ATOM 2552 O O . TYR A 1 316 ? 22.172 1.802 -21.098 1.00 92.44 316 TYR A O 1
ATOM 2560 N N . LEU A 1 317 ? 23.386 -0.083 -21.044 1.00 92.31 317 LEU A N 1
ATOM 2561 C CA . LEU A 1 317 ? 23.246 -0.293 -19.604 1.00 92.31 317 LEU A CA 1
ATOM 2562 C C . LEU A 1 317 ? 24.596 -0.346 -18.911 1.00 92.31 317 LEU A C 1
ATOM 2564 O O . LEU A 1 317 ? 25.449 -1.166 -19.257 1.00 92.31 317 LEU A O 1
ATOM 2568 N N . LEU A 1 318 ? 24.738 0.485 -17.880 1.00 92.94 318 LEU A N 1
ATOM 2569 C CA . LEU A 1 318 ? 25.898 0.483 -17.000 1.00 92.94 318 LEU A CA 1
ATOM 2570 C C . LEU A 1 318 ? 25.519 -0.155 -15.656 1.00 92.94 318 LEU A C 1
ATOM 2572 O O . LEU A 1 318 ? 24.545 0.277 -15.029 1.00 92.94 318 LEU A O 1
ATOM 2576 N N . PRO A 1 319 ? 26.280 -1.153 -15.177 1.00 93.12 319 PRO A N 1
ATOM 2577 C CA . PRO A 1 319 ? 26.135 -1.703 -13.835 1.00 93.12 319 PRO A CA 1
ATOM 2578 C C . PRO A 1 319 ? 26.398 -0.632 -12.762 1.00 93.12 319 PRO A C 1
ATOM 2580 O O . PRO A 1 319 ? 27.431 0.040 -12.778 1.00 93.12 319 PRO A O 1
ATOM 2583 N N . CYS A 1 320 ? 25.477 -0.491 -11.807 1.00 92.88 320 CYS A N 1
ATOM 2584 C CA . CYS A 1 320 ? 25.566 0.456 -10.695 1.00 92.88 320 CYS A CA 1
ATOM 2585 C C . CYS A 1 320 ? 25.739 -0.277 -9.360 1.00 92.88 320 CYS A C 1
ATOM 2587 O O . CYS A 1 320 ? 25.235 -1.385 -9.170 1.00 92.88 320 CYS A O 1
ATOM 2589 N N . ARG A 1 321 ? 26.444 0.353 -8.413 1.00 89.88 321 ARG A N 1
ATOM 2590 C CA . ARG A 1 321 ? 26.790 -0.260 -7.122 1.00 89.88 321 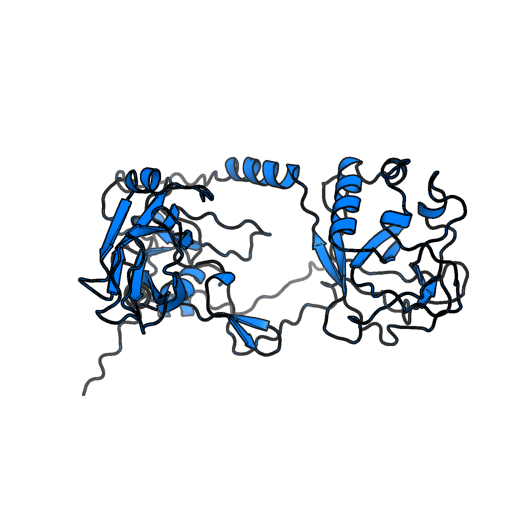ARG A CA 1
ATOM 2591 C C . ARG A 1 321 ? 25.592 -0.600 -6.235 1.00 89.88 321 ARG A C 1
ATOM 2593 O O . ARG A 1 321 ? 25.628 -1.604 -5.530 1.00 89.88 321 ARG A O 1
ATOM 2600 N N . SER A 1 322 ? 24.555 0.236 -6.219 1.00 90.19 322 SER A N 1
ATOM 2601 C CA . SER A 1 322 ? 23.346 -0.003 -5.422 1.00 90.19 322 SER A CA 1
ATOM 2602 C C . SER A 1 322 ? 22.181 0.877 -5.874 1.00 90.19 322 SER A C 1
ATOM 2604 O O . SER A 1 322 ? 22.369 1.873 -6.570 1.00 90.19 322 SER A O 1
ATOM 2606 N N . ALA A 1 323 ? 20.970 0.552 -5.414 1.00 87.12 323 ALA A N 1
ATOM 2607 C CA . ALA A 1 323 ? 19.784 1.362 -5.684 1.00 87.12 323 ALA A CA 1
ATOM 2608 C C . ALA A 1 323 ? 19.873 2.757 -5.039 1.00 87.12 323 ALA A C 1
ATOM 2610 O O . ALA A 1 323 ? 19.477 3.737 -5.657 1.00 87.12 323 ALA A O 1
ATOM 2611 N N . SER A 1 324 ? 20.446 2.870 -3.833 1.00 87.38 324 SER A N 1
ATOM 2612 C CA . SER A 1 324 ? 20.636 4.166 -3.162 1.00 87.38 324 SER A CA 1
ATOM 2613 C C . SER A 1 324 ? 21.634 5.061 -3.901 1.00 87.38 324 SER A C 1
ATOM 2615 O O . SER A 1 324 ? 21.421 6.268 -4.029 1.00 87.38 324 SER A O 1
ATOM 2617 N N . VAL A 1 325 ? 22.703 4.469 -4.439 1.00 90.75 325 VAL A N 1
ATOM 2618 C CA . VAL A 1 325 ? 23.695 5.178 -5.254 1.00 90.75 325 VAL A CA 1
ATOM 2619 C C . VAL A 1 325 ? 23.088 5.596 -6.593 1.00 90.75 325 VAL A C 1
ATOM 2621 O O . VAL A 1 325 ? 23.284 6.738 -7.001 1.00 90.75 325 VAL A O 1
ATOM 2624 N N . ALA A 1 326 ? 22.294 4.727 -7.228 1.00 90.44 326 ALA A N 1
ATOM 2625 C CA . ALA A 1 326 ? 21.573 5.050 -8.457 1.00 90.44 326 ALA A CA 1
ATOM 2626 C C . ALA A 1 326 ? 20.586 6.210 -8.262 1.00 90.44 326 ALA A C 1
ATOM 2628 O O . ALA A 1 326 ? 20.589 7.145 -9.056 1.00 90.44 326 ALA A O 1
ATOM 2629 N N . GLN A 1 327 ? 19.800 6.197 -7.179 1.00 88.94 327 GLN A N 1
ATOM 2630 C CA . GLN A 1 327 ? 18.906 7.307 -6.833 1.00 88.94 327 GLN A CA 1
ATOM 2631 C C . GLN A 1 327 ? 19.679 8.612 -6.622 1.00 88.94 327 GLN A C 1
ATOM 2633 O O . GLN A 1 327 ? 19.321 9.629 -7.203 1.00 88.94 327 GLN A O 1
ATOM 2638 N N . THR A 1 328 ? 20.772 8.578 -5.853 1.00 89.06 328 THR A N 1
ATOM 2639 C CA . THR A 1 328 ? 21.603 9.768 -5.597 1.00 89.06 328 THR A CA 1
ATOM 2640 C C . THR A 1 328 ? 22.202 10.336 -6.884 1.00 89.06 328 THR A C 1
ATOM 2642 O O . THR A 1 328 ? 22.227 11.549 -7.083 1.00 89.06 328 THR A O 1
ATOM 2645 N N . PHE A 1 329 ? 22.704 9.463 -7.760 1.00 89.88 329 PHE A N 1
ATOM 2646 C CA . PHE A 1 329 ? 23.275 9.857 -9.042 1.00 89.88 329 PHE A CA 1
ATOM 2647 C C . PHE A 1 329 ? 22.216 10.469 -9.966 1.00 89.88 329 PHE A C 1
ATOM 2649 O O . PHE A 1 329 ? 22.438 11.535 -10.537 1.00 89.88 329 PHE A O 1
ATOM 2656 N N . LEU A 1 330 ? 21.051 9.829 -10.085 1.00 89.69 330 LEU A N 1
ATOM 2657 C CA . LEU A 1 330 ? 19.981 10.305 -10.955 1.00 89.69 330 LEU A CA 1
ATOM 2658 C C . LEU A 1 330 ? 19.309 11.579 -10.420 1.00 89.69 330 LEU A C 1
ATOM 2660 O O . LEU A 1 330 ? 18.997 12.446 -11.224 1.00 89.69 330 LEU A O 1
ATOM 2664 N N . ASP A 1 331 ? 19.166 11.760 -9.101 1.00 87.44 331 ASP A N 1
ATOM 2665 C CA . ASP A 1 331 ? 18.718 13.039 -8.514 1.00 87.44 331 ASP A CA 1
ATOM 2666 C C . ASP A 1 331 ? 19.663 14.183 -8.905 1.00 87.44 331 ASP A C 1
ATOM 2668 O O . ASP A 1 331 ? 19.224 15.246 -9.342 1.00 87.44 331 ASP A O 1
ATOM 2672 N N . LYS A 1 332 ? 20.980 13.947 -8.843 1.00 87.81 332 LYS A N 1
ATOM 2673 C CA . LYS A 1 332 ? 21.972 14.924 -9.312 1.00 87.81 332 LYS A CA 1
ATOM 2674 C C . LYS A 1 332 ? 21.843 15.197 -10.810 1.00 87.81 332 LYS A C 1
ATOM 2676 O O . LYS A 1 332 ? 21.869 16.361 -11.189 1.00 87.81 332 LYS A O 1
ATOM 2681 N N . MET A 1 333 ? 21.669 14.162 -11.637 1.00 87.19 333 MET A N 1
ATOM 2682 C CA . MET A 1 333 ? 21.450 14.309 -13.085 1.00 87.19 333 MET A CA 1
ATOM 2683 C C . MET A 1 333 ? 20.199 15.135 -13.408 1.00 87.19 333 MET A C 1
ATOM 2685 O O . MET A 1 333 ? 20.237 15.963 -14.316 1.00 87.19 333 MET A O 1
ATOM 2689 N N . LEU A 1 334 ? 19.107 14.941 -12.662 1.00 86.69 334 LEU A N 1
ATOM 2690 C CA . LEU A 1 334 ? 17.874 15.719 -12.814 1.00 86.69 334 LEU A CA 1
ATOM 2691 C C . LEU A 1 334 ? 18.113 17.200 -12.490 1.00 86.69 334 LEU A C 1
ATOM 2693 O O . LEU A 1 334 ? 17.771 18.064 -13.291 1.00 86.69 334 LEU A O 1
ATOM 2697 N N . ARG A 1 335 ? 18.801 17.500 -11.378 1.00 84.25 335 ARG A N 1
ATOM 2698 C CA . ARG A 1 335 ? 19.120 18.885 -10.968 1.00 84.25 335 ARG A CA 1
ATOM 2699 C C . ARG A 1 335 ? 19.943 19.660 -11.995 1.00 84.25 335 ARG A C 1
ATOM 2701 O O . ARG A 1 335 ? 19.837 20.880 -12.060 1.00 84.25 335 ARG A O 1
ATOM 2708 N N . VAL A 1 336 ? 20.773 18.968 -12.771 1.00 85.38 336 VAL A N 1
ATOM 2709 C CA . VAL A 1 336 ? 21.621 19.579 -13.807 1.00 85.38 336 VAL A CA 1
ATOM 2710 C C . VAL A 1 336 ? 21.029 19.452 -15.215 1.00 85.38 336 VAL A C 1
ATOM 2712 O O . VAL A 1 336 ? 21.714 19.708 -16.202 1.00 85.38 336 VAL A O 1
ATOM 2715 N N . GLY A 1 337 ? 19.763 19.035 -15.337 1.00 81.81 337 GLY A N 1
ATOM 2716 C CA . GLY A 1 337 ? 19.068 18.928 -16.622 1.00 81.81 337 GLY A CA 1
ATOM 2717 C C . GLY A 1 337 ? 19.697 17.921 -17.588 1.00 81.81 337 GLY A C 1
ATOM 2718 O O . GLY A 1 337 ? 19.564 18.065 -18.804 1.00 81.81 337 GLY A O 1
ATOM 2719 N N . GLY A 1 338 ? 20.392 16.911 -17.058 1.00 80.38 338 GLY A N 1
ATOM 2720 C CA . GLY A 1 338 ? 21.050 15.865 -17.836 1.00 80.38 338 GLY A CA 1
ATOM 2721 C C . GLY A 1 338 ? 22.469 16.197 -18.301 1.00 80.38 338 GLY A C 1
ATOM 2722 O O . GLY A 1 338 ? 23.052 15.389 -19.023 1.00 80.38 338 GLY A O 1
ATOM 2723 N N . ASP A 1 339 ? 23.047 17.334 -17.892 1.00 82.19 339 ASP A N 1
ATOM 2724 C CA . ASP A 1 339 ? 24.464 17.616 -18.138 1.00 82.19 339 ASP A CA 1
ATOM 2725 C C . ASP A 1 339 ? 25.363 16.745 -17.253 1.00 82.19 339 ASP A C 1
ATOM 2727 O O . ASP A 1 339 ? 25.753 17.105 -16.141 1.00 82.19 339 ASP A O 1
ATOM 2731 N N . PHE A 1 340 ? 25.723 15.587 -17.789 1.00 76.88 340 PHE A N 1
ATOM 2732 C CA . PHE A 1 340 ? 26.564 14.604 -17.124 1.00 76.88 340 PHE A CA 1
ATOM 2733 C C . PHE A 1 340 ? 27.920 15.160 -16.655 1.00 76.88 340 PHE A C 1
ATOM 2735 O O . PHE A 1 340 ? 28.407 14.771 -15.590 1.00 76.88 340 PHE A O 1
ATOM 2742 N N . SER A 1 341 ? 28.519 16.091 -17.406 1.00 76.75 341 SER A N 1
ATOM 2743 C CA . SER A 1 341 ? 29.860 16.619 -17.101 1.00 76.75 341 SER A CA 1
ATOM 2744 C C . SER A 1 341 ? 29.877 17.455 -15.820 1.00 76.75 341 SER A C 1
ATOM 2746 O O . SER A 1 341 ? 30.918 17.622 -15.188 1.00 76.75 341 SER A O 1
ATOM 2748 N N . SER A 1 342 ? 28.711 17.953 -15.408 1.00 80.25 342 SER A N 1
ATOM 2749 C CA . SER A 1 342 ? 28.538 18.765 -14.203 1.00 80.25 342 SER A CA 1
ATOM 2750 C C . SER A 1 342 ? 28.258 17.949 -12.930 1.00 80.25 342 SER A C 1
ATOM 2752 O O . SER A 1 342 ? 28.255 18.502 -11.828 1.00 80.25 342 SER A O 1
ATOM 2754 N N . VAL A 1 343 ? 28.036 16.632 -13.045 1.00 83.75 343 VAL A N 1
ATOM 2755 C CA . VAL A 1 343 ? 27.635 15.785 -11.907 1.00 83.75 343 VAL A CA 1
ATOM 2756 C C . VAL A 1 343 ? 28.809 15.398 -11.009 1.00 83.75 343 VAL A C 1
ATOM 2758 O O . VAL A 1 343 ? 28.641 15.287 -9.789 1.00 83.75 343 VAL A O 1
ATOM 2761 N N . PHE A 1 344 ? 29.992 15.182 -11.586 1.00 82.94 344 PHE A N 1
ATOM 2762 C CA . PHE A 1 344 ? 31.159 14.684 -10.857 1.00 82.94 344 PHE A CA 1
ATOM 2763 C C . PHE A 1 344 ? 32.099 15.805 -10.426 1.00 82.94 344 PHE A C 1
ATOM 2765 O O . PHE A 1 344 ? 32.394 16.734 -11.170 1.00 82.94 344 PHE A O 1
ATOM 2772 N N . PHE A 1 345 ? 32.612 15.681 -9.207 1.00 80.62 345 PHE A N 1
ATOM 2773 C CA . PHE A 1 345 ? 33.546 16.618 -8.587 1.00 80.62 345 PHE A CA 1
ATOM 2774 C C . PHE A 1 345 ? 34.507 15.856 -7.666 1.00 80.62 345 PHE A C 1
ATOM 2776 O O . PHE A 1 345 ? 34.366 14.654 -7.460 1.00 80.62 345 PHE A O 1
ATOM 2783 N N . ALA A 1 346 ? 35.490 16.538 -7.074 1.00 76.56 346 ALA A N 1
ATOM 2784 C CA . ALA A 1 346 ? 36.596 15.898 -6.348 1.00 76.56 346 ALA A CA 1
ATOM 2785 C C . ALA A 1 346 ? 36.186 14.803 -5.331 1.00 76.56 346 ALA A C 1
ATOM 2787 O O . ALA A 1 346 ? 36.884 13.788 -5.228 1.00 76.56 346 ALA A O 1
ATOM 2788 N N . ASN A 1 347 ? 35.054 14.992 -4.637 1.00 79.00 347 ASN A N 1
ATOM 2789 C CA . ASN A 1 347 ? 34.519 14.089 -3.607 1.00 79.00 347 ASN A CA 1
ATOM 2790 C C . ASN A 1 347 ? 33.371 13.182 -4.092 1.00 79.00 347 ASN A C 1
ATOM 2792 O O . ASN A 1 347 ? 32.863 12.377 -3.316 1.00 79.00 347 ASN A O 1
ATOM 2796 N N . TYR A 1 348 ? 32.945 13.308 -5.349 1.00 84.88 348 TYR A N 1
ATOM 2797 C CA . TYR A 1 348 ? 31.917 12.471 -5.959 1.00 84.88 348 TYR A CA 1
ATOM 2798 C C . TYR A 1 348 ? 32.387 12.077 -7.353 1.00 84.88 348 TYR A C 1
ATOM 2800 O O . TYR A 1 348 ? 32.273 12.853 -8.301 1.00 84.88 348 TYR A O 1
ATOM 2808 N N . ARG A 1 349 ? 32.988 10.890 -7.442 1.00 85.94 349 ARG A N 1
ATOM 2809 C CA . ARG A 1 349 ? 33.701 10.410 -8.628 1.00 85.94 349 ARG A CA 1
ATOM 2810 C C . ARG A 1 349 ? 32.947 9.262 -9.307 1.00 85.94 349 ARG A C 1
ATOM 2812 O O . ARG A 1 349 ? 32.238 8.527 -8.615 1.00 85.94 349 ARG A O 1
ATOM 2819 N N . PRO A 1 350 ? 33.096 9.059 -10.624 1.00 87.00 350 PRO A N 1
ATOM 2820 C CA . PRO A 1 350 ? 32.390 8.001 -11.352 1.00 87.00 350 PRO A CA 1
ATOM 2821 C C . PRO A 1 350 ? 32.567 6.580 -10.812 1.00 87.00 350 PRO A C 1
ATOM 2823 O O . PRO A 1 350 ? 31.613 5.806 -10.802 1.00 87.00 350 PRO A O 1
ATOM 2826 N N . ASP A 1 351 ? 33.736 6.247 -10.270 1.00 87.44 351 ASP A N 1
ATOM 2827 C CA . ASP A 1 351 ? 34.032 4.957 -9.635 1.00 87.44 351 ASP A CA 1
ATOM 2828 C C . ASP A 1 351 ? 33.250 4.705 -8.333 1.00 87.44 351 ASP A C 1
ATOM 2830 O O . ASP A 1 351 ? 33.136 3.559 -7.889 1.00 87.44 351 ASP A O 1
ATOM 2834 N N . THR A 1 352 ? 32.667 5.748 -7.734 1.00 88.38 352 THR A N 1
ATOM 2835 C CA . THR A 1 352 ? 31.737 5.627 -6.597 1.00 88.38 352 THR A CA 1
ATOM 2836 C C . THR A 1 352 ? 30.317 5.249 -7.025 1.00 88.38 352 THR A C 1
ATOM 2838 O O . THR A 1 352 ? 29.535 4.801 -6.189 1.00 88.38 352 THR A O 1
ATOM 2841 N N . VAL A 1 353 ? 29.992 5.380 -8.316 1.00 89.12 353 VAL A N 1
ATOM 2842 C CA . VAL A 1 353 ? 28.661 5.103 -8.885 1.00 89.12 353 VAL A CA 1
ATOM 2843 C C . VAL A 1 353 ? 28.673 3.830 -9.725 1.00 89.12 353 VAL A C 1
ATOM 2845 O O . VAL A 1 353 ? 27.846 2.933 -9.525 1.00 89.12 353 VAL A O 1
ATOM 2848 N N . PHE A 1 354 ? 29.638 3.751 -10.636 1.00 91.75 354 PHE A N 1
ATOM 2849 C CA . PHE A 1 354 ? 29.832 2.676 -11.598 1.00 91.75 354 PHE A CA 1
ATOM 2850 C C . PHE A 1 354 ? 31.060 1.842 -11.240 1.00 91.75 354 PHE A C 1
ATOM 2852 O O . PHE A 1 354 ? 31.867 2.216 -10.387 1.00 91.75 354 PHE A O 1
ATOM 2859 N N . TYR A 1 355 ? 31.207 0.695 -11.895 1.00 90.62 355 TYR A N 1
ATOM 2860 C CA . TYR A 1 355 ? 32.336 -0.203 -11.679 1.00 90.62 355 TYR A CA 1
ATOM 2861 C C . TYR A 1 355 ? 33.440 0.052 -12.710 1.00 90.62 355 TYR A C 1
ATOM 2863 O O . TYR A 1 355 ? 33.212 -0.199 -13.894 1.00 90.62 355 TYR A O 1
ATOM 2871 N N . PRO A 1 356 ? 34.638 0.512 -12.296 1.00 89.75 356 PRO A N 1
ATOM 2872 C CA . PRO A 1 356 ? 35.803 0.505 -13.169 1.00 89.75 356 PRO A CA 1
ATOM 2873 C C . PRO A 1 356 ? 36.135 -0.925 -13.600 1.00 89.75 356 PRO A C 1
ATOM 2875 O O . PRO A 1 356 ? 36.102 -1.845 -12.779 1.00 89.75 356 PRO A O 1
ATOM 2878 N N . TYR A 1 357 ? 36.486 -1.106 -14.866 1.00 90.19 357 TYR A N 1
ATOM 2879 C CA . TYR A 1 357 ? 36.696 -2.405 -15.484 1.00 90.19 357 TYR A CA 1
ATOM 2880 C C . TYR A 1 357 ? 37.983 -2.424 -16.309 1.00 90.19 357 TYR A C 1
ATOM 2882 O O . TYR A 1 357 ? 38.326 -1.442 -16.961 1.00 90.19 357 TYR A O 1
ATOM 2890 N N . TRP A 1 358 ? 38.723 -3.531 -16.229 1.00 85.62 358 TRP A N 1
ATOM 2891 C CA . TRP A 1 358 ? 40.030 -3.716 -16.884 1.00 85.62 358 TRP A CA 1
ATOM 2892 C C . TRP A 1 358 ? 40.060 -4.934 -17.813 1.00 85.62 358 TRP A C 1
ATOM 2894 O O . TRP A 1 358 ? 40.981 -5.057 -18.614 1.00 85.62 358 TRP A O 1
ATOM 2904 N N . ASN A 1 359 ? 39.098 -5.851 -17.675 1.00 81.19 359 ASN A N 1
ATOM 2905 C CA . ASN A 1 359 ? 39.115 -7.156 -18.325 1.00 81.19 359 ASN A CA 1
ATOM 2906 C C . ASN A 1 359 ? 38.246 -7.157 -19.589 1.00 81.19 359 ASN A C 1
ATOM 2908 O O . ASN A 1 359 ? 37.176 -7.760 -19.613 1.00 81.19 359 ASN A O 1
ATOM 2912 N N . ASP A 1 360 ? 38.678 -6.425 -20.614 1.00 83.56 360 ASP A N 1
ATOM 2913 C CA . ASP A 1 360 ? 37.911 -6.284 -21.853 1.00 83.56 360 ASP A CA 1
ATOM 2914 C C . ASP A 1 360 ? 37.977 -7.548 -22.723 1.00 83.56 360 ASP A C 1
ATOM 2916 O O . ASP A 1 360 ? 39.039 -8.150 -22.852 1.00 83.56 360 ASP A O 1
ATOM 2920 N N . ASP A 1 361 ? 36.848 -7.949 -23.313 1.00 84.62 361 ASP A N 1
ATOM 2921 C CA . ASP A 1 361 ? 36.716 -9.084 -24.251 1.00 84.62 361 ASP A CA 1
ATOM 2922 C C . ASP A 1 361 ? 37.148 -10.483 -23.754 1.00 84.62 361 ASP A C 1
ATOM 2924 O O . ASP A 1 361 ? 37.278 -11.418 -24.546 1.00 84.62 361 ASP A O 1
ATOM 2928 N N . VAL A 1 362 ? 37.324 -10.668 -22.443 1.00 84.81 362 VAL A N 1
ATOM 2929 C CA . VAL A 1 362 ? 37.764 -11.948 -21.841 1.00 84.81 362 VAL A CA 1
ATOM 2930 C C . VAL A 1 362 ? 36.653 -12.645 -21.043 1.00 84.81 362 VAL A C 1
ATOM 2932 O O . VAL A 1 362 ? 36.748 -13.835 -20.728 1.00 84.81 362 VAL A O 1
ATOM 2935 N N . ASP A 1 363 ? 35.597 -11.922 -20.678 1.00 85.69 363 ASP A N 1
ATOM 2936 C CA . ASP A 1 363 ? 34.518 -12.470 -19.862 1.00 85.69 363 ASP A CA 1
ATOM 2937 C C . ASP A 1 363 ? 33.588 -13.416 -20.633 1.00 85.69 363 ASP A C 1
ATOM 2939 O O . ASP A 1 363 ? 33.338 -13.225 -21.824 1.00 85.69 363 ASP A O 1
ATOM 2943 N N . PRO A 1 364 ? 33.034 -14.441 -19.959 1.00 87.88 364 PRO A N 1
ATOM 2944 C CA . PRO A 1 364 ? 32.103 -15.358 -20.590 1.00 87.88 364 PRO A CA 1
ATOM 2945 C C . PRO A 1 364 ? 30.780 -14.668 -20.933 1.00 87.88 364 PRO A C 1
ATOM 2947 O O . PRO A 1 364 ? 30.264 -13.832 -20.189 1.00 87.88 364 PRO A O 1
ATOM 2950 N N . PHE A 1 365 ? 30.187 -15.103 -22.040 1.00 88.00 365 PHE A N 1
ATOM 2951 C CA . PHE A 1 365 ? 28.852 -14.691 -22.448 1.00 88.00 365 PHE A CA 1
ATOM 2952 C C . PHE A 1 365 ? 27.774 -15.183 -21.467 1.00 88.00 365 PHE A C 1
ATOM 2954 O O . PHE A 1 365 ? 27.663 -16.374 -21.164 1.00 88.00 365 PHE A O 1
ATOM 2961 N N . VAL A 1 366 ? 26.928 -14.253 -21.040 1.00 87.31 366 VAL A N 1
ATOM 2962 C CA . VAL A 1 366 ? 25.712 -14.417 -20.243 1.00 87.31 366 VAL A CA 1
ATOM 2963 C C . VAL A 1 366 ? 24.470 -14.075 -21.080 1.00 87.31 366 VAL A C 1
ATOM 2965 O O . VAL A 1 366 ? 24.564 -13.593 -22.210 1.00 87.31 366 VAL A O 1
ATOM 2968 N N . ASN A 1 367 ? 23.278 -14.349 -20.537 1.00 84.00 367 ASN A N 1
ATOM 2969 C CA . ASN A 1 367 ? 21.994 -14.083 -21.201 1.00 84.00 367 ASN A CA 1
ATOM 2970 C C . ASN A 1 367 ? 21.892 -14.680 -22.622 1.00 84.00 367 ASN A C 1
ATOM 2972 O O . ASN A 1 367 ? 21.544 -13.999 -23.586 1.00 84.00 367 ASN A O 1
ATOM 2976 N N . GLN A 1 368 ? 22.207 -15.969 -22.771 1.00 84.06 368 GLN A N 1
ATOM 2977 C CA . GLN A 1 368 ? 22.265 -16.618 -24.088 1.00 84.06 368 GLN A CA 1
ATOM 2978 C C . GLN A 1 368 ? 20.950 -16.581 -24.873 1.00 84.06 368 GLN A C 1
ATOM 2980 O O . GLN A 1 368 ? 20.967 -16.633 -26.099 1.00 84.06 368 GLN A O 1
ATOM 2985 N N . LYS A 1 369 ? 19.816 -16.487 -24.175 1.00 81.56 369 LYS A N 1
ATOM 2986 C CA . LYS A 1 369 ? 18.478 -16.526 -24.773 1.00 81.56 369 LYS A CA 1
ATOM 2987 C C . LYS A 1 369 ? 17.836 -15.149 -24.938 1.00 81.56 369 LYS A C 1
ATOM 2989 O O . LYS A 1 369 ? 16.757 -15.078 -25.518 1.00 81.56 369 LYS A O 1
ATOM 2994 N N . GLY A 1 370 ? 18.454 -14.083 -24.424 1.00 78.88 370 GLY A N 1
ATOM 2995 C CA . GLY A 1 370 ? 17.831 -12.757 -24.406 1.00 78.88 370 GLY A CA 1
ATOM 2996 C C . GLY A 1 370 ? 16.623 -12.668 -23.467 1.00 78.88 370 GLY A C 1
ATOM 2997 O O . GLY A 1 370 ? 15.753 -11.827 -23.668 1.00 78.88 370 GLY A O 1
ATOM 2998 N N . ASP A 1 371 ? 16.543 -13.541 -22.461 1.00 78.56 371 ASP A N 1
ATOM 2999 C CA . ASP A 1 371 ? 15.418 -13.674 -21.529 1.00 78.56 371 ASP A CA 1
ATOM 3000 C C . ASP A 1 371 ? 15.559 -12.805 -20.269 1.00 78.56 371 ASP A C 1
ATOM 3002 O O . ASP A 1 371 ? 14.720 -12.858 -19.364 1.00 78.56 371 ASP A O 1
ATOM 3006 N N . TRP A 1 372 ? 16.608 -11.983 -20.207 1.00 84.44 372 TRP A N 1
ATOM 3007 C CA . TRP A 1 372 ? 16.779 -10.996 -19.149 1.00 84.44 372 TRP A CA 1
ATOM 3008 C C . TRP A 1 372 ? 15.776 -9.855 -19.274 1.00 84.44 372 TRP A C 1
ATOM 3010 O O . TRP A 1 372 ? 15.681 -9.171 -20.295 1.00 84.44 372 TRP A O 1
ATOM 3020 N N . ILE A 1 373 ? 15.066 -9.632 -18.173 1.00 83.31 373 ILE A N 1
ATOM 3021 C CA . ILE A 1 373 ? 14.056 -8.591 -18.023 1.00 83.31 373 ILE A CA 1
ATOM 3022 C C . ILE A 1 373 ? 14.502 -7.634 -16.926 1.00 83.31 373 ILE A C 1
ATOM 3024 O O . ILE A 1 373 ? 14.805 -8.056 -15.803 1.00 83.31 373 ILE A O 1
ATOM 3028 N N . PHE A 1 374 ? 14.460 -6.348 -17.250 1.00 84.88 374 PHE A N 1
ATOM 3029 C CA . PHE A 1 374 ? 14.755 -5.247 -16.352 1.00 84.88 374 PHE A CA 1
ATOM 3030 C C . PHE A 1 374 ? 13.456 -4.532 -15.952 1.00 84.88 374 PHE A C 1
ATOM 3032 O O . PHE A 1 374 ? 12.610 -4.218 -16.792 1.00 84.88 374 PHE A O 1
ATOM 3039 N N . LEU A 1 375 ? 13.294 -4.300 -14.653 1.00 83.06 375 LEU A N 1
ATOM 3040 C CA . LEU A 1 375 ? 12.192 -3.557 -14.053 1.00 83.06 375 LEU A CA 1
ATOM 3041 C C . LEU A 1 375 ? 12.619 -2.102 -13.859 1.00 83.06 375 LEU A C 1
ATOM 3043 O O . LEU A 1 375 ? 13.644 -1.846 -13.225 1.00 83.06 375 LEU A O 1
ATOM 3047 N N . GLU A 1 376 ? 11.841 -1.172 -14.405 1.00 84.12 376 GLU A N 1
ATOM 3048 C CA . GLU A 1 376 ? 12.059 0.270 -14.274 1.00 84.12 376 GLU A CA 1
ATOM 3049 C C . GLU A 1 376 ? 11.554 0.784 -12.923 1.00 84.12 376 GLU A C 1
ATOM 3051 O O . GLU A 1 376 ? 10.424 0.503 -12.524 1.00 84.12 376 GLU A O 1
ATOM 3056 N N . THR A 1 377 ? 12.366 1.600 -12.257 1.00 81.88 377 THR A N 1
ATOM 3057 C CA . THR A 1 377 ? 11.967 2.357 -11.069 1.00 81.88 377 THR A CA 1
ATOM 3058 C C . THR A 1 377 ? 12.181 3.841 -11.329 1.00 81.88 377 THR A C 1
ATOM 3060 O O . THR A 1 377 ? 13.310 4.266 -11.586 1.00 81.88 377 THR A O 1
ATOM 3063 N N . LYS A 1 378 ? 11.103 4.635 -11.261 1.00 81.25 378 LYS A N 1
ATOM 3064 C CA . LYS A 1 378 ? 11.158 6.099 -11.398 1.00 81.25 378 LYS A CA 1
ATOM 3065 C C . LYS A 1 378 ? 11.866 6.708 -10.187 1.00 81.25 378 LYS A C 1
ATOM 3067 O O . LYS A 1 378 ? 11.581 6.337 -9.051 1.00 81.25 378 LYS A O 1
ATOM 3072 N N . VAL A 1 379 ? 12.762 7.656 -10.427 1.00 80.81 379 VAL A N 1
ATOM 3073 C CA . VAL A 1 379 ? 13.404 8.459 -9.383 1.00 80.81 379 VAL A CA 1
ATOM 3074 C C . VAL A 1 379 ? 12.459 9.577 -8.968 1.00 80.81 379 VAL A C 1
ATOM 3076 O O . VAL A 1 379 ? 11.902 10.273 -9.813 1.00 80.81 379 VAL A O 1
ATOM 3079 N N . THR A 1 380 ? 12.266 9.729 -7.664 1.00 64.12 380 THR A N 1
ATOM 3080 C CA . THR A 1 380 ? 11.404 10.757 -7.073 1.00 64.12 380 THR A CA 1
ATOM 3081 C C . THR A 1 380 ? 12.297 11.817 -6.434 1.00 64.12 380 THR A C 1
ATOM 3083 O O . THR A 1 380 ? 13.120 11.477 -5.586 1.00 64.12 380 THR A O 1
ATOM 3086 N N . THR A 1 381 ? 12.174 13.083 -6.842 1.00 60.78 381 THR A N 1
ATOM 3087 C CA . THR A 1 381 ? 12.909 14.197 -6.216 1.00 60.78 381 THR A CA 1
ATOM 3088 C C . THR A 1 381 ? 12.090 14.773 -5.061 1.00 60.78 381 THR A C 1
ATOM 3090 O O . THR A 1 381 ? 10.859 14.734 -5.089 1.00 60.78 381 THR A O 1
ATOM 3093 N N . LEU A 1 382 ? 12.747 15.344 -4.047 1.00 52.44 382 LEU A N 1
ATOM 3094 C CA . LEU A 1 382 ? 12.050 15.980 -2.918 1.00 52.44 382 LEU A CA 1
ATOM 3095 C C . LEU A 1 382 ? 11.140 17.134 -3.383 1.00 52.44 382 LEU A C 1
ATOM 3097 O O . LEU A 1 382 ? 10.049 17.308 -2.857 1.00 52.44 382 LEU A O 1
ATOM 3101 N N . GLU A 1 383 ? 11.570 17.884 -4.401 1.00 48.66 383 GLU A N 1
ATOM 3102 C CA . GLU A 1 383 ? 10.790 18.965 -5.015 1.00 48.66 383 GLU A CA 1
ATOM 3103 C C . GLU A 1 383 ? 9.579 18.432 -5.782 1.00 48.66 383 GLU A C 1
ATOM 3105 O O . GLU A 1 383 ? 8.505 18.986 -5.604 1.00 48.66 383 GLU A O 1
ATOM 3110 N N . SER A 1 384 ? 9.692 17.316 -6.519 1.00 44.44 384 SER A N 1
ATOM 3111 C CA . SER A 1 384 ? 8.521 16.672 -7.142 1.00 44.44 384 SER A CA 1
ATOM 3112 C C . SER A 1 384 ? 7.508 16.194 -6.104 1.00 44.44 384 SER A C 1
ATOM 3114 O O . SER A 1 384 ? 6.317 16.320 -6.325 1.00 44.44 384 SER A O 1
ATOM 3116 N N . GLN A 1 385 ? 7.952 15.747 -4.923 1.00 41.34 385 GLN A N 1
ATOM 3117 C CA . GLN A 1 385 ? 7.022 15.400 -3.844 1.00 41.34 385 GLN A CA 1
ATOM 3118 C C . GLN A 1 385 ? 6.301 16.621 -3.255 1.00 41.34 385 GLN A C 1
ATOM 3120 O O . GLN A 1 385 ? 5.180 16.482 -2.772 1.00 41.34 385 GLN A O 1
ATOM 3125 N N . ILE A 1 386 ? 6.923 17.805 -3.290 1.00 36.47 386 ILE A N 1
ATOM 3126 C CA . ILE A 1 386 ? 6.325 19.065 -2.823 1.00 36.47 386 ILE A CA 1
ATOM 3127 C C . ILE A 1 386 ? 5.434 19.677 -3.911 1.00 36.47 386 ILE A C 1
ATOM 3129 O O . ILE A 1 386 ? 4.335 20.120 -3.602 1.00 36.47 386 ILE A O 1
ATOM 3133 N N . GLU A 1 387 ? 5.870 19.690 -5.173 1.00 34.03 387 GLU A N 1
ATOM 3134 C CA . GLU A 1 387 ? 5.070 20.151 -6.309 1.00 34.03 387 GLU A CA 1
ATOM 3135 C C . GLU A 1 387 ? 3.873 19.243 -6.546 1.00 34.03 387 GLU A C 1
ATOM 3137 O O . GLU A 1 387 ? 2.784 19.776 -6.659 1.00 34.03 387 GLU A O 1
ATOM 3142 N N . ASP A 1 388 ? 4.005 17.915 -6.515 1.00 30.45 388 ASP A N 1
ATOM 3143 C CA . ASP A 1 388 ? 2.852 17.006 -6.585 1.00 30.45 388 ASP A CA 1
ATOM 3144 C C . ASP A 1 388 ? 1.899 17.258 -5.402 1.00 30.45 388 ASP A C 1
ATOM 3146 O O . ASP A 1 388 ? 0.681 17.296 -5.580 1.00 30.45 388 ASP A O 1
ATOM 3150 N N . ALA A 1 389 ? 2.432 17.561 -4.210 1.00 30.52 389 ALA A N 1
ATOM 3151 C CA . ALA A 1 389 ? 1.621 17.981 -3.067 1.00 30.52 389 ALA A CA 1
ATOM 3152 C C . ALA A 1 389 ? 0.958 19.365 -3.251 1.00 30.52 389 ALA A C 1
ATOM 3154 O O . ALA A 1 389 ? -0.099 19.599 -2.670 1.00 30.52 389 ALA A O 1
ATOM 3155 N N . MET A 1 390 ? 1.524 20.282 -4.049 1.00 25.77 390 MET A N 1
ATOM 3156 C CA . MET A 1 390 ? 0.974 21.625 -4.313 1.00 25.77 390 MET A CA 1
ATOM 3157 C C . MET A 1 390 ? 0.089 21.701 -5.574 1.00 25.77 390 MET A C 1
ATOM 3159 O O . MET A 1 390 ? -0.872 22.470 -5.594 1.00 25.77 390 MET A O 1
ATOM 3163 N N . LEU A 1 391 ? 0.349 20.896 -6.609 1.00 25.19 391 LEU A N 1
ATOM 3164 C CA . LEU A 1 391 ? -0.433 20.799 -7.847 1.00 25.19 391 LEU A CA 1
ATOM 3165 C C . LEU A 1 391 ? -1.730 20.014 -7.605 1.00 25.19 391 LEU A C 1
ATOM 3167 O O . LEU A 1 391 ? -2.783 20.395 -8.124 1.00 25.19 391 LEU A O 1
ATOM 3171 N N . ALA A 1 392 ? -1.695 19.008 -6.720 1.00 26.78 392 ALA A N 1
ATOM 3172 C CA . ALA A 1 392 ? -2.884 18.304 -6.234 1.00 26.78 392 ALA A CA 1
ATOM 3173 C C . ALA A 1 392 ? -3.860 19.217 -5.460 1.00 26.78 392 ALA A C 1
ATOM 3175 O O . ALA A 1 392 ? -5.048 18.908 -5.356 1.00 26.78 392 ALA A O 1
ATOM 3176 N N . VAL A 1 393 ? -3.400 20.376 -4.968 1.00 31.41 393 VAL A N 1
ATOM 3177 C CA . VAL A 1 393 ? -4.249 21.373 -4.289 1.00 31.41 393 VAL A CA 1
ATOM 3178 C C . VAL A 1 393 ? -5.007 22.267 -5.288 1.00 31.41 393 VAL A C 1
ATOM 3180 O O . VAL A 1 393 ? -5.976 22.912 -4.892 1.00 31.41 393 VAL A O 1
ATOM 3183 N N . HIS A 1 394 ? -4.645 22.299 -6.581 1.00 26.14 394 HIS A N 1
ATOM 3184 C CA . HIS A 1 394 ? -5.176 23.300 -7.528 1.00 26.14 394 HIS A CA 1
ATOM 3185 C C . HIS A 1 394 ? -5.869 22.784 -8.803 1.00 26.14 394 HIS A C 1
ATOM 3187 O O . HIS A 1 394 ? -6.282 23.602 -9.624 1.00 26.14 394 HIS A O 1
ATOM 3193 N N . GLN A 1 395 ? -6.097 21.474 -8.967 1.00 28.41 395 GLN A N 1
ATOM 3194 C CA . GLN A 1 395 ? -6.908 20.946 -10.086 1.00 28.41 395 GLN A CA 1
ATOM 3195 C C . GLN A 1 395 ? -8.162 20.150 -9.692 1.00 28.41 395 GLN A C 1
ATOM 3197 O O . GLN A 1 395 ? -8.752 19.470 -10.527 1.00 28.41 395 GLN A O 1
ATOM 3202 N N . ILE A 1 396 ? -8.673 20.299 -8.467 1.00 38.06 396 ILE A N 1
ATOM 3203 C CA . ILE A 1 396 ? -9.987 19.740 -8.095 1.00 38.06 396 ILE A CA 1
ATOM 3204 C C . ILE A 1 396 ? -11.070 20.810 -8.289 1.00 38.06 396 ILE A C 1
ATOM 3206 O O . ILE A 1 396 ? -11.745 21.238 -7.358 1.00 38.06 396 ILE A O 1
ATOM 3210 N N . GLY A 1 397 ? -11.203 21.285 -9.525 1.00 29.66 397 GLY A N 1
ATOM 3211 C CA . GLY A 1 397 ? -12.335 22.095 -9.962 1.00 29.66 397 GLY A CA 1
ATOM 3212 C C . GLY A 1 397 ? -13.348 21.216 -10.683 1.00 29.66 397 GLY A C 1
ATOM 3213 O O . GLY A 1 397 ? -13.410 21.249 -11.910 1.00 29.66 397 GLY A O 1
ATOM 3214 N N . ASP A 1 398 ? -14.129 20.413 -9.951 1.00 39.03 398 ASP A N 1
ATOM 3215 C CA . ASP A 1 398 ? -15.317 19.775 -10.532 1.00 39.03 398 ASP A CA 1
ATOM 3216 C C . ASP A 1 398 ? -16.378 20.867 -10.758 1.00 39.03 398 ASP A C 1
ATOM 3218 O O . ASP A 1 398 ? -17.201 21.173 -9.896 1.00 39.03 398 ASP A O 1
ATOM 3222 N N . ASN A 1 399 ? -16.305 21.526 -11.916 1.00 34.38 399 ASN A N 1
ATOM 3223 C CA . ASN A 1 399 ? -17.254 22.549 -12.355 1.00 34.38 399 ASN A CA 1
ATOM 3224 C C . ASN A 1 399 ? -18.571 21.911 -12.819 1.00 34.38 399 ASN A C 1
ATOM 3226 O O . ASN A 1 399 ? -1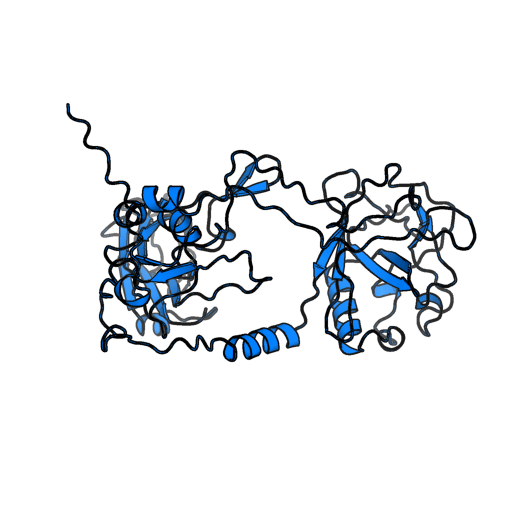8.966 22.022 -13.981 1.00 34.38 399 ASN A O 1
ATOM 3230 N N . ARG A 1 400 ? -19.288 21.268 -11.898 1.00 41.94 400 ARG A N 1
ATOM 3231 C CA . ARG A 1 400 ? -20.669 20.823 -12.113 1.00 41.94 400 ARG A CA 1
ATOM 3232 C C . ARG A 1 400 ? -21.588 21.465 -11.084 1.00 41.94 400 ARG A C 1
ATOM 3234 O O . ARG A 1 400 ? -22.105 20.834 -10.171 1.00 41.94 400 ARG A O 1
ATOM 3241 N N . PHE A 1 401 ? -21.812 22.762 -11.272 1.00 41.19 401 PHE A N 1
ATOM 3242 C CA . PHE A 1 401 ? -22.949 23.464 -10.688 1.00 41.19 401 PHE A CA 1
ATOM 3243 C C . PHE A 1 401 ? -24.220 23.087 -11.449 1.00 41.19 401 PHE A C 1
ATOM 3245 O O . PHE A 1 401 ? -24.439 23.651 -12.512 1.00 41.19 401 PHE A O 1
ATOM 3252 N N . VAL A 1 402 ? -25.062 22.208 -10.890 1.00 38.16 402 VAL A N 1
ATOM 3253 C CA . VAL A 1 402 ? -26.534 22.351 -10.896 1.00 38.16 402 VAL A CA 1
ATOM 3254 C C . VAL A 1 402 ? -27.114 21.554 -9.712 1.00 38.16 402 VAL A C 1
ATOM 3256 O O . VAL A 1 402 ? -27.096 20.329 -9.719 1.00 38.16 402 VAL A O 1
ATOM 3259 N N . GLY A 1 403 ? -27.686 22.248 -8.721 1.00 40.12 403 GLY A N 1
ATOM 3260 C CA . GLY A 1 403 ? -28.804 21.709 -7.930 1.00 40.12 403 GLY A CA 1
ATOM 3261 C C . GLY A 1 403 ? -28.520 20.882 -6.668 1.00 40.12 403 GLY A C 1
ATOM 3262 O O . GLY A 1 403 ? -29.365 20.065 -6.314 1.00 40.12 403 GLY A O 1
ATOM 3263 N N . CYS A 1 404 ? -27.410 21.077 -5.947 1.00 39.44 404 CYS A N 1
ATOM 3264 C CA . CYS A 1 404 ? -27.271 20.459 -4.621 1.00 39.44 404 CYS A CA 1
ATOM 3265 C C . CYS A 1 404 ? -28.262 21.107 -3.636 1.00 39.44 404 CYS A C 1
ATOM 3267 O O . CYS A 1 404 ? -28.148 22.292 -3.331 1.00 39.44 404 CYS A O 1
ATOM 3269 N N . SER A 1 405 ? -29.230 20.334 -3.134 1.00 44.66 405 SER A N 1
ATOM 3270 C CA . SER A 1 405 ? -30.140 20.770 -2.072 1.00 44.66 405 SER A CA 1
ATOM 3271 C C . SER A 1 405 ? -29.347 21.208 -0.837 1.00 44.66 405 SER A C 1
ATOM 3273 O O . SER A 1 405 ? -28.465 20.478 -0.371 1.00 44.66 405 SER A O 1
ATOM 3275 N N . GLU A 1 406 ? -29.666 22.389 -0.313 1.00 41.53 406 GLU A N 1
ATOM 3276 C CA . GLU A 1 406 ? -29.090 22.941 0.911 1.00 41.53 406 GLU A CA 1
ATOM 3277 C C . GLU A 1 406 ? -29.302 21.953 2.080 1.00 41.53 406 GLU A C 1
ATOM 3279 O O . GLU A 1 406 ? -30.412 21.469 2.283 1.00 41.53 406 GLU A O 1
ATOM 3284 N N . SER A 1 407 ? -28.240 21.659 2.848 1.00 48.22 407 SER A N 1
ATOM 3285 C CA . SER A 1 407 ? -28.216 20.819 4.075 1.00 48.22 407 SER A CA 1
ATOM 3286 C C . SER A 1 407 ? -27.712 19.356 3.983 1.00 48.22 407 SER A C 1
ATOM 3288 O O . SER A 1 407 ? -28.196 18.483 4.699 1.00 48.22 407 SER A O 1
ATOM 3290 N N . LEU A 1 408 ? -26.678 19.058 3.177 1.00 50.06 408 LEU A N 1
ATOM 3291 C CA . LEU A 1 408 ? -25.962 17.755 3.230 1.00 50.06 408 LEU A CA 1
ATOM 3292 C C . LEU A 1 408 ? -24.596 17.785 3.943 1.00 50.06 408 LEU A C 1
ATOM 3294 O O . LEU A 1 408 ? -24.059 16.724 4.268 1.00 50.06 408 LEU A O 1
ATOM 3298 N N . LEU A 1 409 ? -24.054 18.978 4.201 1.00 45.53 409 LEU A N 1
ATOM 3299 C CA . LEU A 1 409 ? -22.817 19.214 4.952 1.00 45.53 409 LEU A CA 1
ATOM 3300 C C . LEU A 1 409 ? -23.171 19.744 6.347 1.00 45.53 409 LEU A C 1
ATOM 3302 O O . LEU A 1 409 ? -22.977 20.918 6.641 1.00 45.53 409 LEU A O 1
ATOM 3306 N N . ASN A 1 410 ? -23.754 18.893 7.191 1.00 48.00 410 ASN A N 1
ATOM 3307 C CA . ASN A 1 410 ? -23.990 19.224 8.596 1.00 48.00 410 ASN A CA 1
ATOM 3308 C C . ASN A 1 410 ? -22.998 18.450 9.476 1.00 48.00 410 ASN A C 1
ATOM 3310 O O . ASN A 1 410 ? -22.872 17.235 9.304 1.00 48.00 410 ASN A O 1
ATOM 3314 N N . PRO A 1 411 ? -22.317 19.105 10.435 1.00 42.97 411 PRO A N 1
ATOM 3315 C CA . PRO A 1 411 ? -21.459 18.442 11.412 1.00 42.97 411 PRO A CA 1
ATOM 3316 C C . PRO A 1 411 ? -22.324 17.745 12.476 1.00 42.97 411 PRO A C 1
ATOM 3318 O O . PRO A 1 411 ? -22.395 18.160 13.629 1.00 42.97 411 PRO A O 1
ATOM 3321 N N . THR A 1 412 ? -23.047 16.703 12.073 1.00 46.97 412 THR A N 1
ATOM 3322 C CA . THR A 1 412 ? -23.867 15.862 12.951 1.00 46.97 412 THR A CA 1
ATOM 3323 C C . THR A 1 412 ? -23.189 14.517 13.192 1.00 46.97 412 THR A C 1
ATOM 3325 O O . THR A 1 412 ? -22.404 14.036 12.380 1.00 46.97 412 THR A O 1
ATOM 3328 N N . THR A 1 413 ? -23.511 13.863 14.310 1.00 49.50 413 THR A N 1
ATOM 3329 C CA . THR A 1 413 ? -22.969 12.537 14.679 1.00 49.50 413 THR A CA 1
ATOM 3330 C C . THR A 1 413 ? -23.362 11.416 13.711 1.00 49.50 413 THR A C 1
ATOM 3332 O O . THR A 1 413 ? -22.768 10.337 13.734 1.00 49.50 413 THR A O 1
ATOM 3335 N N . SER A 1 414 ? -24.357 11.662 12.855 1.00 52.62 414 SER A N 1
ATOM 3336 C CA . SER A 1 414 ? -24.783 10.770 11.783 1.00 52.62 414 SER A CA 1
ATOM 3337 C C . SER A 1 414 ? -24.900 11.529 10.465 1.00 52.62 414 SER A C 1
ATOM 3339 O O . SER A 1 414 ? -25.275 12.701 10.428 1.00 52.62 414 SER A O 1
ATOM 3341 N N . VAL A 1 415 ? -24.548 10.834 9.387 1.00 62.12 415 VAL A N 1
ATOM 3342 C CA . VAL A 1 415 ? -24.596 11.334 8.015 1.00 62.12 415 VAL A CA 1
ATOM 3343 C C . VAL A 1 415 ? -25.920 10.908 7.354 1.00 62.12 415 VAL A C 1
ATOM 3345 O O . VAL A 1 415 ? -26.194 9.705 7.334 1.00 62.12 415 VAL A O 1
ATOM 3348 N N . PRO A 1 416 ? -26.745 11.835 6.825 1.00 65.31 416 PRO A N 1
ATOM 3349 C CA . PRO A 1 416 ? -27.969 11.493 6.097 1.00 65.31 416 PRO A CA 1
ATOM 3350 C C . PRO A 1 416 ? -27.680 10.731 4.795 1.00 65.31 416 PRO A C 1
ATOM 3352 O O . PRO A 1 416 ? -26.712 11.035 4.096 1.00 65.31 416 PRO A O 1
ATOM 3355 N N . SER A 1 417 ? -28.538 9.761 4.462 1.00 69.88 417 SER A N 1
ATOM 3356 C CA . SER A 1 417 ? -28.441 8.969 3.227 1.00 69.88 417 SER A CA 1
ATOM 3357 C C . SER A 1 417 ? -28.671 9.827 1.982 1.00 69.88 417 SER A C 1
ATOM 3359 O O . SER A 1 417 ? -29.541 10.696 1.964 1.00 69.88 417 SER A O 1
ATOM 3361 N N . THR A 1 418 ? -27.935 9.534 0.910 1.00 68.44 418 THR A N 1
ATOM 3362 C CA . THR A 1 418 ? -28.127 10.140 -0.419 1.00 68.44 418 THR A CA 1
ATOM 3363 C C . THR A 1 418 ? -28.961 9.279 -1.360 1.00 68.44 418 THR A C 1
ATOM 3365 O O . THR A 1 418 ? -29.037 9.569 -2.556 1.00 68.44 418 THR A O 1
ATOM 3368 N N . SER A 1 419 ? -29.598 8.230 -0.829 1.00 75.00 419 SER A N 1
ATOM 3369 C CA . SER A 1 419 ? -30.332 7.237 -1.615 1.00 75.00 419 SER A CA 1
ATOM 3370 C C . SER A 1 419 ? -29.448 6.631 -2.722 1.00 75.00 419 SER A C 1
ATOM 3372 O O . SER A 1 419 ? -29.848 6.452 -3.878 1.00 75.00 419 SER A O 1
ATOM 3374 N N . HIS A 1 420 ? -28.216 6.279 -2.333 1.00 67.50 420 HIS A N 1
ATOM 3375 C CA . HIS A 1 420 ? -27.216 5.625 -3.186 1.00 67.50 420 HIS A CA 1
ATOM 3376 C C . HIS A 1 420 ? -26.814 6.482 -4.397 1.00 67.50 420 HIS A C 1
ATOM 3378 O O . HIS A 1 420 ? -26.715 5.979 -5.515 1.00 67.50 420 HIS A O 1
ATOM 3384 N N . GLY A 1 421 ? -26.621 7.787 -4.168 1.00 57.72 421 GLY A N 1
ATOM 3385 C CA . GLY A 1 421 ? -26.238 8.751 -5.197 1.00 57.72 421 GLY A CA 1
ATOM 3386 C C . GLY A 1 421 ? -27.401 9.431 -5.923 1.00 57.72 421 GLY A C 1
ATOM 3387 O O . GLY A 1 421 ? -27.154 10.413 -6.621 1.00 57.72 421 GLY A O 1
ATOM 3388 N N . SER A 1 422 ? -28.660 9.022 -5.727 1.00 66.44 422 SER A N 1
ATOM 3389 C CA . SER A 1 422 ? -29.776 9.545 -6.533 1.00 66.44 422 SER A CA 1
ATOM 3390 C C . SER A 1 422 ? -30.027 11.035 -6.330 1.00 66.44 422 SER A C 1
ATOM 3392 O O . SER A 1 422 ? -30.354 11.730 -7.287 1.00 66.44 422 SER A O 1
ATOM 3394 N N . TYR A 1 423 ? -29.837 11.545 -5.110 1.00 60.88 423 TYR A N 1
ATOM 3395 C CA . TYR A 1 423 ? -30.026 12.972 -4.825 1.00 60.88 423 TYR A CA 1
ATOM 3396 C C . TYR A 1 423 ? -28.942 13.877 -5.428 1.00 60.88 423 TYR A C 1
ATOM 3398 O O . TYR A 1 423 ? -29.156 15.078 -5.526 1.00 60.88 423 TYR A O 1
ATOM 3406 N N . GLN A 1 424 ? -27.786 13.327 -5.806 1.00 61.97 424 GLN A N 1
ATOM 3407 C CA . GLN A 1 424 ? -26.622 14.097 -6.272 1.00 61.97 424 GLN A CA 1
ATOM 3408 C C . GLN A 1 424 ? -26.307 13.835 -7.751 1.00 61.97 424 GLN A C 1
ATOM 3410 O O . GLN A 1 424 ? -25.929 14.748 -8.475 1.00 61.97 424 GLN A O 1
ATOM 3415 N N . PHE A 1 425 ? -26.494 12.596 -8.207 1.00 58.34 425 PHE A N 1
ATOM 3416 C CA . PHE A 1 425 ? -26.138 12.134 -9.550 1.00 58.34 425 PHE A CA 1
ATOM 3417 C C . PHE A 1 425 ? -27.358 11.763 -10.406 1.00 58.34 425 PHE A C 1
ATOM 3419 O O . PHE A 1 425 ? -27.210 11.495 -11.593 1.00 58.34 425 PHE A O 1
ATOM 3426 N N . GLY A 1 426 ? -28.571 11.753 -9.835 1.00 60.50 426 GLY A N 1
ATOM 3427 C CA . GLY A 1 426 ? -29.804 11.404 -10.554 1.00 60.50 426 GLY A CA 1
ATOM 3428 C C . GLY A 1 426 ? -29.989 9.903 -10.819 1.00 60.50 426 GLY A C 1
ATOM 3429 O O . GLY A 1 426 ? -30.935 9.513 -11.499 1.00 60.50 426 GLY A O 1
ATOM 3430 N N . GLU A 1 427 ? -29.121 9.053 -10.270 1.00 61.69 427 GLU A N 1
ATOM 3431 C CA . GLU A 1 427 ? -29.126 7.597 -10.446 1.00 61.69 427 GLU A CA 1
ATOM 3432 C C . GLU A 1 427 ? -28.921 6.863 -9.111 1.00 61.69 427 GLU A C 1
ATOM 3434 O O . GLU A 1 427 ? -28.266 7.380 -8.209 1.00 61.69 427 GLU A O 1
ATOM 3439 N N . SER A 1 428 ? -29.517 5.672 -8.958 1.00 63.03 428 SER A N 1
ATOM 3440 C CA . SER A 1 428 ? -29.451 4.867 -7.727 1.00 63.03 428 SER A CA 1
ATOM 3441 C C . SER A 1 428 ? -28.827 3.500 -8.001 1.00 63.03 428 SER A C 1
ATOM 3443 O O . SER A 1 428 ? -29.261 2.793 -8.911 1.00 63.03 428 SER A O 1
ATOM 3445 N N . PHE A 1 429 ? -27.835 3.116 -7.195 1.00 64.94 429 PHE A N 1
ATOM 3446 C CA . PHE A 1 429 ? -27.081 1.863 -7.336 1.00 64.94 429 PHE A CA 1
ATOM 3447 C C . PHE A 1 429 ? -27.216 0.968 -6.095 1.00 64.94 429 PHE A C 1
ATOM 3449 O O . PHE A 1 429 ? -26.266 0.788 -5.337 1.00 64.94 429 PHE A O 1
ATOM 3456 N N . ASN A 1 430 ? -28.411 0.424 -5.857 1.00 68.94 430 ASN A N 1
ATOM 3457 C CA . ASN A 1 430 ? -28.693 -0.371 -4.652 1.00 68.94 430 ASN A CA 1
ATOM 3458 C C . ASN A 1 430 ? -28.434 -1.890 -4.825 1.00 68.94 430 ASN A C 1
ATOM 3460 O O . ASN A 1 430 ? -27.981 -2.554 -3.889 1.00 68.94 430 ASN A O 1
ATOM 3464 N N . ASP A 1 431 ? -28.700 -2.447 -6.015 1.00 69.25 431 ASP A N 1
ATOM 3465 C CA . ASP A 1 431 ? -28.566 -3.887 -6.304 1.00 69.25 431 ASP A CA 1
ATOM 3466 C C . ASP A 1 431 ? -27.266 -4.209 -7.068 1.00 69.25 431 ASP A C 1
ATOM 3468 O O . ASP A 1 431 ? -26.945 -3.599 -8.093 1.00 69.25 431 ASP A O 1
ATOM 3472 N N . LEU A 1 432 ? -26.528 -5.219 -6.592 1.00 62.78 432 LEU A N 1
ATOM 3473 C CA . LEU A 1 432 ? -25.311 -5.706 -7.241 1.00 62.78 432 LEU A CA 1
ATOM 3474 C C . LEU A 1 432 ? -25.617 -6.469 -8.546 1.00 62.78 432 LEU A C 1
ATOM 3476 O O . LEU A 1 432 ? -24.778 -6.514 -9.446 1.00 62.78 432 LEU A O 1
ATOM 3480 N N . LYS A 1 433 ? -26.816 -7.045 -8.709 1.00 59.91 433 LYS A N 1
ATOM 3481 C CA . LYS A 1 433 ? -27.203 -7.692 -9.977 1.00 59.91 433 LYS A CA 1
ATOM 3482 C C . LYS A 1 433 ? -27.339 -6.669 -11.102 1.00 59.91 433 LYS A C 1
ATOM 3484 O O . LYS A 1 433 ? -26.793 -6.894 -12.184 1.00 59.91 433 LYS A O 1
ATOM 3489 N N . ASP A 1 434 ? -27.982 -5.535 -10.837 1.00 58.06 434 ASP A N 1
ATOM 3490 C CA . ASP A 1 434 ? -28.072 -4.423 -11.790 1.00 58.06 434 ASP A CA 1
ATOM 3491 C C . ASP A 1 434 ? -26.680 -3.876 -12.145 1.00 58.06 434 ASP A C 1
ATOM 3493 O O . ASP A 1 434 ? -26.398 -3.606 -13.315 1.00 58.06 434 ASP A O 1
ATOM 3497 N N . TYR A 1 435 ? -25.768 -3.832 -11.167 1.00 58.97 435 TYR A N 1
ATOM 3498 C CA . TYR A 1 435 ? -24.360 -3.486 -11.375 1.00 58.97 435 TYR A CA 1
ATOM 3499 C C . TYR A 1 435 ? -23.653 -4.454 -12.342 1.00 58.97 435 TYR A C 1
ATOM 3501 O O . TYR A 1 435 ? -23.096 -4.022 -13.355 1.00 58.97 435 TYR A O 1
ATOM 3509 N N . THR A 1 436 ? -23.718 -5.768 -12.080 1.00 53.72 436 THR A N 1
ATOM 3510 C CA . THR A 1 436 ? -23.042 -6.785 -12.915 1.00 53.72 436 THR A CA 1
ATOM 3511 C C . THR A 1 436 ? -23.565 -6.836 -14.347 1.00 53.72 436 THR A C 1
ATOM 3513 O O . THR A 1 436 ? -22.811 -7.174 -15.252 1.00 53.72 436 THR A O 1
ATOM 3516 N N . ARG A 1 437 ? -24.833 -6.473 -14.579 1.00 53.41 437 ARG A N 1
ATOM 3517 C CA . ARG A 1 437 ? -25.439 -6.460 -15.918 1.00 53.41 437 ARG A CA 1
ATOM 3518 C C . ARG A 1 437 ? -25.077 -5.220 -16.735 1.00 53.41 437 ARG A C 1
ATOM 3520 O O . ARG A 1 437 ? -25.005 -5.314 -17.958 1.00 53.41 437 ARG A O 1
ATOM 3527 N N . ARG A 1 438 ? -24.876 -4.064 -16.090 1.00 50.84 438 ARG A N 1
ATOM 3528 C CA . ARG A 1 438 ? -24.671 -2.777 -16.780 1.00 50.84 438 ARG A CA 1
ATOM 3529 C C . ARG A 1 438 ? -23.206 -2.485 -17.106 1.00 50.84 438 ARG A C 1
ATOM 3531 O O . ARG A 1 438 ? -22.939 -1.895 -18.147 1.00 50.84 438 ARG A O 1
ATOM 3538 N N . TYR A 1 439 ? -22.278 -2.919 -16.251 1.00 47.09 439 TYR A N 1
ATOM 3539 C CA . TYR A 1 439 ? -20.844 -2.623 -16.378 1.00 47.09 439 TYR A CA 1
ATOM 3540 C C . TYR A 1 439 ? -19.974 -3.866 -16.597 1.00 47.09 439 TYR A C 1
ATOM 3542 O O . TYR A 1 439 ? -18.772 -3.815 -16.354 1.00 47.09 439 TYR A O 1
ATOM 3550 N N . GLN A 1 440 ? -20.543 -4.978 -17.077 1.00 38.31 440 GLN A N 1
ATOM 3551 C CA . GLN A 1 440 ? -19.739 -6.101 -17.559 1.00 38.31 440 GLN A CA 1
ATOM 3552 C C . GLN A 1 440 ? -18.850 -5.609 -18.719 1.00 38.31 440 GLN A C 1
ATOM 3554 O O . GLN A 1 440 ? -19.385 -5.218 -19.760 1.00 38.31 440 GLN A O 1
ATOM 3559 N N . PRO A 1 441 ? -17.511 -5.606 -18.586 1.00 38.94 441 PRO A N 1
ATOM 3560 C CA . PRO A 1 441 ? -16.645 -5.278 -19.706 1.00 38.94 441 PRO A CA 1
ATOM 3561 C C . PRO A 1 441 ? -16.768 -6.406 -20.737 1.00 38.94 441 PRO A C 1
ATOM 3563 O O . PRO A 1 441 ? -16.266 -7.507 -20.530 1.00 38.94 441 PRO A O 1
ATOM 3566 N N . TYR A 1 442 ? -17.484 -6.152 -21.834 1.00 34.19 442 TYR A N 1
ATOM 3567 C CA . TYR A 1 442 ? -17.668 -7.137 -22.907 1.00 34.19 442 TYR A CA 1
ATOM 3568 C C . TYR A 1 442 ? -16.360 -7.413 -23.658 1.00 34.19 442 TYR A C 1
ATOM 3570 O O . TYR A 1 442 ? -16.113 -8.542 -24.075 1.00 34.19 442 TYR A O 1
ATOM 3578 N N . ALA A 1 443 ? -15.512 -6.392 -23.800 1.00 31.86 443 ALA A N 1
ATOM 3579 C CA . ALA A 1 443 ? -14.143 -6.494 -24.285 1.00 31.86 443 ALA A CA 1
ATOM 3580 C C . ALA A 1 443 ? -13.397 -5.188 -23.979 1.00 31.86 443 ALA A C 1
ATOM 3582 O O . ALA A 1 443 ? -13.974 -4.105 -24.071 1.00 31.86 443 ALA A O 1
ATOM 3583 N N . VAL A 1 444 ? -12.104 -5.284 -23.675 1.00 35.12 444 VAL A N 1
ATOM 3584 C CA . VAL A 1 444 ? -11.172 -4.152 -23.750 1.00 35.12 444 VAL A CA 1
ATOM 3585 C C . VAL A 1 444 ? -10.296 -4.413 -24.967 1.00 35.12 444 VAL A C 1
ATOM 3587 O O . VAL A 1 444 ? -9.537 -5.379 -24.984 1.00 35.12 444 VAL A O 1
ATOM 3590 N N . ALA A 1 445 ? -10.445 -3.596 -26.007 1.00 29.83 445 ALA A N 1
ATOM 3591 C CA . ALA A 1 445 ? -9.649 -3.693 -27.223 1.00 29.83 445 ALA A CA 1
ATOM 3592 C C . ALA A 1 445 ? -8.802 -2.428 -27.375 1.00 29.83 445 ALA A C 1
ATOM 3594 O O . ALA A 1 445 ? -9.334 -1.327 -27.511 1.00 29.83 445 ALA A O 1
ATOM 3595 N N . SER A 1 446 ? -7.480 -2.592 -27.378 1.00 34.50 446 SER A N 1
ATOM 3596 C CA . SER A 1 446 ? -6.554 -1.536 -27.783 1.00 34.50 446 SER A CA 1
ATOM 3597 C C . SER A 1 446 ? -6.546 -1.470 -29.304 1.00 34.50 446 SER A C 1
ATOM 3599 O O . SER A 1 446 ? -5.930 -2.302 -29.967 1.00 34.50 446 SER A O 1
ATOM 3601 N N . ILE A 1 447 ? -7.267 -0.504 -29.866 1.00 31.16 447 ILE A N 1
ATOM 3602 C CA . ILE A 1 447 ? -7.269 -0.261 -31.308 1.00 31.16 447 ILE A CA 1
ATOM 3603 C C . ILE A 1 447 ? -6.057 0.620 -31.610 1.00 31.16 447 ILE A C 1
ATOM 3605 O O . ILE A 1 447 ? -6.015 1.784 -31.209 1.00 31.16 447 ILE A O 1
ATOM 3609 N N . SER A 1 448 ? -5.048 0.067 -32.286 1.00 34.09 448 SER A N 1
ATOM 3610 C CA . SER A 1 448 ? -3.963 0.881 -32.825 1.00 34.09 448 SER A CA 1
ATOM 3611 C C . SER A 1 448 ? -4.546 1.838 -33.860 1.00 34.09 448 SER A C 1
ATOM 3613 O O . SER A 1 448 ? -5.331 1.442 -34.724 1.00 34.09 448 SER A O 1
ATOM 3615 N N . LYS A 1 449 ? -4.175 3.117 -33.773 1.00 29.97 449 LYS A N 1
ATOM 3616 C CA . LYS A 1 449 ? -4.513 4.096 -34.805 1.00 29.97 449 LYS A CA 1
ATOM 3617 C C . LYS A 1 449 ? -3.903 3.585 -36.116 1.00 29.97 449 LYS A C 1
ATOM 3619 O O . LYS A 1 449 ? -2.686 3.434 -36.200 1.00 29.97 449 LYS A O 1
ATOM 3624 N N . ALA A 1 450 ? -4.742 3.225 -37.084 1.00 36.47 450 ALA A N 1
ATOM 3625 C CA . ALA A 1 450 ? -4.272 2.879 -38.416 1.00 36.47 450 ALA A CA 1
ATOM 3626 C C . ALA A 1 450 ? -3.664 4.144 -39.039 1.00 36.47 450 ALA A C 1
ATOM 3628 O O . ALA A 1 450 ? -4.370 5.146 -39.133 1.00 36.47 450 ALA A O 1
ATOM 3629 N N . THR A 1 451 ? -2.360 4.048 -39.335 1.00 40.25 451 THR A N 1
ATOM 3630 C CA . THR A 1 451 ? -1.467 4.931 -40.124 1.00 40.25 451 THR A CA 1
ATOM 3631 C C . THR A 1 451 ? -1.897 6.369 -40.359 1.00 40.25 451 THR A C 1
ATOM 3633 O O . THR A 1 451 ? -2.860 6.573 -41.132 1.00 40.25 451 THR A O 1
#

Mean predicted aligned error: 15.96 Å